Protein AF-A0AB36P6I8-F1 (afdb_monomer)

Solvent-accessible surface area (backbone atoms only — not comparable to full-atom values): 31366 Å² total; per-residue (Å²): 137,72,74,71,69,55,58,77,77,53,86,49,74,69,54,49,53,50,42,75,75,59,30,35,41,32,51,35,35,58,38,61,56,54,54,59,67,49,56,69,71,58,50,52,50,47,44,61,41,42,47,60,79,37,61,87,29,30,36,30,34,35,60,30,52,51,50,35,70,71,42,45,81,71,49,41,59,39,48,47,72,74,48,49,45,61,51,49,55,52,56,68,60,71,53,61,64,65,56,51,50,50,49,48,54,53,50,49,53,47,66,60,20,64,43,90,90,47,85,58,64,56,85,56,66,67,59,52,51,51,52,52,49,52,57,49,48,56,52,50,54,49,51,51,47,56,50,53,55,48,52,50,52,50,51,50,49,56,49,57,45,35,80,80,57,46,61,68,63,49,49,47,69,72,44,41,46,73,46,79,75,76,54,71,68,55,53,52,54,50,49,59,55,45,51,58,29,39,77,69,67,39,70,47,33,32,47,47,62,77,68,67,80,56,65,79,73,58,34,42,47,52,36,52,39,50,52,46,50,44,53,52,29,46,76,69,60,40,29,38,34,39,32,38,62,80,59,87,45,81,54,29,64,25,42,52,43,58,71,86,71,30,92,41,68,66,40,54,34,65,68,58,46,48,49,39,31,72,73,36,70,29,57,65,46,58,31,29,57,41,56,45,54,54,50,34,35,72,76,66,63,23,87,68,57,68,67,59,44,22,55,47,36,30,49,68,60,51,73,76,71,73,52,60,30,43,25,33,28,33,68,87,82,62,51,75,47,77,43,51,60,86,79,59,83,79,66,68,42,80,78,46,78,46,86,52,100,71,43,51,32,42,30,31,40,20,81,48,80,47,80,41,97,86,76,48,65,27,40,38,41,42,36,39,30,30,42,45,74,67,10,57,42,34,74,48,77,48,50,48,57,32,47,79,75,44,51,50,82,82,84,81,68,71,77,62,67,97,75,74,72,73,82,42,68,37,88,92,45,68,39,45,100,85,61,51,48,25,38,38,44,76,73,39,84,37,74,35,52,54,64,38,56,76,92,40,93,73,27,76,52,53,55,32,43,30,25,32,18,72,59,80,60,34,39,32,34,33,39,84,87,69,60,32,68,41,80,52,47,77,89,53,50,67,40,81,41,71,42,78,64,69,75,81,48,30,38,28,45,38,72,46,82,49,98,82,78,55,77,49,72,50,43,33,39,52,46,84,40,60,40,62,14,74,81,80,64,51,76,36,77,42,86,84,79,57,66,49,37,70,74,60,48,51,62,56,72,77,106

Foldseek 3Di:
DDPVVCVLFDDDPVNLLVCLVFAQEEEALQQLLLLLLDPPVQSVLCLVQPLVLCFPSAAYEVLRVVSNVVCNVVSLLVNCVPPVVVVLVVLVVLDVPPLVVVLVVLVVVCVQAVDPVDPPHDDCVVSVVVNVVSVVVNVVSVVVSVVVVVVSVVRSVVSVCCVVPVPSVVSCVVRYDYFDDDDPVVLVVLVVVVVVCLVVLNADQNLLVVVPPDDDSRSCSRVSRLVRVLVVCQVVVTEYEYEHLPQPRPNRFADAPCVQHFSWHNTGDVSSSVVSCVRRVHRYTYGYNLRVVLVSCVNSVRPNDPLSSQVSLQCSACVPADDQWWWWAAPPPRDIDIDGVVVDDFDWDFPDWDADPLGIKTKIWGKDWDADPVRFIKIKIWIFIQPPQQHGRDIDIDMDRTGTDHDHDDDDRSPPDPPPPVFDFAPVDLAPPVSPQRTWDDWDKDFAAEPDPCNDPRNPDGIWTWTAGRGQRWIWTQDPPQRDIDTDHPVCAQPWDAGPSNPRWIKHWHWDDDPPGDIDIHIYTDDPQWAQQPPPRDTDRNPDPDSHDPVVVVVVVVD

InterPro domains:
  IPR041578 PIN like domain, group 8 [PF18476] (24-272)

Secondary structure (DSSP, 8-state):
--GGGGGGTS--HHHHHHHHHHPEEEE-HHHHHHGGGS-HHHHHHHIIIIITTTTT-EEE-HHHHHHHHHHHHHHTTHHIIIIIHHHHHHHHHSSTHHHHHHHHHHHHHHHHH--TTSSS----HHHHHHHHHHHHHHHHHHHHHHHHHHHHHHHHHHHHHTTTS-HHHHHHHHH-EEPPPPPHHHHHHHHHHHHHHHHTTPSSSHHHHHH----GGGGGHHHHHHHHHHHHHHHH---EEEE-S---STTSSEEE--GGG---EEEE-HHHHHHHHHHHS--EEEE-HHHHHHHHHHHT-----HHHHHHHHHHHHHTT---SEEEEEETTT-PEEEEEGGG-----EEEEEEEETTEEEEEEEEEEEEE-TTS-EEEEEEEEEE-STTSEEEEEEEEESEEEEE-------TTS-S-----EEPTT---STTS-S-EEEEEEEEE-EE-S-TTSTTTT--EEEEEEETTT--EEEE-TTT--EEEE-GGGTT-EEE-TT-SS-EEEEEEEE-TTS-EEEEEEEE-TTEEE-TTT--EEE-SS--SS-HHHHHHHHT-

Mean predicted aligned error: 16.15 Å

Radius of gyration: 32.51 Å; Cα contacts (8 Å, |Δi|>4): 884; chains: 1; bounding box: 84×53×106 Å

pLDDT: mean 83.8, std 11.93, range [35.34, 98.38]

Structure (mmCIF, N/CA/C/O backbone):
data_AF-A0AB36P6I8-F1
#
_entry.id   AF-A0AB36P6I8-F1
#
loop_
_atom_site.group_PDB
_atom_site.id
_atom_site.type_symbol
_atom_site.label_atom_id
_atom_site.label_alt_id
_atom_site.label_comp_id
_atom_site.label_asym_id
_atom_site.label_entity_id
_atom_site.label_seq_id
_atom_site.pdbx_PDB_ins_code
_atom_site.Cartn_x
_atom_site.Cartn_y
_atom_site.Cartn_z
_atom_site.occupancy
_atom_site.B_iso_or_equiv
_atom_site.auth_seq_id
_atom_site.auth_comp_id
_atom_site.auth_asym_id
_atom_site.auth_atom_id
_atom_site.pdbx_PDB_model_num
ATOM 1 N N . MET A 1 1 ? -40.604 12.865 11.720 1.00 69.38 1 MET A N 1
ATOM 2 C CA . MET A 1 1 ? -39.372 12.275 11.168 1.00 69.38 1 MET A CA 1
ATOM 3 C C . MET A 1 1 ? -38.234 13.116 11.701 1.00 69.38 1 MET A C 1
ATOM 5 O O . MET A 1 1 ? -38.401 14.326 11.737 1.00 69.38 1 MET A O 1
ATOM 9 N N . ASP A 1 2 ? -37.194 12.490 12.234 1.00 80.19 2 ASP A N 1
ATOM 10 C CA . ASP A 1 2 ? -36.072 13.191 12.861 1.00 80.19 2 ASP A CA 1
ATOM 11 C C . ASP A 1 2 ? -34.830 12.942 12.007 1.00 80.19 2 ASP A C 1
ATOM 13 O O . ASP A 1 2 ? -34.255 11.853 12.054 1.00 80.19 2 ASP A O 1
ATOM 17 N N . GLU A 1 3 ? -34.512 13.911 11.150 1.00 79.38 3 GLU A N 1
ATOM 18 C CA . GLU A 1 3 ? -33.415 13.828 10.180 1.00 79.38 3 GLU A CA 1
ATOM 19 C C . GLU A 1 3 ? -32.041 13.874 10.864 1.00 79.38 3 GLU A C 1
ATOM 21 O O . GLU A 1 3 ? -31.077 13.343 10.324 1.00 79.38 3 GLU A O 1
ATOM 26 N N . GLU A 1 4 ? -31.950 14.372 12.104 1.00 81.56 4 GLU A N 1
ATOM 27 C CA . GLU A 1 4 ? -30.701 14.416 12.881 1.00 81.56 4 GLU A CA 1
ATOM 28 C C . GLU A 1 4 ? -30.119 13.022 13.150 1.00 81.56 4 GLU A C 1
ATOM 30 O O . GLU A 1 4 ? -28.915 12.868 13.352 1.00 81.56 4 GLU A O 1
ATOM 35 N N . LYS A 1 5 ? -30.951 11.976 13.088 1.00 82.25 5 LYS A N 1
ATOM 36 C CA . LYS A 1 5 ? -30.511 10.589 13.280 1.00 82.25 5 LYS A CA 1
ATOM 37 C C . LYS A 1 5 ? -29.473 10.135 12.255 1.00 82.25 5 LYS A C 1
ATOM 39 O O . LYS A 1 5 ? -28.706 9.229 12.573 1.00 82.25 5 LYS A O 1
ATOM 44 N N . ILE A 1 6 ? -29.432 10.735 11.060 1.00 86.00 6 ILE A N 1
ATOM 45 C CA . ILE A 1 6 ? -28.460 10.349 10.027 1.00 86.00 6 ILE A CA 1
ATOM 46 C C . ILE A 1 6 ? -27.045 10.861 10.331 1.00 86.00 6 ILE A C 1
ATOM 48 O O . ILE A 1 6 ? -26.075 10.218 9.941 1.00 86.00 6 ILE A O 1
ATOM 52 N N . LYS A 1 7 ? -26.907 11.951 11.104 1.00 86.31 7 LYS A N 1
ATOM 53 C CA . LYS A 1 7 ? -25.604 12.561 11.434 1.00 86.31 7 LYS A CA 1
ATOM 54 C C . LYS A 1 7 ? -24.670 11.617 12.194 1.00 86.31 7 LYS A C 1
ATOM 56 O O . LYS A 1 7 ? -23.448 11.727 12.106 1.00 86.31 7 LYS A O 1
ATOM 61 N N . LEU A 1 8 ? -25.226 10.645 12.920 1.00 88.19 8 LEU A N 1
ATOM 62 C CA . LEU A 1 8 ? -24.426 9.617 13.586 1.00 88.19 8 LEU A CA 1
ATOM 63 C C . LEU A 1 8 ? -23.633 8.762 12.579 1.00 88.19 8 LEU A C 1
ATOM 65 O O . LEU A 1 8 ? -22.506 8.377 12.879 1.00 88.19 8 LEU A O 1
ATOM 69 N N . TYR A 1 9 ? -24.189 8.523 11.391 1.00 90.69 9 TYR A N 1
ATOM 70 C CA . TYR A 1 9 ? -23.630 7.631 10.369 1.00 90.69 9 TYR A CA 1
ATOM 71 C C . TYR A 1 9 ? -22.765 8.350 9.327 1.00 90.69 9 TYR A C 1
ATOM 73 O O . TYR A 1 9 ? -22.073 7.697 8.557 1.00 90.69 9 TYR A O 1
ATOM 81 N N . GLN A 1 10 ? -22.789 9.682 9.296 1.00 88.25 10 GLN A N 1
ATOM 82 C CA . GLN A 1 10 ? -22.021 10.489 8.348 1.00 88.25 10 GLN A CA 1
ATOM 83 C C . GLN A 1 10 ? -20.829 11.152 9.038 1.00 88.25 10 GLN A C 1
ATOM 85 O O . GLN A 1 10 ? -20.866 11.399 10.247 1.00 88.25 10 GLN A O 1
ATOM 90 N N . ILE A 1 11 ? -19.777 11.436 8.274 1.00 88.62 11 ILE A N 1
ATOM 91 C CA . ILE A 1 11 ? -18.662 12.271 8.715 1.00 88.62 11 ILE A CA 1
ATOM 92 C C . ILE A 1 11 ? -18.808 13.655 8.086 1.00 88.62 11 ILE A C 1
ATOM 94 O O . ILE A 1 11 ? -19.010 13.786 6.881 1.00 88.62 11 ILE A O 1
ATOM 98 N N . ASP A 1 12 ? -18.743 14.685 8.919 1.00 87.81 12 ASP A N 1
ATOM 99 C CA . ASP A 1 12 ? -18.606 16.076 8.500 1.00 87.81 12 ASP A CA 1
ATOM 100 C C . ASP A 1 12 ? -17.343 16.664 9.140 1.00 87.81 12 ASP A C 1
ATOM 102 O O . ASP A 1 12 ? -16.738 16.047 10.025 1.00 87.81 12 ASP A O 1
ATOM 106 N N . LYS A 1 13 ? -16.927 17.855 8.696 1.00 86.62 13 LYS A N 1
ATOM 107 C CA . LYS A 1 13 ? -15.663 18.442 9.155 1.00 86.62 13 LYS A CA 1
ATOM 108 C C . LYS A 1 13 ? -15.651 18.716 10.661 1.00 86.62 13 LYS A C 1
ATOM 110 O O . LYS A 1 13 ? -14.614 18.560 11.298 1.00 86.62 13 LYS A O 1
ATOM 115 N N . GLU A 1 14 ? -16.787 19.095 11.243 1.00 89.56 14 GLU A N 1
ATOM 116 C CA . GLU A 1 14 ? -16.893 19.380 12.678 1.00 89.56 14 GLU A CA 1
ATOM 117 C C . GLU A 1 14 ? -16.772 18.100 13.515 1.00 89.56 14 GLU A C 1
ATOM 119 O O . GLU A 1 14 ? -16.097 18.076 14.548 1.00 89.56 14 GLU A O 1
ATOM 124 N N . LYS A 1 15 ? -17.405 17.013 13.065 1.00 91.62 15 LYS A N 1
ATOM 125 C CA . LYS A 1 15 ? -17.292 15.682 13.662 1.00 91.62 15 LYS A CA 1
ATOM 126 C C . LYS A 1 15 ? -15.891 15.118 13.517 1.00 91.62 15 LYS A C 1
ATOM 128 O O . LYS A 1 15 ? -15.366 14.594 14.493 1.00 91.62 15 LYS A O 1
ATOM 133 N N . GLU A 1 16 ? -15.275 15.260 12.351 1.00 92.25 16 GLU A N 1
ATOM 134 C CA . GLU A 1 16 ? -13.906 14.814 12.103 1.00 92.25 16 GLU A CA 1
ATOM 135 C C . GLU A 1 16 ? -12.916 15.512 13.044 1.00 92.25 16 GLU A C 1
ATOM 137 O O . GLU A 1 16 ? -12.170 14.834 13.750 1.00 92.25 16 GLU A O 1
ATOM 142 N N . VAL A 1 17 ? -12.987 16.846 13.158 1.00 92.94 17 VAL A N 1
ATOM 143 C CA . VAL A 1 17 ? -12.180 17.631 14.114 1.00 92.94 17 VAL A CA 1
ATOM 144 C C . VAL A 1 17 ? -12.389 17.128 15.546 1.00 92.94 17 VAL A C 1
ATOM 146 O O . VAL A 1 17 ? -11.424 16.802 16.236 1.00 92.94 17 VAL A O 1
ATOM 149 N N . ARG A 1 18 ? -13.648 16.999 15.991 1.00 93.75 18 ARG A N 1
ATOM 150 C CA . ARG A 1 18 ? -13.971 16.539 17.352 1.00 93.75 18 ARG A CA 1
ATOM 151 C C . ARG A 1 18 ? -13.422 15.141 17.637 1.00 93.75 18 ARG A C 1
ATOM 153 O O . ARG A 1 18 ? -12.910 14.895 18.733 1.00 93.75 18 ARG A O 1
ATOM 160 N N . LEU A 1 19 ? -13.537 14.220 16.681 1.00 95.44 19 LEU A N 1
ATOM 161 C CA . LEU A 1 19 ? -12.987 12.873 16.806 1.00 95.44 19 LEU A CA 1
ATOM 162 C C . LEU A 1 19 ? -11.461 12.929 16.927 1.00 95.44 19 LEU A C 1
ATOM 164 O O . LEU A 1 19 ? -10.911 12.331 17.844 1.00 95.44 19 LEU A O 1
ATOM 168 N N . TRP A 1 20 ? -10.769 13.705 16.094 1.00 95.56 20 TRP A N 1
ATOM 169 C CA . TRP A 1 20 ? -9.312 13.850 16.184 1.00 95.56 20 TRP A CA 1
ATOM 170 C C . TRP A 1 20 ? -8.830 14.483 17.498 1.00 95.56 20 TRP A C 1
ATOM 172 O O . TRP A 1 20 ? -7.755 14.134 17.995 1.00 95.56 20 TRP A O 1
ATOM 182 N N . GLU A 1 21 ? -9.630 15.354 18.113 1.00 93.69 21 GLU A N 1
ATOM 183 C CA . GLU A 1 21 ? -9.329 15.958 19.417 1.00 93.69 21 GLU A CA 1
ATOM 184 C C . GLU A 1 21 ? -9.560 15.006 20.600 1.00 93.69 21 GLU A C 1
ATOM 186 O O . GLU A 1 21 ? -8.813 15.052 21.580 1.00 93.69 21 GLU A O 1
ATOM 191 N N . THR A 1 22 ? -10.577 14.139 20.531 1.00 94.75 22 THR A N 1
ATOM 192 C CA . THR A 1 22 ? -11.082 13.412 21.715 1.00 94.75 22 THR A CA 1
ATOM 193 C C . THR A 1 22 ? -11.014 11.890 21.632 1.00 94.75 22 THR A C 1
ATOM 195 O O . THR A 1 22 ? -11.044 11.231 22.672 1.00 94.75 22 THR A O 1
ATOM 198 N N . ALA A 1 23 ? -10.916 11.317 20.433 1.00 97.31 23 ALA A N 1
ATOM 199 C CA . ALA A 1 23 ? -10.953 9.877 20.247 1.00 97.31 23 ALA A CA 1
ATOM 200 C C . ALA A 1 23 ? -9.668 9.193 20.720 1.00 97.31 23 ALA A C 1
ATOM 202 O O . ALA A 1 23 ? -8.572 9.769 20.709 1.00 97.31 23 ALA A O 1
ATOM 203 N N . VAL A 1 24 ? -9.831 7.926 21.094 1.00 98.12 24 VAL A N 1
ATOM 204 C CA . VAL A 1 24 ? -8.741 6.960 21.218 1.00 98.12 24 VAL A CA 1
ATOM 205 C C . VAL A 1 24 ? -8.561 6.278 19.864 1.00 98.12 24 VAL A C 1
ATOM 207 O O . VAL A 1 24 ? -9.524 5.830 19.240 1.00 98.12 24 VAL A O 1
ATOM 210 N N . PHE A 1 25 ? -7.315 6.215 19.416 1.00 98.38 25 PHE A N 1
ATOM 211 C CA . PHE A 1 25 ? -6.895 5.593 18.174 1.00 98.38 25 PHE A CA 1
ATOM 212 C C . PHE A 1 25 ? -6.529 4.143 18.456 1.00 98.38 25 PHE A C 1
ATOM 214 O O . PHE A 1 25 ? -5.626 3.844 19.245 1.00 98.38 25 PHE A O 1
ATOM 221 N N . VAL A 1 26 ? -7.261 3.249 17.807 1.00 98.19 26 VAL A N 1
ATOM 222 C CA . VAL A 1 26 ? -7.148 1.812 17.977 1.00 98.19 26 VAL A CA 1
ATOM 223 C C . VAL A 1 26 ? -6.554 1.216 16.724 1.00 98.19 26 VAL A C 1
ATOM 225 O O . VAL A 1 26 ? -7.162 1.304 15.666 1.00 98.19 26 VAL A O 1
ATOM 228 N N . PHE A 1 27 ? -5.376 0.614 16.826 1.00 97.44 27 PHE A N 1
ATOM 229 C CA . PHE A 1 27 ? -4.729 0.005 15.668 1.00 97.44 27 PHE A CA 1
ATOM 230 C C . PHE A 1 27 ? -5.047 -1.483 15.584 1.00 97.44 27 PHE A C 1
ATOM 232 O O . PHE A 1 27 ? -5.067 -2.183 16.595 1.00 97.44 27 PHE A O 1
ATOM 239 N N . ASP A 1 28 ? -5.266 -1.950 14.363 1.00 95.88 28 ASP A N 1
ATOM 240 C CA . ASP A 1 28 ? -5.324 -3.358 14.009 1.00 95.88 28 ASP A CA 1
ATOM 241 C C . ASP A 1 28 ? -3.922 -3.948 13.779 1.00 95.88 28 ASP A C 1
ATOM 243 O O . ASP A 1 28 ? -2.950 -3.232 13.512 1.00 95.88 28 ASP A O 1
ATOM 247 N N . SER A 1 29 ? -3.814 -5.277 13.831 1.00 95.00 29 SER A N 1
ATOM 248 C CA . SER A 1 29 ? -2.560 -5.987 13.590 1.00 95.00 29 SER A CA 1
ATOM 249 C C . SER A 1 29 ? -2.063 -5.775 12.157 1.00 95.00 29 SER A C 1
ATOM 251 O O . SER A 1 29 ? -0.858 -5.621 11.954 1.00 95.00 29 SER A O 1
ATOM 253 N N . SER A 1 30 ? -2.968 -5.680 11.176 1.00 92.19 30 SER A N 1
ATOM 254 C CA . SER A 1 30 ? -2.629 -5.415 9.772 1.00 92.19 30 SER A CA 1
ATOM 255 C C . SER A 1 30 ? -1.873 -4.092 9.588 1.00 92.19 30 SER A C 1
ATOM 257 O O . SER A 1 30 ? -0.784 -4.081 9.014 1.00 92.19 30 SER A O 1
ATOM 259 N N . ALA A 1 31 ? -2.397 -3.001 10.151 1.00 93.75 31 ALA A N 1
ATOM 260 C CA . ALA A 1 31 ? -1.795 -1.674 10.071 1.00 93.75 31 ALA A CA 1
ATOM 261 C C . ALA A 1 31 ? -0.450 -1.604 10.812 1.00 93.75 31 ALA A C 1
ATOM 263 O O . ALA A 1 31 ? 0.493 -0.988 10.322 1.00 93.75 31 ALA A O 1
ATOM 264 N N . LEU A 1 32 ? -0.328 -2.269 11.969 1.00 96.38 32 LEU A N 1
ATOM 265 C CA . LEU A 1 32 ? 0.928 -2.316 12.729 1.00 96.38 32 LEU A CA 1
ATOM 266 C C . LEU A 1 32 ? 2.020 -3.130 12.027 1.00 96.38 32 LEU A C 1
ATOM 268 O O . LEU A 1 32 ? 3.193 -2.767 12.075 1.00 96.38 32 LEU A O 1
ATOM 272 N N . LEU A 1 33 ? 1.657 -4.237 11.377 1.00 95.31 33 LEU A N 1
ATOM 273 C CA . LEU A 1 33 ? 2.615 -5.085 10.666 1.00 95.31 33 LEU A CA 1
ATOM 274 C C . LEU A 1 33 ? 3.156 -4.415 9.397 1.00 95.31 33 LEU A C 1
ATOM 276 O O . LEU A 1 33 ? 4.290 -4.698 9.009 1.00 95.31 33 LEU A O 1
ATOM 280 N N . ASP A 1 34 ? 2.388 -3.521 8.774 1.00 91.94 34 ASP A N 1
ATOM 281 C CA . ASP A 1 34 ? 2.816 -2.807 7.568 1.00 91.94 34 ASP A CA 1
ATOM 282 C C . ASP A 1 34 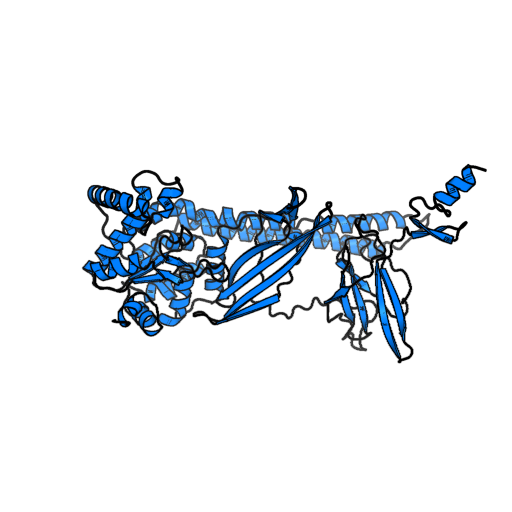? 3.957 -1.810 7.832 1.00 91.94 34 ASP A C 1
ATOM 284 O O . ASP A 1 34 ? 4.730 -1.518 6.919 1.00 91.94 34 ASP A O 1
ATOM 288 N N . PHE A 1 35 ? 4.181 -1.395 9.087 1.00 93.25 35 PHE A N 1
ATOM 289 C CA . PHE A 1 35 ? 5.370 -0.615 9.447 1.00 93.25 35 PHE A CA 1
ATOM 290 C C . PHE A 1 35 ? 6.671 -1.334 9.075 1.00 93.25 35 PHE A C 1
ATOM 292 O O . PHE A 1 35 ? 7.608 -0.672 8.643 1.00 93.25 35 PHE A O 1
ATOM 299 N N . TYR A 1 36 ? 6.737 -2.670 9.142 1.00 93.25 36 TYR A N 1
ATOM 300 C CA . TYR A 1 36 ? 7.946 -3.423 8.777 1.00 93.25 36 TYR A CA 1
ATOM 301 C C . TYR A 1 36 ? 8.339 -3.309 7.293 1.00 93.25 36 TYR A C 1
ATOM 303 O O . TYR A 1 36 ? 9.450 -3.695 6.940 1.00 93.25 36 TYR A O 1
ATOM 311 N N . TYR A 1 37 ? 7.466 -2.783 6.428 1.00 88.94 37 TYR A N 1
ATOM 312 C CA . TYR A 1 37 ? 7.785 -2.513 5.021 1.00 88.94 37 TYR A CA 1
ATOM 313 C C . TYR A 1 37 ? 8.367 -1.121 4.791 1.00 88.94 37 TYR A C 1
ATOM 315 O O . TYR A 1 37 ? 8.884 -0.851 3.710 1.00 88.94 37 TYR A O 1
ATOM 323 N N . LEU A 1 38 ? 8.297 -0.239 5.788 1.00 86.25 38 LEU A N 1
ATOM 324 C CA . LEU A 1 38 ? 8.788 1.129 5.677 1.00 86.25 38 LEU A CA 1
ATOM 325 C C . LEU A 1 38 ? 10.272 1.191 6.043 1.00 86.25 38 LEU A C 1
ATOM 327 O O . LEU A 1 38 ? 10.683 0.474 6.952 1.00 86.25 38 LEU A O 1
ATOM 331 N N . PRO A 1 39 ? 11.077 2.073 5.426 1.00 85.06 39 PRO A N 1
ATOM 332 C CA . PRO A 1 39 ? 12.445 2.334 5.872 1.00 85.06 39 PRO A CA 1
ATOM 333 C C . PRO A 1 39 ? 12.496 2.806 7.331 1.00 85.06 39 PRO A C 1
ATOM 335 O O . PRO A 1 39 ? 11.590 3.503 7.792 1.00 85.06 39 PRO A O 1
ATOM 338 N N . THR A 1 40 ? 13.579 2.502 8.051 1.00 86.62 40 THR A N 1
ATOM 339 C CA . THR A 1 40 ? 13.707 2.833 9.486 1.00 86.62 40 THR A CA 1
ATOM 340 C C . THR A 1 40 ? 13.516 4.323 9.761 1.00 86.62 40 THR A C 1
ATOM 342 O O . THR A 1 40 ? 12.731 4.698 10.627 1.00 86.62 40 THR A O 1
ATOM 345 N N . LYS A 1 41 ? 14.126 5.185 8.940 1.00 85.62 41 LYS A N 1
ATOM 346 C CA . LYS A 1 41 ? 13.977 6.645 9.041 1.00 85.62 41 LYS A CA 1
ATOM 347 C C . LYS A 1 41 ? 12.519 7.109 8.909 1.00 85.62 41 LYS A C 1
ATOM 349 O O . LYS A 1 41 ? 12.101 8.049 9.579 1.00 85.62 41 LYS A O 1
ATOM 354 N N . THR A 1 42 ? 11.742 6.453 8.049 1.00 86.81 42 THR A N 1
ATOM 355 C CA . THR A 1 42 ? 10.315 6.746 7.870 1.00 86.81 42 THR A CA 1
ATOM 356 C C . THR A 1 42 ? 9.523 6.360 9.112 1.00 86.81 42 THR A C 1
ATOM 358 O O . THR A 1 42 ? 8.690 7.138 9.572 1.00 86.81 42 THR A O 1
ATOM 361 N N . ARG A 1 43 ? 9.812 5.188 9.688 1.00 91.31 43 ARG A N 1
ATOM 362 C CA . ARG A 1 43 ? 9.176 4.724 10.925 1.00 91.31 43 ARG A CA 1
ATOM 363 C C . ARG A 1 43 ? 9.449 5.675 12.088 1.00 91.31 43 ARG A C 1
ATOM 365 O O . ARG A 1 43 ? 8.508 6.112 12.742 1.00 91.31 43 ARG A O 1
ATOM 372 N N . GLU A 1 44 ? 10.710 6.062 12.278 1.00 90.50 44 GLU A N 1
ATOM 373 C CA . GLU A 1 44 ? 11.124 7.024 13.307 1.00 90.50 44 GLU A CA 1
ATOM 374 C C . GLU A 1 44 ? 10.372 8.353 13.189 1.00 90.50 44 GLU A C 1
ATOM 376 O O . GLU A 1 44 ? 9.868 8.853 14.194 1.00 90.50 44 GLU A O 1
ATOM 381 N N . ASN A 1 45 ? 10.232 8.876 11.965 1.00 89.44 45 ASN A N 1
ATOM 382 C CA . ASN A 1 45 ? 9.472 10.097 11.715 1.00 89.44 45 ASN A CA 1
ATOM 383 C C . ASN A 1 45 ? 7.988 9.934 12.083 1.00 89.44 45 ASN A C 1
ATOM 385 O O . ASN A 1 45 ? 7.401 10.804 12.718 1.00 89.44 45 ASN A O 1
ATOM 389 N N . ILE A 1 46 ? 7.367 8.799 11.741 1.00 92.06 46 ILE A N 1
ATOM 390 C CA . ILE A 1 46 ? 5.973 8.539 12.127 1.00 92.06 46 ILE A CA 1
ATOM 391 C C . ILE A 1 46 ? 5.846 8.474 13.656 1.00 92.06 46 ILE A C 1
ATOM 393 O O . ILE A 1 46 ? 4.912 9.050 14.215 1.00 92.06 46 ILE A O 1
ATOM 397 N N . TYR A 1 47 ? 6.781 7.833 14.360 1.00 94.31 47 TYR A N 1
ATOM 398 C CA . TYR A 1 47 ? 6.739 7.752 15.822 1.00 94.31 47 TYR A CA 1
ATOM 399 C C . TYR A 1 47 ? 6.851 9.138 16.479 1.00 94.31 47 TYR A C 1
ATOM 401 O O . TYR A 1 47 ? 6.078 9.462 17.390 1.00 94.31 47 TYR A O 1
ATOM 409 N N . SER A 1 48 ? 7.783 9.976 16.014 1.00 92.25 48 SER A N 1
ATOM 410 C CA . SER A 1 48 ? 7.978 11.320 16.565 1.00 92.25 48 SER A CA 1
ATOM 411 C C . SER A 1 48 ? 6.816 12.251 16.235 1.00 92.25 48 SER A C 1
ATOM 413 O O . SER A 1 48 ? 6.316 12.929 17.126 1.00 92.25 48 SER A O 1
ATOM 415 N N . GLU A 1 49 ? 6.338 12.234 14.992 1.00 92.56 49 GLU A N 1
ATOM 416 C CA . GLU A 1 49 ? 5.365 13.211 14.496 1.00 92.56 49 GLU A CA 1
ATOM 417 C C . GLU A 1 49 ? 3.904 12.783 14.694 1.00 92.56 49 GLU A C 1
ATOM 419 O O . GLU A 1 49 ? 3.003 13.610 14.584 1.00 92.56 49 GLU A O 1
ATOM 424 N N . THR A 1 50 ? 3.632 11.514 15.022 1.00 94.00 50 THR A N 1
ATOM 425 C CA . THR A 1 50 ? 2.257 11.041 15.279 1.00 94.00 50 THR A CA 1
ATOM 426 C C . THR A 1 50 ? 2.108 10.402 16.651 1.00 94.00 50 THR A C 1
ATOM 428 O O . THR A 1 50 ? 1.340 10.905 17.472 1.00 94.00 50 THR A O 1
ATOM 431 N N . PHE A 1 51 ? 2.859 9.340 16.964 1.00 95.31 51 PHE A N 1
ATOM 432 C CA . PHE A 1 51 ? 2.625 8.575 18.193 1.00 95.31 51 PHE A CA 1
ATOM 433 C C . PHE A 1 51 ? 2.896 9.393 19.453 1.00 95.31 51 PHE A C 1
ATOM 435 O O . PHE A 1 51 ? 2.172 9.280 20.442 1.00 95.31 51 PHE A O 1
ATOM 442 N N . THR A 1 52 ? 3.895 10.270 19.396 1.00 93.50 52 THR A N 1
ATOM 443 C CA . THR A 1 52 ? 4.214 11.192 20.492 1.00 93.50 52 THR A CA 1
ATOM 444 C C . THR A 1 52 ? 3.101 12.224 20.716 1.00 93.50 52 THR A C 1
ATOM 446 O O . THR A 1 52 ? 2.783 12.546 21.857 1.00 93.50 52 THR A O 1
ATOM 449 N N . HIS A 1 53 ? 2.438 12.694 19.656 1.00 93.56 53 HIS A N 1
ATOM 450 C CA . HIS A 1 53 ? 1.324 13.651 19.749 1.00 93.56 53 HIS A CA 1
ATOM 451 C C . HIS A 1 53 ? 0.004 13.009 20.205 1.00 93.56 53 HIS A C 1
ATOM 453 O O . HIS A 1 53 ? -0.908 13.699 20.670 1.00 93.56 53 HIS A O 1
ATOM 459 N N . LEU A 1 54 ? -0.099 11.683 20.095 1.00 94.62 54 LEU A N 1
ATOM 460 C CA . LEU A 1 54 ? -1.246 10.882 20.522 1.00 94.62 54 LEU A CA 1
ATOM 461 C C . LEU A 1 54 ? -0.998 10.158 21.853 1.00 94.62 54 LEU A C 1
ATOM 463 O O . LEU A 1 54 ? -1.649 9.152 22.143 1.00 94.62 54 LEU A O 1
ATOM 467 N N . GLU A 1 55 ? -0.078 10.661 22.682 1.00 87.06 55 GLU A N 1
ATOM 468 C CA . GLU A 1 55 ? 0.259 10.048 23.969 1.00 87.06 55 GLU A CA 1
ATOM 469 C C . GLU A 1 55 ? -1.008 9.757 24.797 1.00 87.06 55 GLU A C 1
ATOM 471 O O . GLU A 1 55 ? -1.881 10.613 24.953 1.00 87.06 55 GLU A O 1
ATOM 476 N N . LYS A 1 56 ? -1.118 8.530 25.328 1.00 90.56 56 LYS A N 1
ATOM 477 C CA . LYS A 1 56 ? -2.274 8.017 26.102 1.00 90.56 56 LYS A CA 1
ATOM 478 C C . LYS A 1 56 ? -3.585 7.871 25.322 1.00 90.56 56 LYS A C 1
ATOM 480 O O . LYS A 1 56 ? -4.559 7.388 25.891 1.00 90.56 56 LYS A O 1
ATOM 485 N N . ARG A 1 57 ? -3.617 8.246 24.043 1.00 96.56 57 ARG A N 1
ATOM 486 C CA . ARG A 1 57 ? -4.750 8.026 23.130 1.00 96.56 57 ARG A CA 1
ATOM 487 C C . ARG A 1 57 ? -4.484 6.913 22.124 1.00 96.56 57 ARG A C 1
ATOM 489 O O . ARG A 1 57 ? -5.316 6.686 21.260 1.00 96.56 57 ARG A O 1
ATOM 496 N N . LEU A 1 58 ? -3.358 6.216 22.245 1.00 97.94 58 LEU A N 1
ATOM 497 C CA . LEU A 1 58 ? -3.035 5.022 21.477 1.00 97.94 58 LEU A CA 1
ATOM 498 C C . LEU A 1 58 ? -3.324 3.769 22.303 1.00 97.94 58 LEU A C 1
ATOM 500 O O . LEU A 1 58 ? -2.796 3.581 23.409 1.00 97.94 58 LEU A O 1
ATOM 504 N N . TRP A 1 59 ? -4.171 2.905 21.759 1.00 98.12 59 TRP A N 1
ATOM 505 C CA . TRP A 1 59 ? -4.582 1.671 22.414 1.00 98.12 59 TRP A CA 1
ATOM 506 C C . TRP A 1 59 ? -4.675 0.523 21.411 1.00 98.12 59 TRP A C 1
ATOM 508 O O . TRP A 1 59 ? -4.991 0.739 20.244 1.00 98.12 59 TRP A O 1
ATOM 518 N N . ILE A 1 60 ? -4.411 -0.703 21.855 1.00 98.06 60 ILE A N 1
ATOM 519 C CA . ILE A 1 60 ? -4.653 -1.912 21.063 1.00 98.06 60 ILE A CA 1
ATOM 520 C C . ILE A 1 60 ? -5.415 -2.965 21.875 1.00 98.06 60 ILE A C 1
ATOM 522 O O . ILE A 1 60 ? -5.129 -3.162 23.061 1.00 98.06 60 ILE A O 1
ATOM 526 N N . PRO A 1 61 ? -6.352 -3.699 21.253 1.00 98.12 61 PRO A N 1
ATOM 527 C CA . PRO A 1 61 ? -6.949 -4.885 21.848 1.00 98.12 61 PRO A CA 1
ATOM 528 C C . PRO A 1 61 ? -5.882 -5.940 22.161 1.00 98.12 61 PRO A C 1
ATOM 530 O O . PRO A 1 61 ? -4.910 -6.092 21.419 1.00 98.12 61 PRO A O 1
ATOM 533 N N . ALA A 1 62 ? -6.079 -6.736 23.215 1.00 97.69 62 ALA A N 1
ATOM 534 C CA . ALA A 1 62 ? -5.135 -7.814 23.534 1.00 97.69 62 ALA A CA 1
ATOM 535 C C . ALA A 1 62 ? -5.046 -8.854 22.400 1.00 97.69 62 ALA A C 1
ATOM 537 O O . ALA A 1 62 ? -3.997 -9.457 22.184 1.00 97.69 62 ALA A O 1
ATOM 538 N N . HIS A 1 63 ? -6.132 -9.050 21.639 1.00 97.00 63 HIS A N 1
ATOM 539 C CA . HIS A 1 63 ? -6.097 -9.934 20.475 1.00 97.00 63 HIS A CA 1
ATOM 540 C C . HIS A 1 63 ? -5.199 -9.389 19.354 1.00 97.00 63 HIS A C 1
ATOM 542 O O . HIS A 1 63 ? -4.469 -10.164 18.740 1.00 97.00 63 HIS A O 1
ATOM 548 N N . VAL A 1 64 ? -5.177 -8.066 19.146 1.00 97.62 64 VAL A N 1
ATOM 549 C CA . VAL A 1 64 ? -4.258 -7.418 18.196 1.00 97.62 64 VAL A CA 1
ATOM 550 C C . VAL A 1 64 ? -2.808 -7.597 18.635 1.00 97.62 64 VAL A C 1
ATOM 552 O O . VAL A 1 64 ? -1.968 -7.946 17.808 1.00 97.62 64 VAL A O 1
ATOM 555 N N . GLU A 1 65 ? -2.503 -7.422 19.927 1.00 97.88 65 GLU A N 1
ATOM 556 C CA . GLU A 1 65 ? -1.158 -7.691 20.457 1.00 97.88 65 GLU A CA 1
ATOM 557 C C . GLU A 1 65 ? -0.732 -9.139 20.160 1.00 97.88 65 GLU A C 1
ATOM 559 O O . GLU A 1 65 ? 0.359 -9.374 19.636 1.00 97.88 65 GLU A O 1
ATOM 564 N N . TYR A 1 66 ? -1.610 -10.111 20.430 1.00 96.19 66 TYR A N 1
ATOM 565 C CA . TYR A 1 66 ? -1.357 -11.519 20.126 1.00 96.19 66 TYR A CA 1
ATOM 566 C C . TYR A 1 66 ? -1.069 -11.750 18.634 1.00 96.19 66 TYR A C 1
ATOM 568 O O . TYR A 1 66 ? -0.085 -12.414 18.291 1.00 96.19 66 TYR A O 1
ATOM 576 N N . GLU A 1 67 ? -1.898 -11.212 17.738 1.00 95.44 67 GLU A N 1
ATOM 577 C CA . GLU A 1 67 ? -1.716 -11.367 16.294 1.00 95.44 67 GLU A CA 1
ATOM 578 C C . GLU A 1 67 ? -0.432 -10.705 15.793 1.00 95.44 67 GLU A C 1
ATOM 580 O O . GLU A 1 67 ? 0.314 -11.314 15.020 1.00 95.44 67 GLU A O 1
ATOM 585 N N . PHE A 1 68 ? -0.135 -9.498 16.272 1.00 97.25 68 PHE A N 1
ATOM 586 C CA . PHE A 1 68 ? 1.091 -8.780 15.951 1.00 97.25 68 PHE A CA 1
ATOM 587 C C . PHE A 1 68 ? 2.324 -9.586 16.378 1.00 97.25 68 PHE A C 1
ATOM 589 O O . PHE A 1 68 ? 3.188 -9.887 15.550 1.00 97.25 68 PHE A O 1
ATOM 596 N N . LEU A 1 69 ? 2.383 -10.022 17.642 1.00 96.44 69 LEU A N 1
ATOM 597 C CA . LEU A 1 69 ? 3.509 -10.795 18.178 1.00 96.44 69 LEU A CA 1
ATOM 598 C C . LEU A 1 69 ? 3.686 -12.142 17.468 1.00 96.44 69 LEU A C 1
ATOM 600 O O . LEU A 1 69 ? 4.817 -12.570 17.230 1.00 96.44 69 LEU A O 1
ATOM 604 N N . LYS A 1 70 ? 2.584 -12.800 17.099 1.00 94.75 70 LYS A N 1
ATOM 605 C CA . LYS A 1 70 ? 2.596 -14.067 16.358 1.00 94.75 70 LYS A CA 1
ATOM 606 C C . LYS A 1 70 ? 3.131 -13.906 14.935 1.00 94.75 70 LYS A C 1
ATOM 608 O O . LYS A 1 70 ? 3.818 -14.802 14.443 1.00 94.75 70 LYS A O 1
ATOM 613 N N . ASN A 1 71 ? 2.795 -12.805 14.263 1.00 94.62 71 ASN A N 1
ATOM 614 C CA . ASN A 1 71 ? 3.061 -12.633 12.836 1.00 94.62 71 ASN A CA 1
ATOM 615 C C . ASN A 1 71 ? 4.337 -11.828 12.532 1.00 94.62 71 ASN A C 1
ATOM 617 O O . ASN A 1 71 ? 4.933 -12.065 11.480 1.00 94.62 71 ASN A O 1
ATOM 621 N N . ARG A 1 72 ? 4.810 -10.941 13.424 1.00 95.50 72 ARG A N 1
ATOM 622 C CA . ARG A 1 72 ? 5.947 -10.026 13.163 1.00 95.50 72 ARG A CA 1
ATOM 623 C C . ARG A 1 72 ? 7.193 -10.709 12.597 1.00 95.50 72 ARG A C 1
ATOM 625 O O . ARG A 1 72 ? 7.700 -10.291 11.564 1.00 95.50 72 ARG A O 1
ATOM 632 N N . GLU A 1 73 ? 7.628 -11.831 13.175 1.00 93.75 73 GLU A N 1
ATOM 633 C CA . GLU A 1 73 ? 8.842 -12.550 12.740 1.00 93.75 73 GLU A CA 1
ATOM 634 C C . GLU A 1 73 ? 8.765 -13.057 11.291 1.00 93.75 73 GLU A C 1
ATOM 636 O O . GLU A 1 73 ? 9.783 -13.153 10.592 1.00 93.75 73 GLU A O 1
ATOM 641 N N . LYS A 1 74 ? 7.544 -13.376 10.843 1.00 94.44 74 LYS A N 1
ATOM 642 C CA . LYS A 1 74 ? 7.241 -13.794 9.472 1.00 94.44 74 LYS A CA 1
ATOM 643 C C . LYS A 1 74 ? 7.158 -12.598 8.524 1.00 94.44 74 LYS A C 1
ATOM 645 O O . LYS A 1 74 ? 7.496 -12.759 7.356 1.00 94.44 74 LYS A O 1
ATOM 650 N N . ILE A 1 75 ? 6.691 -11.442 8.998 1.00 93.38 75 ILE A N 1
ATOM 651 C CA . ILE A 1 75 ? 6.510 -10.240 8.176 1.00 93.38 75 ILE A CA 1
ATOM 652 C C . ILE A 1 75 ? 7.828 -9.490 7.957 1.00 93.38 75 ILE A C 1
ATOM 654 O O . ILE A 1 75 ? 8.070 -9.072 6.833 1.00 93.38 75 ILE A O 1
ATOM 658 N N . ILE A 1 76 ? 8.712 -9.409 8.958 1.00 94.00 76 ILE A N 1
ATOM 659 C CA . ILE A 1 76 ? 10.011 -8.712 8.862 1.00 94.00 76 ILE A CA 1
ATOM 660 C C . ILE A 1 76 ? 10.792 -9.007 7.561 1.00 94.00 76 ILE A C 1
ATOM 662 O O . ILE A 1 76 ? 11.223 -8.060 6.918 1.00 94.00 76 ILE A O 1
ATOM 666 N N . PRO A 1 77 ? 10.990 -10.266 7.111 1.00 93.38 77 PRO A N 1
ATOM 667 C CA . PRO A 1 77 ? 11.762 -10.539 5.895 1.00 93.38 77 PRO A CA 1
ATOM 668 C C . PRO A 1 77 ? 10.976 -10.341 4.588 1.00 93.38 77 PRO A C 1
ATOM 670 O O . PRO A 1 77 ? 11.556 -10.488 3.514 1.00 93.38 77 PRO A O 1
ATOM 673 N N . LYS A 1 78 ? 9.668 -10.060 4.631 1.00 90.31 78 LYS A N 1
ATOM 674 C CA . LYS A 1 78 ? 8.845 -9.976 3.419 1.00 90.31 78 LYS A CA 1
ATOM 675 C C . LYS A 1 78 ? 9.251 -8.882 2.430 1.00 90.31 78 LYS A C 1
ATOM 677 O O . LYS A 1 78 ? 9.239 -9.204 1.242 1.00 90.31 78 LYS A O 1
ATOM 682 N N . PRO A 1 79 ? 9.662 -7.665 2.845 1.00 88.62 79 PRO A N 1
ATOM 683 C CA . PRO A 1 79 ? 10.127 -6.643 1.905 1.00 88.62 79 PRO A CA 1
ATOM 684 C C . PRO A 1 79 ? 11.252 -7.156 0.995 1.00 88.62 79 PRO A C 1
ATOM 686 O O . PRO A 1 79 ? 11.281 -6.859 -0.196 1.00 88.62 79 PRO A O 1
ATOM 689 N N . ILE A 1 80 ? 12.130 -8.014 1.526 1.00 87.50 80 ILE A N 1
ATOM 690 C CA . ILE A 1 80 ? 13.211 -8.654 0.767 1.00 87.50 80 ILE A CA 1
ATOM 691 C C . ILE A 1 80 ? 12.642 -9.541 -0.343 1.00 87.50 80 ILE A C 1
ATOM 693 O O . ILE A 1 80 ? 12.991 -9.396 -1.514 1.00 87.50 80 ILE A O 1
ATOM 697 N N . SER A 1 81 ? 11.744 -10.459 0.018 1.00 84.50 81 SER A N 1
ATOM 698 C CA . SER A 1 81 ? 11.188 -11.426 -0.932 1.00 84.50 81 SER A CA 1
ATOM 699 C C . SER A 1 81 ? 10.184 -10.835 -1.919 1.00 84.50 81 SER A C 1
ATOM 701 O O . SER A 1 81 ? 10.037 -11.388 -3.003 1.00 84.50 81 SER A O 1
ATOM 703 N N . GLU A 1 82 ? 9.474 -9.776 -1.528 1.00 81.56 82 GLU A N 1
ATOM 704 C CA . GLU A 1 82 ? 8.353 -9.205 -2.284 1.00 81.56 82 GLU A CA 1
ATOM 705 C C . GLU A 1 82 ? 8.747 -7.954 -3.087 1.00 81.56 82 GLU A C 1
ATOM 707 O O . GLU A 1 82 ? 8.017 -7.599 -4.002 1.00 81.56 82 GLU A O 1
ATOM 712 N N . ARG A 1 83 ? 9.863 -7.274 -2.771 1.00 78.19 83 ARG A N 1
ATOM 713 C CA . ARG A 1 83 ? 10.272 -6.035 -3.465 1.00 78.19 83 ARG A CA 1
ATOM 714 C C . ARG A 1 83 ? 11.715 -6.083 -3.964 1.00 78.19 83 ARG A C 1
ATOM 716 O O . ARG A 1 83 ? 11.969 -5.857 -5.142 1.00 78.19 83 ARG A O 1
ATOM 723 N N . TYR A 1 84 ? 12.667 -6.437 -3.100 1.00 83.00 84 TYR A N 1
ATOM 724 C CA . TYR A 1 84 ? 14.083 -6.430 -3.494 1.00 83.00 84 TYR A CA 1
ATOM 725 C C . TYR A 1 84 ? 14.457 -7.556 -4.453 1.00 83.00 84 TYR A C 1
ATOM 727 O O . TYR A 1 84 ? 15.375 -7.393 -5.252 1.00 83.00 84 TYR A O 1
ATOM 735 N N . LYS A 1 85 ? 13.765 -8.697 -4.392 1.00 80.69 85 LYS A N 1
ATOM 736 C CA . LYS A 1 85 ? 14.029 -9.818 -5.296 1.00 80.69 85 LYS A CA 1
ATOM 737 C C . LYS A 1 85 ? 13.794 -9.442 -6.763 1.00 80.69 85 LYS A C 1
ATOM 739 O O . LYS A 1 85 ? 14.689 -9.644 -7.576 1.00 80.69 85 LYS A O 1
ATOM 744 N N . ASP A 1 86 ? 12.631 -8.878 -7.076 1.00 76.06 86 ASP A N 1
ATOM 745 C CA . ASP A 1 86 ? 12.281 -8.523 -8.454 1.00 76.06 86 ASP A CA 1
ATOM 746 C C . ASP A 1 86 ? 13.178 -7.386 -8.962 1.00 76.06 86 ASP A C 1
ATOM 748 O O . ASP A 1 86 ? 13.702 -7.473 -10.070 1.00 76.06 86 ASP A O 1
ATOM 752 N N . LEU A 1 87 ? 13.484 -6.403 -8.106 1.00 79.62 87 LEU A N 1
ATOM 753 C CA . LEU A 1 87 ? 14.445 -5.340 -8.414 1.00 79.62 87 LEU A CA 1
ATOM 754 C C . LEU A 1 87 ? 15.850 -5.889 -8.715 1.00 79.62 87 LEU A C 1
ATOM 756 O O . LEU A 1 87 ? 16.490 -5.472 -9.678 1.00 79.62 87 LEU A O 1
ATOM 760 N N . LYS A 1 88 ? 16.342 -6.853 -7.923 1.00 83.19 88 LYS A N 1
ATOM 761 C CA . LYS A 1 88 ? 17.617 -7.534 -8.205 1.00 83.19 88 LYS A CA 1
ATOM 762 C C . LYS A 1 88 ? 17.581 -8.229 -9.558 1.00 83.19 88 LYS A C 1
ATOM 764 O O . LYS A 1 88 ? 18.549 -8.125 -10.309 1.00 83.19 88 LYS A O 1
ATOM 769 N N . ASP A 1 89 ? 16.493 -8.937 -9.855 1.00 79.88 89 ASP A N 1
ATOM 770 C CA . ASP A 1 89 ? 16.333 -9.648 -11.119 1.00 79.88 89 ASP A CA 1
ATOM 771 C C . ASP A 1 89 ? 16.300 -8.666 -12.303 1.00 79.88 89 ASP A C 1
ATOM 773 O O . ASP A 1 89 ? 16.892 -8.959 -13.340 1.00 79.88 89 ASP A O 1
ATOM 777 N N . GLU A 1 90 ? 15.674 -7.494 -12.158 1.00 78.19 90 GLU A N 1
ATOM 778 C CA . GLU A 1 90 ? 15.689 -6.412 -13.153 1.00 78.19 90 GLU A CA 1
ATOM 779 C C . GLU A 1 90 ? 17.096 -5.828 -13.350 1.00 78.19 90 GLU A C 1
ATOM 781 O O . GLU A 1 90 ? 17.573 -5.765 -14.482 1.00 78.19 90 GLU A O 1
ATOM 786 N N . ILE A 1 91 ? 17.829 -5.524 -12.275 1.00 82.00 91 ILE A N 1
ATOM 787 C CA . ILE A 1 91 ? 19.213 -5.021 -12.355 1.00 82.00 91 ILE A CA 1
ATOM 788 C C . ILE A 1 91 ? 20.144 -6.049 -13.010 1.00 82.00 91 ILE A C 1
ATOM 790 O O . ILE A 1 91 ? 20.934 -5.707 -13.887 1.00 82.00 91 ILE A O 1
ATOM 794 N N . CYS A 1 92 ? 20.013 -7.333 -12.664 1.00 76.62 92 CYS A N 1
ATOM 795 C CA . CYS A 1 92 ? 20.800 -8.405 -13.285 1.00 76.62 92 CYS A CA 1
ATOM 796 C C . CYS A 1 92 ? 20.490 -8.579 -14.785 1.00 76.62 92 CYS A C 1
ATOM 798 O O . CYS A 1 92 ? 21.298 -9.156 -15.525 1.00 76.62 92 CYS A O 1
ATOM 800 N N . LYS A 1 93 ? 19.316 -8.119 -15.242 1.00 74.19 93 LYS A N 1
ATOM 801 C CA . LYS A 1 93 ? 18.893 -8.136 -16.651 1.00 74.19 93 LYS A CA 1
ATOM 802 C C . LYS A 1 93 ? 19.367 -6.922 -17.448 1.00 74.19 93 LYS A C 1
ATOM 804 O O . LYS A 1 93 ? 19.361 -7.024 -18.670 1.00 74.19 93 LYS A O 1
ATOM 809 N N . VAL A 1 94 ? 19.886 -5.864 -16.811 1.00 68.81 94 VAL A N 1
ATOM 810 C CA . VAL A 1 94 ? 20.542 -4.706 -17.477 1.00 68.81 94 VAL A CA 1
ATOM 811 C C . VAL A 1 94 ? 21.764 -5.128 -18.326 1.00 68.81 94 VAL A C 1
ATOM 813 O O . VAL A 1 94 ? 22.342 -4.351 -19.077 1.00 68.81 94 VAL A O 1
ATOM 816 N N . LYS A 1 95 ? 22.144 -6.406 -18.242 1.00 66.12 95 LYS A N 1
ATOM 817 C CA . LYS A 1 95 ? 23.164 -7.102 -19.024 1.00 66.12 95 LYS A CA 1
ATOM 818 C C . LYS A 1 95 ? 23.252 -6.766 -20.534 1.00 66.12 95 LYS A C 1
ATOM 820 O O . LYS A 1 95 ? 22.291 -6.357 -21.179 1.00 66.12 95 LYS A O 1
ATOM 825 N N . PRO A 1 96 ? 24.414 -7.094 -21.145 1.00 59.97 96 PRO A N 1
ATOM 826 C CA . PRO A 1 96 ? 24.938 -6.536 -22.395 1.00 59.97 96 PRO A CA 1
ATOM 827 C C . PRO A 1 96 ? 24.307 -7.122 -23.668 1.00 59.97 96 PRO A C 1
ATOM 829 O O . PRO A 1 96 ? 25.027 -7.465 -24.599 1.00 59.97 96 PRO A O 1
ATOM 832 N N . SER A 1 97 ? 22.988 -7.331 -23.737 1.00 57.91 97 SER A N 1
ATOM 833 C CA . SER A 1 97 ? 22.378 -7.736 -25.018 1.00 57.91 97 SER A CA 1
ATOM 834 C C . SER A 1 97 ? 22.598 -6.643 -26.064 1.00 57.91 97 SER A C 1
ATOM 836 O O . SER A 1 97 ? 23.088 -6.915 -27.157 1.00 57.91 97 SER A O 1
ATOM 838 N N . PHE A 1 98 ? 22.355 -5.397 -25.659 1.00 66.06 98 PHE A N 1
ATOM 839 C CA . PHE A 1 98 ? 22.559 -4.212 -26.481 1.00 66.06 98 PHE A CA 1
ATOM 840 C C . PHE A 1 98 ? 24.037 -3.991 -26.841 1.00 66.06 98 PHE A C 1
ATOM 842 O O . PHE A 1 98 ? 24.375 -3.892 -28.019 1.00 66.06 98 PHE A O 1
ATOM 849 N N . THR A 1 99 ? 24.954 -4.004 -25.862 1.00 76.69 99 THR A N 1
ATOM 850 C CA . THR A 1 99 ? 26.384 -3.773 -26.150 1.00 76.69 99 THR A CA 1
ATOM 851 C C . THR A 1 99 ? 26.999 -4.905 -26.967 1.00 76.69 99 THR A C 1
ATOM 853 O O . THR A 1 99 ? 27.791 -4.626 -27.858 1.00 76.69 99 THR A O 1
ATOM 856 N N . LYS A 1 100 ? 26.596 -6.169 -26.760 1.00 80.44 100 LYS A N 1
ATOM 857 C CA . LYS A 1 100 ? 27.049 -7.289 -27.604 1.00 80.44 100 LYS A CA 1
ATOM 858 C C . LYS A 1 100 ? 26.535 -7.192 -29.030 1.00 80.44 100 LYS A C 1
ATOM 860 O O . LYS A 1 100 ? 27.254 -7.588 -29.946 1.00 80.44 100 LYS A O 1
ATOM 865 N N . GLU A 1 101 ? 25.309 -6.716 -29.230 1.00 81.88 101 GLU A N 1
ATOM 866 C CA . GLU A 1 101 ? 24.769 -6.515 -30.571 1.00 81.88 101 GLU A CA 1
ATOM 867 C C . GLU A 1 101 ? 25.532 -5.411 -31.308 1.00 81.88 101 GLU A C 1
ATOM 869 O O . GLU A 1 101 ? 25.999 -5.642 -32.425 1.00 81.88 101 GLU A O 1
ATOM 874 N N . ILE A 1 102 ? 25.740 -4.260 -30.662 1.00 84.94 102 ILE A N 1
ATOM 875 C CA . ILE A 1 102 ? 26.542 -3.162 -31.219 1.00 84.94 102 ILE A CA 1
ATOM 876 C C . ILE A 1 102 ? 27.967 -3.638 -31.494 1.00 84.94 102 ILE A C 1
ATOM 878 O O . ILE A 1 102 ? 28.460 -3.478 -32.609 1.00 84.94 102 ILE A O 1
ATOM 882 N N . GLN A 1 103 ? 28.606 -4.290 -30.520 1.00 87.50 103 GLN A N 1
ATOM 883 C CA . GLN A 1 103 ? 29.954 -4.835 -30.658 1.00 87.50 103 GLN A CA 1
ATOM 884 C C . GLN A 1 103 ? 30.049 -5.773 -31.863 1.00 87.50 103 GLN A C 1
ATOM 886 O O . GLN A 1 103 ? 30.964 -5.643 -32.671 1.00 87.50 103 GLN A O 1
ATOM 891 N N . LYS A 1 104 ? 29.070 -6.669 -32.040 1.00 88.19 104 LYS A N 1
ATOM 892 C CA . LYS A 1 104 ? 29.013 -7.581 -33.185 1.00 88.19 104 LYS A CA 1
ATOM 893 C C . LYS A 1 104 ? 28.882 -6.827 -34.510 1.00 88.19 104 LYS A C 1
ATOM 895 O O . LYS A 1 104 ? 29.617 -7.141 -35.440 1.00 88.19 104 LYS A O 1
ATOM 900 N N . ARG A 1 105 ? 27.996 -5.827 -34.608 1.00 88.62 105 ARG A N 1
ATOM 901 C CA . ARG A 1 105 ? 27.840 -5.017 -35.833 1.00 88.62 105 ARG A CA 1
ATOM 902 C C . ARG A 1 105 ? 29.130 -4.263 -36.173 1.00 88.62 105 ARG A C 1
ATOM 904 O O . ARG A 1 105 ? 29.570 -4.284 -37.320 1.00 88.62 105 ARG A O 1
ATOM 911 N N . VAL A 1 106 ? 29.780 -3.667 -35.173 1.00 89.19 106 VAL A N 1
ATOM 912 C CA . VAL A 1 106 ? 31.067 -2.969 -35.334 1.00 89.19 106 VAL A CA 1
ATOM 913 C C . VAL A 1 106 ? 32.183 -3.945 -35.734 1.00 89.19 106 VAL A C 1
ATOM 915 O O . VAL A 1 106 ? 32.994 -3.642 -36.612 1.00 89.19 106 VAL A O 1
ATOM 918 N N . ASP A 1 107 ? 32.219 -5.144 -35.149 1.00 89.31 107 ASP A N 1
ATOM 919 C CA . ASP A 1 107 ? 33.153 -6.206 -35.531 1.00 89.31 107 ASP A CA 1
ATOM 920 C C . ASP A 1 107 ? 32.912 -6.713 -36.958 1.00 89.31 107 ASP A C 1
ATOM 922 O O . ASP A 1 107 ? 33.871 -6.992 -37.680 1.00 89.31 107 ASP A O 1
ATOM 926 N N . ASP A 1 108 ? 31.658 -6.800 -37.397 1.00 88.88 108 ASP A N 1
ATOM 927 C CA . ASP A 1 108 ? 31.289 -7.203 -38.754 1.00 88.88 108 ASP A CA 1
ATOM 928 C C . ASP A 1 108 ? 31.756 -6.169 -39.786 1.00 88.88 108 ASP A C 1
ATOM 930 O O . ASP A 1 108 ? 32.420 -6.548 -40.756 1.00 88.88 108 ASP A O 1
ATOM 934 N N . ILE A 1 109 ? 31.514 -4.875 -39.541 1.00 87.75 109 ILE A N 1
ATOM 935 C CA . ILE A 1 109 ? 32.013 -3.771 -40.382 1.00 87.75 109 ILE A CA 1
ATOM 936 C C . ILE A 1 109 ? 33.542 -3.804 -40.446 1.00 87.75 109 ILE A C 1
ATOM 938 O O . ILE A 1 109 ? 34.125 -3.762 -41.531 1.00 87.75 109 ILE A O 1
ATOM 942 N N . SER A 1 110 ? 34.203 -3.948 -39.294 1.00 88.31 110 SER A N 1
ATOM 943 C CA . SER A 1 110 ? 35.661 -4.051 -39.213 1.00 88.31 110 SER A CA 1
ATOM 944 C C . SER A 1 110 ? 36.185 -5.212 -40.066 1.00 88.31 110 SER A C 1
ATOM 946 O O . SER A 1 110 ? 37.045 -5.020 -40.920 1.00 88.31 110 SER A O 1
ATOM 948 N N . ARG A 1 111 ? 35.614 -6.418 -39.934 1.00 86.44 111 ARG A N 1
ATOM 949 C CA . ARG A 1 111 ? 36.038 -7.600 -40.711 1.00 86.44 111 ARG A CA 1
ATOM 950 C C . ARG A 1 111 ? 35.833 -7.446 -42.217 1.00 86.44 111 ARG A C 1
ATOM 952 O O . ARG A 1 111 ? 36.636 -7.983 -42.983 1.00 86.44 111 ARG A O 1
ATOM 959 N N . GLN A 1 112 ? 34.768 -6.767 -42.638 1.00 84.75 112 GLN A N 1
ATOM 960 C CA . GLN A 1 112 ? 34.465 -6.542 -44.053 1.00 84.75 112 GLN A CA 1
ATOM 961 C C . GLN A 1 112 ? 35.401 -5.516 -44.703 1.00 84.75 112 GLN A C 1
ATOM 963 O O . GLN A 1 112 ? 35.614 -5.591 -45.908 1.00 84.75 112 GLN A O 1
ATOM 968 N N . THR A 1 113 ? 35.982 -4.611 -43.908 1.00 84.50 113 THR A N 1
ATOM 969 C CA . THR A 1 113 ? 36.731 -3.436 -44.388 1.00 84.50 113 THR A CA 1
ATOM 970 C C . THR A 1 113 ? 38.244 -3.496 -44.143 1.00 84.50 113 THR A C 1
ATOM 972 O O . THR A 1 113 ? 38.990 -2.678 -44.675 1.00 84.50 113 THR A O 1
ATOM 975 N N . LEU A 1 114 ? 38.713 -4.482 -43.368 1.00 82.44 114 LEU A N 1
ATOM 976 C CA . LEU A 1 114 ? 40.112 -4.634 -42.940 1.00 82.44 114 LEU A CA 1
ATOM 977 C C . LEU A 1 114 ? 41.068 -5.148 -44.032 1.00 82.44 114 LEU A C 1
ATOM 979 O O . LEU A 1 114 ? 42.280 -5.044 -43.879 1.00 82.44 114 LEU A O 1
ATOM 983 N N . LYS A 1 115 ? 40.570 -5.783 -45.099 1.00 76.06 115 LYS A N 1
ATOM 984 C CA . LYS A 1 115 ? 41.443 -6.452 -46.080 1.00 76.06 115 LYS A CA 1
ATOM 985 C C . LYS A 1 115 ? 42.072 -5.441 -47.036 1.00 76.06 115 LYS A C 1
ATOM 987 O O . LYS A 1 115 ? 41.422 -4.999 -47.973 1.00 76.06 115 LYS A O 1
ATOM 992 N N . ASP A 1 116 ? 43.353 -5.143 -46.840 1.00 65.88 116 ASP A N 1
ATOM 993 C CA . ASP A 1 116 ? 44.108 -4.185 -47.667 1.00 65.88 116 ASP A CA 1
ATOM 994 C C . ASP A 1 116 ? 44.183 -4.559 -49.161 1.00 65.88 116 ASP A C 1
ATOM 996 O O . ASP A 1 116 ? 44.444 -3.706 -50.005 1.00 65.88 116 ASP A O 1
ATOM 1000 N N . ASP A 1 117 ? 43.968 -5.832 -49.513 1.00 72.62 117 ASP A N 1
ATOM 1001 C CA . ASP A 1 117 ? 44.064 -6.336 -50.886 1.00 72.62 117 ASP A CA 1
ATOM 1002 C C . ASP A 1 117 ? 42.724 -6.368 -51.646 1.00 72.62 117 ASP A C 1
ATOM 1004 O O . ASP A 1 117 ? 42.705 -6.744 -52.823 1.00 72.62 117 ASP A O 1
ATOM 1008 N N . LYS A 1 118 ? 41.595 -6.024 -51.003 1.00 68.62 118 LYS A N 1
ATOM 1009 C CA . LYS A 1 118 ? 40.243 -6.152 -51.582 1.00 68.62 118 LYS A CA 1
ATOM 1010 C C . LYS A 1 118 ? 39.312 -5.032 -51.122 1.00 68.62 118 LYS A C 1
ATOM 1012 O O . LYS A 1 118 ? 39.295 -4.671 -49.956 1.00 68.62 118 LYS A O 1
ATOM 1017 N N . HIS A 1 119 ? 38.465 -4.540 -52.024 1.00 69.44 119 HIS A N 1
ATOM 1018 C CA . HIS A 1 119 ? 37.383 -3.625 -51.654 1.00 69.44 119 HIS A CA 1
ATOM 1019 C C . HIS A 1 119 ? 36.171 -4.379 -51.058 1.00 69.44 119 HIS A C 1
ATOM 1021 O O . HIS A 1 119 ? 35.906 -5.507 -51.489 1.00 69.44 119 HIS A O 1
ATOM 1027 N N . PRO A 1 120 ? 35.411 -3.757 -50.130 1.00 76.25 120 PRO A N 1
ATOM 1028 C CA . PRO A 1 120 ? 35.630 -2.410 -49.591 1.00 76.25 120 PRO A CA 1
ATOM 1029 C C . PRO A 1 120 ? 36.790 -2.366 -48.580 1.00 76.25 120 PRO A C 1
ATOM 1031 O O . PRO A 1 120 ? 36.938 -3.267 -47.766 1.00 76.25 120 PRO A O 1
ATOM 1034 N N . HIS A 1 121 ? 37.593 -1.300 -48.631 1.00 85.62 121 HIS A N 1
ATOM 1035 C CA . HIS A 1 121 ? 38.679 -1.027 -47.683 1.00 85.62 121 HIS A CA 1
ATOM 1036 C C . HIS A 1 121 ? 38.431 0.342 -47.046 1.00 85.62 121 HIS A C 1
ATOM 1038 O O . HIS A 1 121 ? 38.224 1.316 -47.772 1.00 85.62 121 HIS A O 1
ATOM 1044 N N . ILE A 1 122 ? 38.404 0.399 -45.712 1.00 83.50 122 ILE A N 1
ATOM 1045 C CA . ILE A 1 122 ? 38.103 1.610 -44.933 1.00 83.50 122 ILE A CA 1
ATOM 1046 C C . ILE A 1 122 ? 39.110 1.725 -43.785 1.00 83.50 122 ILE A C 1
ATOM 1048 O O . ILE A 1 122 ? 39.507 0.720 -43.189 1.00 83.50 122 ILE A O 1
ATOM 1052 N N . GLU A 1 123 ? 39.510 2.957 -43.468 1.00 85.56 123 GLU A N 1
ATOM 1053 C CA . GLU A 1 123 ? 40.368 3.269 -42.327 1.00 85.56 123 GLU A CA 1
ATOM 1054 C C . GLU A 1 123 ? 39.761 2.748 -41.010 1.00 85.56 123 GLU A C 1
ATOM 1056 O O . GLU A 1 123 ? 38.588 2.967 -40.715 1.00 85.56 123 GLU A O 1
ATOM 1061 N N . GLN A 1 124 ? 40.560 2.044 -40.204 1.00 88.25 124 GLN A N 1
ATOM 1062 C CA . GLN A 1 124 ? 40.072 1.366 -38.994 1.00 88.25 124 GLN A CA 1
ATOM 1063 C C . GLN A 1 124 ? 40.139 2.221 -37.719 1.00 88.25 124 GLN A C 1
ATOM 1065 O O 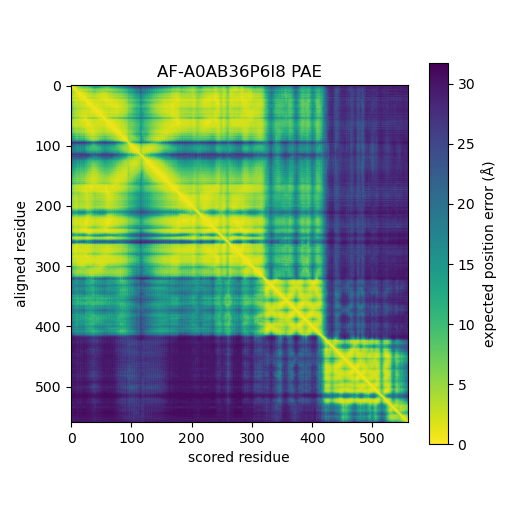. GLN A 1 124 ? 39.743 1.743 -36.660 1.00 88.25 124 GLN A O 1
ATOM 1070 N N . THR A 1 125 ? 40.644 3.453 -37.779 1.00 89.00 125 THR A N 1
ATOM 1071 C CA . THR A 1 125 ? 40.900 4.303 -36.600 1.00 89.00 125 THR A CA 1
ATOM 1072 C C . THR A 1 125 ? 39.639 4.538 -35.769 1.00 89.00 125 THR A C 1
ATOM 1074 O O . THR A 1 125 ? 39.579 4.088 -34.625 1.00 89.00 125 THR A O 1
ATOM 1077 N N . HIS A 1 126 ? 38.588 5.111 -36.360 1.00 87.38 126 HIS A N 1
ATOM 1078 C CA . HIS A 1 126 ? 37.318 5.351 -35.660 1.00 87.38 126 HIS A CA 1
ATOM 1079 C C . HIS A 1 126 ? 36.607 4.052 -35.238 1.00 87.38 126 HIS A C 1
ATOM 1081 O O . HIS A 1 126 ? 35.946 4.004 -34.204 1.00 87.38 126 HIS A O 1
ATOM 1087 N N . ILE A 1 127 ? 36.774 2.962 -35.998 1.00 86.44 127 ILE A N 1
ATOM 1088 C CA . ILE A 1 127 ? 36.223 1.643 -35.642 1.00 86.44 127 ILE A CA 1
ATOM 1089 C C . ILE A 1 127 ? 36.874 1.125 -34.352 1.00 86.44 127 ILE A C 1
ATOM 1091 O O . ILE A 1 127 ? 36.186 0.611 -33.472 1.00 86.44 127 ILE A O 1
ATOM 1095 N N . VAL A 1 128 ? 38.196 1.261 -34.222 1.00 89.50 128 VAL A N 1
ATOM 1096 C CA . VAL A 1 128 ? 38.933 0.877 -33.009 1.00 89.50 128 VAL A CA 1
ATOM 1097 C C . VAL A 1 128 ? 38.551 1.769 -31.826 1.00 89.50 128 VAL A C 1
ATOM 1099 O O . VAL A 1 128 ? 38.380 1.257 -30.721 1.00 89.50 128 VAL A O 1
ATOM 1102 N N . GLU A 1 129 ? 38.369 3.073 -32.046 1.00 91.19 129 GLU A N 1
ATOM 1103 C CA . GLU A 1 129 ? 37.914 4.009 -31.009 1.00 91.19 129 GLU A CA 1
ATOM 1104 C C . GLU A 1 129 ? 36.531 3.636 -30.466 1.00 91.19 129 GLU A C 1
ATOM 1106 O O . GLU A 1 129 ? 36.362 3.538 -29.250 1.00 91.19 129 GLU A O 1
ATOM 1111 N N . ILE A 1 130 ? 35.568 3.336 -31.345 1.00 90.19 130 ILE A N 1
ATOM 1112 C CA . ILE A 1 130 ? 34.226 2.889 -30.943 1.00 90.19 130 ILE A CA 1
ATOM 1113 C C . ILE A 1 130 ? 34.299 1.579 -30.151 1.00 90.19 130 ILE A C 1
ATOM 1115 O O . ILE A 1 130 ? 33.670 1.472 -29.100 1.00 90.19 130 ILE A O 1
ATOM 1119 N N . LYS A 1 131 ? 35.105 0.596 -30.581 1.00 89.38 131 LYS A N 1
ATOM 1120 C CA . LYS A 1 131 ? 35.297 -0.650 -29.810 1.00 89.38 131 LYS A CA 1
ATOM 1121 C C . LYS A 1 131 ? 35.818 -0.375 -28.398 1.00 89.38 131 LYS A C 1
ATOM 1123 O O . LYS A 1 131 ? 35.322 -0.954 -27.436 1.00 89.38 131 LYS A O 1
ATOM 1128 N N . ALA A 1 132 ? 36.779 0.538 -28.256 1.00 90.62 132 ALA A N 1
ATOM 1129 C CA . ALA A 1 132 ? 37.303 0.920 -26.947 1.00 90.62 132 ALA A CA 1
ATOM 1130 C C . ALA A 1 132 ? 36.245 1.619 -26.070 1.00 90.62 132 ALA A C 1
ATOM 1132 O O . ALA A 1 132 ? 36.196 1.379 -24.861 1.00 90.62 132 ALA A O 1
ATOM 1133 N N . GLN A 1 133 ? 35.381 2.451 -26.661 1.00 91.00 133 GLN A N 1
ATOM 1134 C CA . GLN A 1 133 ? 34.263 3.079 -25.950 1.00 91.00 133 GLN A CA 1
ATOM 1135 C C . GLN A 1 133 ? 33.232 2.046 -25.483 1.00 91.00 133 GLN A C 1
ATOM 1137 O O . GLN A 1 133 ? 32.817 2.102 -24.326 1.00 91.00 133 GLN A O 1
ATOM 1142 N N . ILE A 1 134 ? 32.889 1.063 -26.322 1.00 88.75 134 ILE A N 1
ATOM 1143 C CA . ILE A 1 134 ? 31.989 -0.042 -25.955 1.00 88.75 134 ILE A CA 1
ATOM 1144 C C . ILE A 1 134 ? 32.561 -0.821 -24.763 1.00 88.75 134 ILE A C 1
ATOM 1146 O O . ILE A 1 134 ? 31.871 -1.010 -23.764 1.00 88.75 134 ILE A O 1
ATOM 1150 N N . GLU A 1 135 ? 33.843 -1.202 -24.807 1.00 88.25 135 GLU A N 1
ATOM 1151 C CA . GLU A 1 135 ? 34.503 -1.884 -23.683 1.00 88.25 135 GLU A CA 1
ATOM 1152 C C . GLU A 1 135 ? 34.533 -1.038 -22.399 1.00 88.25 135 GLU A C 1
ATOM 1154 O O . GLU A 1 135 ? 34.483 -1.575 -21.287 1.00 88.25 135 GLU A O 1
ATOM 1159 N N . SER A 1 136 ? 34.673 0.285 -22.526 1.00 90.25 136 SER A N 1
ATOM 1160 C CA . SER A 1 136 ? 34.622 1.203 -21.386 1.00 90.25 136 SER A CA 1
ATOM 1161 C C . SER A 1 136 ? 33.221 1.247 -20.781 1.00 90.25 136 SER A C 1
ATOM 1163 O O . SER A 1 136 ? 33.076 1.083 -19.569 1.00 90.25 136 SER A O 1
ATOM 1165 N N . PHE A 1 137 ? 32.196 1.385 -21.620 1.00 88.44 137 PHE A N 1
ATOM 1166 C CA . PHE A 1 137 ? 30.800 1.423 -21.203 1.00 88.44 137 PHE A CA 1
ATOM 1167 C C . PHE A 1 137 ? 30.364 0.114 -20.530 1.00 88.44 137 PHE A C 1
ATOM 1169 O O . PHE A 1 137 ? 29.741 0.141 -19.472 1.00 88.44 137 PHE A O 1
ATOM 1176 N N . GLU A 1 138 ? 30.788 -1.049 -21.041 1.00 86.75 138 GLU A N 1
ATOM 1177 C CA . GLU A 1 138 ? 30.532 -2.342 -20.385 1.00 86.75 138 GLU A CA 1
ATOM 1178 C C . GLU A 1 138 ? 31.118 -2.414 -18.966 1.00 86.75 138 GLU A C 1
ATOM 1180 O O . GLU A 1 138 ? 30.510 -2.986 -18.055 1.00 86.75 138 GLU A O 1
ATOM 1185 N N . LYS A 1 139 ? 32.295 -1.815 -18.743 1.00 88.56 139 LYS A N 1
ATOM 1186 C CA . LYS A 1 139 ? 32.894 -1.730 -17.403 1.00 88.56 139 LYS A CA 1
ATOM 1187 C C . LYS A 1 139 ? 32.110 -0.786 -16.497 1.00 88.56 139 LYS A C 1
ATOM 1189 O O . LYS A 1 139 ? 32.028 -1.056 -15.300 1.00 88.56 139 LYS A O 1
ATOM 1194 N N . GLU A 1 140 ? 31.574 0.308 -17.025 1.00 89.25 140 GLU A N 1
ATOM 1195 C CA . GLU A 1 140 ? 30.744 1.247 -16.262 1.00 89.25 140 GLU A CA 1
ATOM 1196 C C . GLU A 1 140 ? 29.404 0.632 -15.870 1.00 89.25 140 GLU A C 1
ATOM 1198 O O . GLU A 1 140 ? 29.060 0.673 -14.690 1.00 89.25 140 GLU A O 1
ATOM 1203 N N . LEU A 1 141 ? 28.721 -0.044 -16.798 1.00 86.94 141 LEU A N 1
ATOM 1204 C CA . LEU A 1 141 ? 27.496 -0.795 -16.510 1.00 86.94 141 LEU A CA 1
ATOM 1205 C C . LEU A 1 141 ? 27.719 -1.844 -15.421 1.00 86.94 141 LEU A C 1
ATOM 1207 O O . LEU A 1 141 ? 26.928 -1.952 -14.487 1.00 86.94 141 LEU A O 1
ATOM 1211 N N . LYS A 1 142 ? 28.838 -2.572 -15.486 1.00 86.62 142 LYS A N 1
ATOM 1212 C CA . LYS A 1 142 ? 29.179 -3.546 -14.448 1.00 86.62 142 LYS A CA 1
ATOM 1213 C C . LYS A 1 142 ? 29.438 -2.889 -13.090 1.00 86.62 142 LYS A C 1
ATOM 1215 O O . LYS A 1 142 ? 29.002 -3.403 -12.068 1.00 86.62 142 LYS A O 1
ATOM 1220 N N . LYS A 1 143 ? 30.136 -1.748 -13.057 1.00 90.31 143 LYS A N 1
ATOM 1221 C CA . LYS A 1 143 ? 30.343 -0.991 -11.810 1.00 90.31 143 LYS A CA 1
ATOM 1222 C C . LYS A 1 143 ? 29.024 -0.488 -11.231 1.00 90.31 143 LYS A C 1
ATOM 1224 O O . LYS A 1 143 ? 28.875 -0.495 -10.013 1.00 90.31 143 LYS A O 1
ATOM 1229 N N . PHE A 1 144 ? 28.105 -0.037 -12.081 1.00 89.12 144 PHE A N 1
ATOM 1230 C CA . PHE A 1 144 ? 26.759 0.354 -11.680 1.00 89.12 144 PHE A CA 1
ATOM 1231 C C . PHE A 1 144 ? 26.010 -0.834 -11.063 1.00 89.12 144 PHE A C 1
ATOM 1233 O O . PHE A 1 144 ? 25.564 -0.728 -9.924 1.00 89.12 144 PHE A O 1
ATOM 1240 N N . GLU A 1 145 ? 25.972 -1.982 -11.751 1.00 88.31 145 GLU A N 1
ATOM 1241 C CA . GLU A 1 145 ? 25.371 -3.227 -11.250 1.00 88.31 145 GLU A CA 1
ATOM 1242 C C . GLU A 1 145 ? 25.944 -3.605 -9.874 1.00 88.31 145 GLU A C 1
ATOM 1244 O O . GLU A 1 145 ? 25.198 -3.737 -8.904 1.00 88.31 145 GLU A O 1
ATOM 1249 N N . ASP A 1 146 ? 27.272 -3.698 -9.762 1.00 90.88 146 ASP A N 1
ATOM 1250 C CA . ASP A 1 146 ? 27.958 -4.055 -8.517 1.00 90.88 146 ASP A CA 1
ATOM 1251 C C . ASP A 1 146 ? 27.636 -3.064 -7.378 1.00 90.88 146 ASP A C 1
ATOM 1253 O O . ASP A 1 146 ? 27.459 -3.473 -6.227 1.00 90.88 146 ASP A O 1
ATOM 1257 N N . ASN A 1 147 ? 27.538 -1.764 -7.682 1.00 92.56 147 ASN A N 1
ATOM 1258 C CA . ASN A 1 147 ? 27.219 -0.724 -6.703 1.00 92.56 147 ASN A CA 1
ATOM 1259 C C . ASN A 1 147 ? 25.780 -0.854 -6.186 1.00 92.56 147 ASN A C 1
ATOM 1261 O O . ASN A 1 147 ? 25.569 -0.905 -4.974 1.00 92.56 147 ASN A O 1
ATOM 1265 N N . ILE A 1 148 ? 24.796 -0.966 -7.080 1.00 90.81 148 ILE A N 1
ATOM 1266 C CA . ILE A 1 148 ? 23.392 -1.077 -6.670 1.00 90.81 148 ILE A CA 1
ATOM 1267 C C . ILE A 1 148 ? 23.145 -2.399 -5.934 1.00 90.81 148 ILE A C 1
ATOM 1269 O O . ILE A 1 148 ? 22.475 -2.410 -4.902 1.00 90.81 148 ILE A O 1
ATOM 1273 N N . LEU A 1 149 ? 23.735 -3.510 -6.388 1.00 91.06 149 LEU A N 1
ATOM 1274 C CA . LEU A 1 149 ? 23.627 -4.794 -5.688 1.00 91.06 149 LEU A CA 1
ATOM 1275 C C . LEU A 1 149 ? 24.214 -4.738 -4.270 1.00 91.06 149 LEU A C 1
ATOM 1277 O O . LEU A 1 149 ? 23.681 -5.386 -3.364 1.00 91.06 149 LEU A O 1
ATOM 1281 N N . LEU A 1 150 ? 25.279 -3.957 -4.057 1.00 93.00 150 LEU A N 1
ATOM 1282 C CA . LEU A 1 150 ? 25.821 -3.710 -2.722 1.00 93.00 150 LEU A CA 1
ATOM 1283 C C . LEU A 1 150 ? 24.841 -2.904 -1.858 1.00 93.00 150 LEU A C 1
ATOM 1285 O O . LEU A 1 150 ? 24.561 -3.320 -0.737 1.00 93.00 150 LEU A O 1
ATOM 1289 N N . GLN A 1 151 ? 24.260 -1.824 -2.390 1.00 91.69 151 GLN A N 1
ATOM 1290 C CA . GLN A 1 151 ? 23.256 -1.028 -1.670 1.00 91.69 151 GLN A CA 1
ATOM 1291 C C . GLN A 1 151 ? 22.022 -1.856 -1.291 1.00 91.69 151 GLN A C 1
ATOM 1293 O O . GLN A 1 151 ? 21.537 -1.767 -0.164 1.00 91.69 151 GLN A O 1
ATOM 1298 N N . ILE A 1 152 ? 21.539 -2.711 -2.198 1.00 90.62 152 ILE A N 1
ATOM 1299 C CA . ILE A 1 152 ? 20.426 -3.618 -1.899 1.00 90.62 152 ILE A CA 1
ATOM 1300 C C . ILE A 1 152 ? 20.807 -4.570 -0.764 1.00 90.62 152 ILE A C 1
ATOM 1302 O O . ILE A 1 152 ? 20.013 -4.790 0.146 1.00 90.62 152 ILE A O 1
ATOM 1306 N N . LYS A 1 153 ? 22.016 -5.136 -0.796 1.00 93.00 153 LYS A N 1
ATOM 1307 C CA . LYS A 1 153 ? 22.485 -6.035 0.260 1.00 93.00 153 LYS A CA 1
ATOM 1308 C C . LYS A 1 153 ? 22.547 -5.334 1.621 1.00 93.00 153 LYS A C 1
ATOM 1310 O O . LYS A 1 153 ? 22.181 -5.944 2.625 1.00 93.00 153 LYS A O 1
ATOM 1315 N N . ASP A 1 154 ? 22.986 -4.080 1.655 1.00 91.94 154 ASP A N 1
ATOM 1316 C CA . ASP A 1 154 ? 23.015 -3.282 2.883 1.00 91.94 154 ASP A CA 1
ATOM 1317 C C . ASP A 1 154 ? 21.592 -3.028 3.412 1.00 91.94 154 ASP A C 1
ATOM 1319 O O . ASP A 1 154 ? 21.337 -3.243 4.599 1.00 91.94 154 ASP A O 1
ATOM 1323 N N . ALA A 1 155 ? 20.642 -2.688 2.535 1.00 90.75 155 ALA A N 1
ATOM 1324 C CA . ALA A 1 155 ? 19.232 -2.509 2.896 1.00 90.75 155 ALA A CA 1
ATOM 1325 C C . ALA A 1 155 ? 18.568 -3.813 3.388 1.00 90.75 155 ALA A C 1
ATOM 1327 O O . ALA A 1 155 ? 17.855 -3.821 4.391 1.00 90.75 155 ALA A O 1
ATOM 1328 N N . GLU A 1 156 ? 18.836 -4.949 2.737 1.00 92.81 156 GLU A N 1
ATOM 1329 C CA . GLU A 1 156 ? 18.378 -6.266 3.199 1.00 92.81 156 GLU A CA 1
ATOM 1330 C C . GLU A 1 156 ? 18.914 -6.586 4.594 1.00 92.81 156 GLU A C 1
ATOM 1332 O O . GLU A 1 156 ? 18.196 -7.132 5.436 1.00 92.81 156 GLU A O 1
ATOM 1337 N N . GLN A 1 157 ? 20.174 -6.235 4.857 1.00 92.31 157 GLN A N 1
ATOM 1338 C CA . GLN A 1 157 ? 20.771 -6.459 6.160 1.00 92.31 157 GLN A CA 1
ATOM 1339 C C . GLN A 1 157 ? 20.173 -5.537 7.227 1.00 92.31 157 GLN A C 1
ATOM 1341 O O . GLN A 1 157 ? 19.941 -6.002 8.343 1.00 92.31 157 GLN A O 1
ATOM 1346 N N . GLU A 1 158 ? 19.869 -4.278 6.898 1.00 91.00 158 GLU A N 1
ATOM 1347 C CA . GLU A 1 158 ? 19.107 -3.372 7.766 1.00 91.00 158 GLU A CA 1
ATOM 1348 C C . GLU A 1 158 ? 17.758 -3.993 8.160 1.00 91.00 158 GLU A C 1
ATOM 1350 O O . GLU A 1 158 ? 17.460 -4.104 9.350 1.00 91.00 158 GLU A O 1
ATOM 1355 N N . ILE A 1 159 ? 16.994 -4.499 7.185 1.00 92.06 159 ILE A N 1
ATOM 1356 C CA . ILE A 1 159 ? 15.701 -5.163 7.419 1.00 92.06 159 ILE A CA 1
ATOM 1357 C C . ILE A 1 159 ? 15.855 -6.379 8.340 1.00 92.06 159 ILE A C 1
ATOM 1359 O O . ILE A 1 159 ? 15.092 -6.555 9.290 1.00 92.06 159 ILE A O 1
ATOM 1363 N N . LEU A 1 160 ? 16.851 -7.234 8.096 1.00 92.75 160 LEU A N 1
ATOM 1364 C CA . LEU A 1 160 ? 17.076 -8.421 8.926 1.00 92.75 160 LEU A CA 1
ATOM 1365 C C . LEU A 1 160 ? 17.535 -8.068 10.346 1.00 92.75 160 LEU A C 1
ATOM 1367 O O . LEU A 1 160 ? 17.189 -8.783 11.292 1.00 92.75 160 LEU A O 1
ATOM 1371 N N . ASN A 1 161 ? 18.278 -6.972 10.510 1.00 93.38 161 ASN A N 1
ATOM 1372 C CA . ASN A 1 161 ? 18.756 -6.502 11.809 1.00 93.38 161 ASN A CA 1
ATOM 1373 C C . ASN A 1 161 ? 17.617 -6.028 12.727 1.00 93.38 161 ASN A C 1
ATOM 1375 O O . ASN A 1 161 ? 17.802 -6.046 13.943 1.00 93.38 161 ASN A O 1
ATOM 1379 N N . VAL A 1 162 ? 16.423 -5.729 12.196 1.00 92.88 162 VAL A N 1
ATOM 1380 C CA . VAL A 1 162 ? 15.212 -5.454 13.000 1.00 92.88 162 VAL A CA 1
ATOM 1381 C C . VAL A 1 162 ? 14.873 -6.623 13.938 1.00 92.88 162 VAL A C 1
ATOM 1383 O O . VAL A 1 162 ? 14.310 -6.427 15.008 1.00 92.88 162 VAL A O 1
ATOM 1386 N N . ARG A 1 163 ? 15.271 -7.863 13.616 1.00 90.94 163 ARG A N 1
ATOM 1387 C CA . ARG A 1 163 ? 15.110 -9.007 14.540 1.00 90.94 163 ARG A CA 1
ATOM 1388 C C . ARG A 1 163 ? 15.984 -8.914 15.790 1.00 90.94 163 ARG A C 1
ATOM 1390 O O . ARG A 1 163 ? 15.660 -9.526 16.805 1.00 90.94 163 ARG A O 1
ATOM 1397 N N . LEU A 1 164 ? 17.116 -8.220 15.693 1.00 90.94 164 LEU A N 1
ATOM 1398 C CA . LEU A 1 164 ? 18.043 -8.005 16.803 1.00 90.94 164 LEU A CA 1
ATOM 1399 C C . LEU A 1 164 ? 17.609 -6.800 17.632 1.00 90.94 164 LEU A C 1
ATOM 1401 O O . LEU A 1 164 ? 17.658 -6.858 18.861 1.00 90.94 164 LEU A O 1
ATOM 1405 N N . ASP A 1 165 ? 17.179 -5.738 16.950 1.00 92.62 165 ASP A N 1
ATOM 1406 C CA . ASP A 1 165 ? 16.648 -4.538 17.572 1.00 92.62 165 ASP A CA 1
ATOM 1407 C C . ASP A 1 165 ? 15.349 -4.063 16.899 1.00 92.62 165 ASP A C 1
ATOM 1409 O O . ASP A 1 165 ? 15.368 -3.327 15.916 1.00 92.62 165 ASP A O 1
ATOM 1413 N N . ASP A 1 166 ? 14.215 -4.519 17.435 1.00 95.56 166 ASP A N 1
ATOM 1414 C CA . ASP A 1 166 ? 12.892 -4.285 16.854 1.00 95.56 166 ASP A CA 1
ATOM 1415 C C . ASP A 1 166 ? 12.320 -2.934 17.300 1.00 95.56 166 ASP A C 1
ATOM 1417 O O . ASP A 1 166 ? 11.693 -2.815 18.361 1.00 95.56 166 ASP A O 1
ATOM 1421 N N . ASP A 1 167 ? 12.552 -1.904 16.489 1.00 96.12 167 ASP A N 1
ATOM 1422 C CA . ASP A 1 167 ? 12.079 -0.544 16.741 1.00 96.12 167 ASP A CA 1
ATOM 1423 C C . ASP A 1 167 ? 10.546 -0.437 16.726 1.00 96.12 167 ASP A C 1
ATOM 1425 O O . ASP A 1 167 ? 9.991 0.292 17.546 1.00 96.12 167 ASP A O 1
ATOM 1429 N N . VAL A 1 168 ? 9.853 -1.211 15.880 1.00 96.81 168 VAL A N 1
ATOM 1430 C CA . VAL A 1 168 ? 8.380 -1.234 15.809 1.00 96.81 168 VAL A CA 1
ATOM 1431 C C . VAL A 1 168 ? 7.804 -1.761 17.119 1.00 96.81 168 VAL A C 1
ATOM 1433 O O . VAL A 1 168 ? 6.958 -1.119 17.744 1.00 96.81 168 VAL A O 1
ATOM 1436 N N . LEU A 1 169 ? 8.306 -2.903 17.600 1.00 97.12 169 LEU A N 1
ATOM 1437 C CA . LEU A 1 169 ? 7.890 -3.476 18.880 1.00 97.12 169 LEU A CA 1
ATOM 1438 C C . LEU A 1 169 ? 8.204 -2.533 20.049 1.00 97.12 169 LEU A C 1
ATOM 1440 O O . LEU A 1 169 ? 7.412 -2.434 20.989 1.00 97.12 169 LEU A O 1
ATOM 1444 N N . LYS A 1 170 ? 9.355 -1.850 20.017 1.00 97.31 170 LYS A N 1
ATOM 1445 C CA . LYS A 1 170 ? 9.722 -0.846 21.025 1.00 97.31 170 LYS A CA 1
ATOM 1446 C C . LYS A 1 170 ? 8.763 0.343 21.012 1.00 97.31 170 LYS A C 1
ATOM 1448 O O . LYS A 1 170 ? 8.302 0.732 22.083 1.00 97.31 170 LYS A O 1
ATOM 1453 N N . ALA A 1 171 ? 8.438 0.883 19.839 1.00 96.50 171 ALA A N 1
ATOM 1454 C CA . ALA A 1 171 ? 7.508 1.996 19.688 1.00 96.50 171 ALA A CA 1
ATOM 1455 C C . ALA A 1 171 ? 6.106 1.621 20.185 1.00 96.50 171 ALA A C 1
ATOM 1457 O O . ALA A 1 171 ? 5.515 2.367 20.965 1.00 96.50 171 ALA A O 1
ATOM 1458 N N . ILE A 1 172 ? 5.613 0.427 19.833 1.00 95.94 172 ILE A N 1
ATOM 1459 C CA . ILE A 1 172 ? 4.321 -0.072 20.322 1.00 95.94 172 ILE A CA 1
ATOM 1460 C C . ILE A 1 172 ? 4.325 -0.157 21.852 1.00 95.94 172 ILE A C 1
ATOM 1462 O O . ILE A 1 172 ? 3.450 0.409 22.499 1.00 95.94 172 ILE A O 1
ATOM 1466 N N . LYS A 1 173 ? 5.347 -0.780 22.453 1.00 96.12 173 LYS A N 1
ATOM 1467 C CA . LYS A 1 173 ? 5.467 -0.888 23.920 1.00 96.12 173 LYS A CA 1
ATOM 1468 C C . LYS A 1 173 ? 5.567 0.459 24.633 1.00 96.12 173 LYS A C 1
ATOM 1470 O O . LYS A 1 173 ? 5.181 0.552 25.795 1.00 96.12 173 LYS A O 1
ATOM 1475 N N . LEU A 1 174 ? 6.152 1.462 23.981 1.00 96.19 174 LEU A N 1
ATOM 1476 C CA . LEU A 1 174 ? 6.351 2.785 24.560 1.00 96.19 174 LEU A CA 1
ATOM 1477 C C . LEU A 1 174 ? 5.078 3.635 24.498 1.00 96.19 174 LEU A C 1
ATOM 1479 O O . LEU A 1 174 ? 4.754 4.310 25.472 1.00 96.19 174 LEU A O 1
ATOM 1483 N N . HIS A 1 175 ? 4.379 3.615 23.363 1.00 96.38 175 HIS A N 1
ATOM 1484 C CA . HIS A 1 175 ? 3.298 4.560 23.081 1.00 96.38 175 HIS A CA 1
ATOM 1485 C C . HIS A 1 175 ? 1.893 3.974 23.256 1.00 96.38 175 HIS A C 1
ATOM 1487 O O . HIS A 1 175 ? 0.963 4.732 23.534 1.00 96.38 175 HIS A O 1
ATOM 1493 N N . PHE A 1 176 ? 1.718 2.656 23.113 1.00 97.25 176 PHE A N 1
ATOM 1494 C CA . PHE A 1 176 ? 0.403 2.020 23.124 1.00 97.25 176 PHE A CA 1
ATOM 1495 C C . PHE A 1 176 ? 0.101 1.367 24.466 1.00 97.25 176 PHE A C 1
ATOM 1497 O O . PHE A 1 176 ? 0.916 0.660 25.057 1.00 97.25 176 PHE A O 1
ATOM 1504 N N . SER A 1 177 ? -1.134 1.561 24.917 1.00 96.75 177 SER A N 1
ATOM 1505 C CA . SER A 1 177 ? -1.710 0.778 26.007 1.00 96.75 177 SER A CA 1
ATOM 1506 C C . SER A 1 177 ? -2.421 -0.460 25.455 1.00 96.75 177 SER A C 1
ATOM 1508 O O . SER A 1 177 ? -3.006 -0.416 24.376 1.00 96.75 177 SER A O 1
ATOM 1510 N N . VAL A 1 178 ? -2.368 -1.576 26.184 1.00 97.19 178 VAL A N 1
ATOM 1511 C CA . VAL A 1 178 ? -2.969 -2.846 25.749 1.00 97.19 178 VAL A CA 1
ATOM 1512 C C . VAL A 1 178 ? -4.227 -3.139 26.561 1.00 97.19 178 VAL A C 1
ATOM 1514 O O . VAL A 1 178 ? -4.268 -2.934 27.776 1.00 97.19 178 VAL A O 1
ATOM 1517 N N . GLY A 1 179 ? -5.272 -3.597 25.874 1.00 94.50 179 GLY A N 1
ATOM 1518 C CA . GLY A 1 179 ? -6.524 -4.042 26.472 1.00 94.50 179 GLY A CA 1
ATOM 1519 C C . GLY A 1 179 ? -6.387 -5.289 27.343 1.00 94.50 179 GLY A C 1
ATOM 1520 O O . GLY A 1 179 ? -5.357 -5.956 27.388 1.00 94.50 179 GLY A O 1
ATOM 1521 N N . LYS A 1 180 ? -7.474 -5.643 28.028 1.00 93.88 180 LYS A N 1
ATOM 1522 C CA . LYS A 1 180 ? -7.527 -6.859 28.841 1.00 93.88 180 LYS A CA 1
ATOM 1523 C C . LYS A 1 180 ? -7.754 -8.093 27.967 1.00 93.88 180 LYS A C 1
ATOM 1525 O O . LYS A 1 180 ? -8.663 -8.117 27.140 1.00 93.88 180 LYS A O 1
ATOM 1530 N N . GLU A 1 181 ? -6.973 -9.143 28.200 1.00 95.00 181 GLU A N 1
ATOM 1531 C CA . GLU A 1 181 ? -7.168 -10.437 27.545 1.00 95.00 181 GLU A CA 1
ATOM 1532 C C . GLU A 1 181 ? -8.477 -11.115 27.987 1.00 95.00 181 GLU A C 1
ATOM 1534 O O . GLU A 1 181 ? -8.882 -11.056 29.154 1.00 95.00 181 GLU A O 1
ATOM 1539 N N . TYR A 1 182 ? -9.145 -11.773 27.040 1.00 96.19 182 TYR A N 1
ATOM 1540 C CA . TYR A 1 182 ? -10.347 -12.557 27.304 1.00 96.19 182 TYR A CA 1
ATOM 1541 C C . TYR A 1 182 ? -10.023 -13.955 27.800 1.00 96.19 182 TYR A C 1
ATOM 1543 O O . TYR A 1 182 ? -9.105 -14.616 27.320 1.00 96.19 182 TYR A O 1
ATOM 1551 N N . SER A 1 183 ? -10.841 -14.437 28.738 1.00 96.50 183 SER A N 1
ATOM 1552 C CA . SER A 1 183 ? -10.811 -15.847 29.099 1.00 96.50 183 SER A CA 1
ATOM 1553 C C . SER A 1 183 ? -11.233 -16.698 27.903 1.00 96.50 183 SER A C 1
ATOM 1555 O O . SER A 1 183 ? -12.010 -16.276 27.043 1.00 96.50 183 SER A O 1
ATOM 1557 N N . TYR A 1 184 ? -10.762 -17.941 27.872 1.00 93.69 184 TYR A N 1
ATOM 1558 C CA . TYR A 1 184 ? -11.168 -18.882 26.833 1.00 93.69 184 TYR A CA 1
ATOM 1559 C C . TYR A 1 184 ? -12.690 -19.094 26.808 1.00 93.69 184 TYR A C 1
ATOM 1561 O O . TYR A 1 184 ? -13.285 -19.179 25.741 1.00 93.69 184 TYR A O 1
ATOM 1569 N N . GLU A 1 185 ? -13.335 -19.104 27.976 1.00 96.19 185 GLU A N 1
ATOM 1570 C CA . GLU A 1 185 ? -14.796 -19.179 28.113 1.00 96.19 185 GLU A CA 1
ATOM 1571 C C . GLU A 1 185 ? -15.487 -18.024 27.380 1.00 96.19 185 GLU A C 1
ATOM 1573 O O . GLU A 1 185 ? -16.392 -18.260 26.580 1.00 96.19 185 GLU A O 1
ATOM 1578 N N . LYS A 1 186 ? -14.995 -16.791 27.561 1.00 96.25 186 LYS A N 1
ATOM 1579 C CA . LYS A 1 186 ? -15.509 -15.612 26.859 1.00 96.25 186 LYS A CA 1
ATOM 1580 C C . LYS A 1 186 ? -15.312 -15.718 25.346 1.00 96.25 186 LYS A C 1
ATOM 1582 O O . LYS A 1 186 ? -16.207 -15.364 24.585 1.00 96.25 186 LYS A O 1
ATOM 1587 N N . ILE A 1 187 ? -14.176 -16.252 24.895 1.00 95.31 187 ILE A N 1
ATOM 1588 C CA . ILE A 1 187 ? -13.926 -16.514 23.467 1.00 95.31 187 ILE A CA 1
ATOM 1589 C C . ILE A 1 187 ? -14.938 -17.529 22.912 1.00 95.31 187 ILE A C 1
ATOM 1591 O O . ILE A 1 187 ? -15.443 -17.353 21.802 1.00 95.31 187 ILE A O 1
ATOM 1595 N N . ILE A 1 188 ? -15.277 -18.573 23.674 1.00 95.25 188 ILE A N 1
ATOM 1596 C CA . ILE A 1 188 ? -16.306 -19.540 23.277 1.00 95.25 188 ILE A CA 1
ATOM 1597 C C . ILE A 1 188 ? -17.688 -18.879 23.206 1.00 95.25 188 ILE A C 1
ATOM 1599 O O . ILE A 1 188 ? -18.396 -19.105 22.226 1.00 95.25 188 ILE A O 1
ATOM 1603 N N . GLU A 1 189 ? -18.061 -18.025 24.159 1.00 96.12 189 GLU A N 1
ATOM 1604 C CA . GLU A 1 189 ? -19.312 -17.252 24.090 1.00 96.12 189 GLU A CA 1
ATOM 1605 C C . GLU A 1 189 ? -19.381 -16.392 22.820 1.00 96.12 189 GLU A C 1
ATOM 1607 O O . GLU A 1 189 ? -20.366 -16.454 22.081 1.00 96.12 189 GLU A O 1
ATOM 1612 N N . ILE A 1 190 ? -18.305 -15.659 22.518 1.00 96.06 190 ILE A N 1
ATOM 1613 C CA . ILE A 1 190 ? -18.193 -14.841 21.302 1.00 96.06 190 ILE A CA 1
ATOM 1614 C C . ILE A 1 190 ? -18.315 -15.713 20.050 1.00 96.06 190 ILE A C 1
ATOM 1616 O O . ILE A 1 190 ? -18.977 -15.320 19.096 1.00 96.06 190 ILE A O 1
ATOM 1620 N N . SER A 1 191 ? -17.751 -16.924 20.051 1.00 93.56 191 SER A N 1
ATOM 1621 C CA . SER A 1 191 ? -17.863 -17.845 18.912 1.00 93.56 191 SER A CA 1
ATOM 1622 C C . SER A 1 191 ? -19.299 -18.317 18.649 1.00 93.56 191 SER A C 1
ATOM 1624 O O . SER A 1 191 ? -19.655 -18.610 17.507 1.00 93.56 191 SER A O 1
ATOM 1626 N N . VAL A 1 192 ? -20.144 -18.388 19.685 1.00 94.25 192 VAL A N 1
ATOM 1627 C CA . VAL A 1 192 ? -21.565 -18.737 19.535 1.00 94.25 192 VAL A CA 1
ATOM 1628 C C . VAL A 1 192 ? -22.325 -17.585 18.882 1.00 94.25 192 VAL A C 1
ATOM 1630 O O . VAL A 1 192 ? -23.068 -17.823 17.932 1.00 94.25 192 VAL A O 1
ATOM 1633 N N . GLU A 1 193 ? -22.098 -16.347 19.332 1.00 94.62 193 GLU A N 1
ATOM 1634 C CA . GLU A 1 193 ? -22.647 -15.145 18.686 1.00 94.62 193 GLU A CA 1
ATOM 1635 C C . GLU A 1 193 ? -22.141 -15.010 17.241 1.00 94.62 193 GLU A C 1
ATOM 1637 O O . GLU A 1 193 ? -22.921 -14.763 16.321 1.00 94.62 193 GLU A O 1
ATOM 1642 N N . GLY A 1 194 ? -20.842 -15.234 17.031 1.00 93.31 194 GLY A N 1
ATOM 1643 C CA . GLY A 1 194 ? -20.181 -15.110 15.738 1.00 93.31 194 GLY A CA 1
ATOM 1644 C C . GLY A 1 194 ? -20.756 -16.041 14.678 1.00 93.31 194 GLY A C 1
ATOM 1645 O O . GLY A 1 194 ? -20.895 -15.632 13.533 1.00 93.31 194 GLY A O 1
ATOM 1646 N N . LYS A 1 195 ? -21.183 -17.258 15.045 1.00 91.12 195 LYS A N 1
ATOM 1647 C CA . LYS A 1 195 ? -21.882 -18.154 14.106 1.00 91.12 195 LYS A CA 1
ATOM 1648 C C . LYS A 1 195 ? -23.139 -17.512 13.529 1.00 91.12 195 LYS A C 1
ATOM 1650 O O . LYS A 1 195 ? -23.330 -17.561 12.320 1.00 91.12 195 LYS A O 1
ATOM 1655 N N . HIS A 1 196 ? -23.962 -16.903 14.383 1.00 93.25 196 HIS A N 1
ATOM 1656 C CA . HIS A 1 196 ? -25.165 -16.208 13.937 1.00 93.25 196 HIS A CA 1
ATOM 1657 C C . HIS A 1 196 ? -24.806 -14.987 13.087 1.00 93.25 196 HIS A C 1
ATOM 1659 O O . HIS A 1 196 ? -25.358 -14.813 12.006 1.00 93.25 196 HIS A O 1
ATOM 1665 N N . ARG A 1 197 ? -23.836 -14.173 13.523 1.00 94.12 197 ARG A N 1
ATOM 1666 C CA . ARG A 1 197 ? -23.387 -13.014 12.738 1.00 94.12 197 ARG A CA 1
ATOM 1667 C C . ARG A 1 197 ? -22.926 -13.413 11.340 1.00 94.12 197 ARG A C 1
ATOM 1669 O O . ARG A 1 197 ? -23.369 -12.818 10.366 1.00 94.12 197 ARG A O 1
ATOM 1676 N N . TYR A 1 198 ? -22.088 -14.439 11.231 1.00 91.50 198 TYR A N 1
ATOM 1677 C CA . TYR A 1 198 ? -21.470 -14.820 9.960 1.00 91.50 198 TYR A CA 1
ATOM 1678 C C . TYR A 1 198 ? -22.459 -15.499 9.013 1.00 91.50 198 TYR A C 1
ATOM 1680 O O . TYR A 1 198 ? -22.384 -15.276 7.808 1.00 91.50 198 TYR A O 1
ATOM 1688 N N . GLU A 1 199 ? -23.436 -16.243 9.546 1.00 90.88 199 GLU A N 1
ATOM 1689 C CA . GLU A 1 199 ? -24.561 -16.783 8.768 1.00 90.88 199 GLU A CA 1
ATOM 1690 C C . GLU A 1 199 ? -25.336 -15.674 8.040 1.00 90.88 199 GLU A C 1
ATOM 1692 O O . GLU A 1 199 ? -25.710 -15.838 6.879 1.00 90.88 199 GLU A O 1
ATOM 1697 N N . PHE A 1 200 ? -25.521 -14.524 8.694 1.00 91.25 200 PHE A N 1
ATOM 1698 C CA . PHE A 1 200 ? -26.263 -13.382 8.155 1.00 91.25 200 PHE A CA 1
ATOM 1699 C C . PHE A 1 200 ? -25.371 -12.244 7.633 1.00 91.25 200 PHE A C 1
ATOM 1701 O O . PHE A 1 200 ? -25.887 -11.164 7.355 1.00 91.25 200 PHE A O 1
ATOM 1708 N N . LYS A 1 201 ? -24.056 -12.470 7.478 1.00 90.75 201 LYS A N 1
ATOM 1709 C CA . LYS A 1 201 ? -23.069 -11.457 7.042 1.00 90.75 201 LYS A CA 1
ATOM 1710 C C . LYS A 1 201 ? -23.130 -10.147 7.847 1.00 90.75 201 LYS A C 1
ATOM 1712 O O . LYS A 1 201 ? -23.033 -9.050 7.302 1.00 90.75 201 LYS A O 1
ATOM 1717 N N . ILE A 1 202 ? -23.321 -10.276 9.157 1.00 92.12 202 ILE A N 1
ATOM 1718 C CA . ILE A 1 202 ? -23.290 -9.166 10.110 1.00 92.12 202 ILE A CA 1
ATOM 1719 C C . ILE A 1 202 ? -21.829 -8.939 10.525 1.00 92.12 202 ILE A C 1
ATOM 1721 O O . ILE A 1 202 ? -21.186 -9.892 10.981 1.00 92.12 202 ILE A O 1
ATOM 1725 N N . PRO A 1 203 ? -21.305 -7.711 10.410 1.00 92.44 203 PRO A N 1
ATOM 1726 C CA . PRO A 1 203 ? -19.901 -7.419 10.683 1.00 92.44 203 PRO A CA 1
ATOM 1727 C C . PRO A 1 203 ? -19.538 -7.470 12.188 1.00 92.44 203 PRO A C 1
ATOM 1729 O O . PRO A 1 203 ? -20.430 -7.388 13.049 1.00 92.44 203 PRO A O 1
ATOM 1732 N N . PRO A 1 204 ? -18.243 -7.573 12.550 1.00 91.88 204 PRO A N 1
ATOM 1733 C CA . PRO A 1 204 ? -17.100 -7.869 11.685 1.00 91.88 204 PRO A CA 1
ATOM 1734 C C . PRO A 1 204 ? -16.629 -9.339 11.780 1.00 91.88 204 PRO A C 1
ATOM 1736 O O . PRO A 1 204 ? -16.891 -10.048 12.760 1.00 91.88 204 PRO A O 1
ATOM 1739 N N . GLY A 1 205 ? -15.870 -9.786 10.786 1.00 86.56 205 GLY A N 1
ATOM 1740 C CA . GLY A 1 205 ? -15.166 -11.064 10.666 1.00 86.56 205 GLY A CA 1
ATOM 1741 C C . GLY A 1 205 ? -15.832 -12.112 9.764 1.00 86.56 205 GLY A C 1
ATOM 1742 O O . GLY A 1 205 ? -15.320 -13.231 9.664 1.00 86.56 205 GLY A O 1
ATOM 1743 N N . TYR A 1 206 ? -16.969 -11.820 9.114 1.00 85.88 206 TYR A N 1
ATOM 1744 C CA . TYR A 1 206 ? -17.658 -12.844 8.313 1.00 85.88 206 TYR A CA 1
ATOM 1745 C C . TYR A 1 206 ? -16.885 -13.227 7.046 1.00 85.88 206 TYR A C 1
ATOM 1747 O O . TYR A 1 206 ? -17.023 -14.363 6.585 1.00 85.88 206 TYR A O 1
ATOM 1755 N N . GLY A 1 207 ? -16.047 -12.336 6.502 1.00 77.81 207 GLY A N 1
ATOM 1756 C CA . GLY A 1 207 ? -15.248 -12.618 5.302 1.00 77.81 207 GLY A CA 1
ATOM 1757 C C . GLY A 1 207 ? -14.271 -13.784 5.508 1.00 77.81 207 GLY A C 1
ATOM 1758 O O . GLY A 1 207 ? -14.058 -14.611 4.618 1.00 77.81 207 GLY A O 1
ATOM 1759 N N . ASP A 1 208 ? -13.739 -13.935 6.723 1.00 72.62 208 ASP A N 1
ATOM 1760 C CA . ASP A 1 208 ? -12.811 -15.018 7.064 1.00 72.62 208 ASP A CA 1
ATOM 1761 C C . ASP A 1 208 ? -13.487 -16.394 7.156 1.00 72.62 208 ASP A C 1
ATOM 1763 O O . ASP A 1 208 ? -12.830 -17.423 6.963 1.00 72.62 208 ASP A O 1
ATOM 1767 N N . HIS A 1 209 ? -14.800 -16.440 7.406 1.00 71.50 209 HIS A N 1
ATOM 1768 C CA . HIS A 1 209 ? -15.559 -17.690 7.423 1.00 71.50 209 HIS A CA 1
ATOM 1769 C C . HIS A 1 209 ? -15.599 -18.350 6.038 1.00 71.50 209 HIS A C 1
ATOM 1771 O O . HIS A 1 209 ? -15.462 -19.571 5.929 1.00 71.50 209 HIS A O 1
ATOM 1777 N N . PHE A 1 210 ? -15.737 -17.546 4.982 1.00 65.25 210 PHE A N 1
ATOM 1778 C CA . PHE A 1 210 ? -15.909 -18.034 3.613 1.00 65.25 210 PHE A CA 1
ATOM 1779 C C . PHE A 1 210 ? -14.584 -18.346 2.899 1.00 65.25 210 PHE A C 1
ATOM 1781 O O . PHE A 1 210 ? -14.583 -19.133 1.954 1.00 65.25 210 PHE A O 1
ATOM 1788 N N . LYS A 1 211 ? -13.445 -17.818 3.376 1.00 65.38 211 LYS A N 1
ATOM 1789 C CA . LYS A 1 211 ? -12.112 -18.083 2.793 1.00 65.38 211 LYS A CA 1
ATOM 1790 C C . LYS A 1 211 ? -11.520 -19.452 3.155 1.00 65.38 211 LYS A C 1
ATOM 1792 O O . LYS A 1 211 ? -10.636 -19.940 2.461 1.00 65.38 211 LYS A O 1
ATOM 1797 N N . GLY A 1 212 ? -11.973 -20.090 4.238 1.00 64.56 212 GLY A N 1
ATOM 1798 C CA . GLY A 1 212 ? -11.544 -21.446 4.627 1.00 64.56 212 GLY A CA 1
ATOM 1799 C C . GLY A 1 212 ? -10.089 -21.587 5.116 1.00 64.56 212 GLY A C 1
ATOM 1800 O O . GLY A 1 212 ? -9.646 -22.700 5.405 1.00 64.56 212 GLY A O 1
ATOM 1801 N N . GLU A 1 213 ? -9.341 -20.488 5.241 1.00 70.12 213 GLU A N 1
ATOM 1802 C CA . GLU A 1 213 ? -7.927 -20.494 5.650 1.00 70.12 213 GLU A CA 1
ATOM 1803 C C . GLU A 1 213 ? -7.737 -20.625 7.172 1.00 70.12 213 GLU A C 1
ATOM 1805 O O . GLU A 1 213 ? -6.779 -21.248 7.643 1.00 70.12 213 GLU A O 1
ATOM 1810 N N . LYS A 1 214 ? -8.657 -20.052 7.959 1.00 79.00 214 LYS A N 1
ATOM 1811 C CA . LYS A 1 214 ? -8.584 -20.010 9.427 1.00 79.00 214 LYS A CA 1
ATOM 1812 C C . LYS A 1 214 ? -9.304 -21.209 10.060 1.00 79.00 214 LYS A C 1
ATOM 1814 O O . LYS A 1 214 ? -10.317 -21.691 9.559 1.00 79.00 214 LYS A O 1
ATOM 1819 N N . LYS A 1 215 ? -8.787 -21.704 11.196 1.00 81.88 215 LYS A N 1
ATOM 1820 C CA . LYS A 1 215 ? -9.344 -22.869 11.918 1.00 81.88 215 LYS A CA 1
ATOM 1821 C C . LYS A 1 215 ? -9.700 -22.541 13.367 1.00 81.88 215 LYS A C 1
ATOM 1823 O O . LYS A 1 215 ? -8.951 -21.863 14.069 1.00 81.88 215 LYS A O 1
ATOM 1828 N N . GLY A 1 216 ? -10.809 -23.109 13.841 1.00 85.44 216 GLY A N 1
ATOM 1829 C CA . GLY A 1 216 ? -11.243 -22.990 15.235 1.00 85.44 216 GLY A CA 1
ATOM 1830 C C . GLY A 1 216 ? -11.598 -21.552 15.613 1.00 85.44 216 GLY A C 1
ATOM 1831 O O . GLY A 1 216 ? -12.306 -20.875 14.876 1.00 85.44 216 GLY A O 1
ATOM 1832 N N . THR A 1 217 ? -11.097 -21.077 16.754 1.00 85.88 217 THR A N 1
ATOM 1833 C CA . THR A 1 217 ? -11.389 -19.724 17.261 1.00 85.88 217 THR A CA 1
ATOM 1834 C C . THR A 1 217 ? -10.756 -18.605 16.433 1.00 85.88 217 THR A C 1
ATOM 1836 O O . THR A 1 217 ? -11.207 -17.473 16.535 1.00 85.88 217 THR A O 1
ATOM 1839 N N . GLN A 1 218 ? -9.770 -18.908 15.576 1.00 85.56 218 GLN A N 1
ATOM 1840 C CA . GLN A 1 218 ? -9.126 -17.914 14.703 1.00 85.56 218 GLN A CA 1
ATOM 1841 C C . GLN A 1 218 ? -10.106 -17.274 13.714 1.00 85.56 218 GLN A C 1
ATOM 1843 O O . GLN A 1 218 ? -9.887 -16.147 13.290 1.00 85.56 218 GLN A O 1
ATOM 1848 N N . ILE A 1 219 ? -11.179 -17.988 13.363 1.00 88.19 219 ILE A N 1
ATOM 1849 C CA . ILE A 1 219 ? -12.246 -17.490 12.484 1.00 88.19 219 ILE A CA 1
ATOM 1850 C C . ILE A 1 219 ? -12.909 -16.246 13.099 1.00 88.19 219 ILE A C 1
ATOM 1852 O O . ILE A 1 219 ? -13.336 -15.367 12.371 1.00 88.19 219 ILE A O 1
ATOM 1856 N N . PHE A 1 220 ? -12.956 -16.149 14.431 1.00 92.00 220 PHE A N 1
ATOM 1857 C CA . PHE A 1 220 ? -13.627 -15.065 15.150 1.00 92.00 220 PHE A CA 1
ATOM 1858 C C . PHE A 1 220 ? -12.671 -13.954 15.609 1.00 92.00 220 PHE A C 1
ATOM 1860 O O . PHE A 1 220 ? -13.046 -13.182 16.485 1.00 92.00 220 PHE A O 1
ATOM 1867 N N . GLY A 1 221 ? -11.442 -13.887 15.079 1.00 92.12 221 GLY A N 1
ATOM 1868 C CA . GLY A 1 221 ? -10.423 -12.918 15.513 1.00 92.12 221 GLY A CA 1
ATOM 1869 C C . GLY A 1 221 ? -10.921 -11.472 15.461 1.00 92.12 221 GLY A C 1
ATOM 1870 O O . GLY A 1 221 ? -10.955 -10.795 16.487 1.00 92.12 221 GLY A O 1
ATOM 1871 N N . ASP A 1 222 ? -11.434 -11.053 14.307 1.00 92.94 222 ASP A N 1
ATOM 1872 C CA . ASP A 1 222 ? -12.006 -9.723 14.073 1.00 92.94 222 ASP A CA 1
ATOM 1873 C C . ASP A 1 222 ? -13.176 -9.416 15.024 1.00 92.94 222 ASP A C 1
ATOM 1875 O O . ASP A 1 222 ? -13.270 -8.326 15.591 1.00 92.94 222 ASP A O 1
ATOM 1879 N N . LEU A 1 223 ? -14.041 -10.403 15.288 1.00 95.25 223 LEU A N 1
ATOM 1880 C CA . LEU A 1 223 ? -15.143 -10.239 16.237 1.00 95.25 223 LEU A CA 1
ATOM 1881 C C . LEU A 1 223 ? -14.639 -10.107 17.683 1.00 95.25 223 LEU A C 1
ATOM 1883 O O . LEU A 1 223 ? -15.200 -9.335 18.458 1.00 95.25 223 LEU A O 1
ATOM 1887 N N . ILE A 1 224 ? -13.583 -10.830 18.062 1.00 96.62 224 ILE A N 1
ATOM 1888 C CA . ILE A 1 224 ? -12.952 -10.702 19.384 1.00 96.62 224 ILE A CA 1
ATOM 1889 C C . ILE A 1 224 ? -12.359 -9.296 19.548 1.00 96.62 224 ILE A C 1
ATOM 1891 O O . ILE A 1 224 ? -12.602 -8.661 20.575 1.00 96.62 224 ILE A O 1
ATOM 1895 N N . ILE A 1 225 ? -11.649 -8.796 18.531 1.00 96.69 225 ILE A N 1
ATOM 1896 C CA . ILE A 1 225 ? -11.122 -7.421 18.467 1.00 96.69 225 ILE A CA 1
ATOM 1897 C C . ILE A 1 225 ? -12.263 -6.419 18.668 1.00 96.69 225 ILE A C 1
ATOM 1899 O O . ILE A 1 225 ? -12.182 -5.556 19.544 1.00 96.69 225 ILE A O 1
ATOM 1903 N N . TRP A 1 226 ? -13.364 -6.576 17.928 1.00 97.25 226 TRP A N 1
ATOM 1904 C CA . TRP A 1 226 ? -14.528 -5.699 18.041 1.00 97.25 226 TRP A CA 1
ATOM 1905 C C . TRP A 1 226 ? -15.143 -5.699 19.440 1.00 97.25 226 TRP A C 1
ATOM 1907 O O . TRP A 1 226 ? -15.397 -4.636 20.006 1.00 97.25 226 TRP A O 1
ATOM 1917 N N . LYS A 1 227 ? -15.332 -6.871 20.057 1.00 97.50 227 LYS A N 1
ATOM 1918 C CA . LYS A 1 227 ? -15.870 -6.9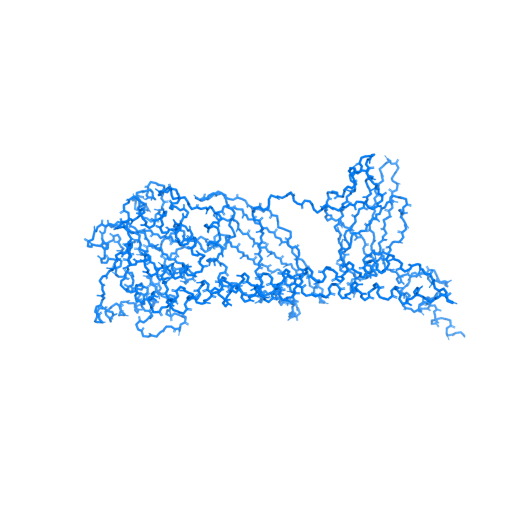49 21.425 1.00 97.50 227 LYS A CA 1
ATOM 1919 C C . LYS A 1 227 ? -14.950 -6.276 22.450 1.00 97.50 227 LYS A C 1
ATOM 1921 O O . LYS A 1 227 ? -15.457 -5.587 23.335 1.00 97.50 227 LYS A O 1
ATOM 1926 N N . GLN A 1 228 ? -13.630 -6.382 22.287 1.00 97.88 228 GLN A N 1
ATOM 1927 C CA . GLN A 1 228 ? -12.673 -5.661 23.134 1.00 97.88 228 GLN A CA 1
ATOM 1928 C C . GLN A 1 228 ? -12.775 -4.139 22.956 1.00 97.88 228 GLN A C 1
ATOM 1930 O O . GLN A 1 228 ? -12.710 -3.410 23.946 1.00 97.88 228 GLN A O 1
ATOM 1935 N N . ILE A 1 229 ? -12.988 -3.653 21.727 1.00 97.75 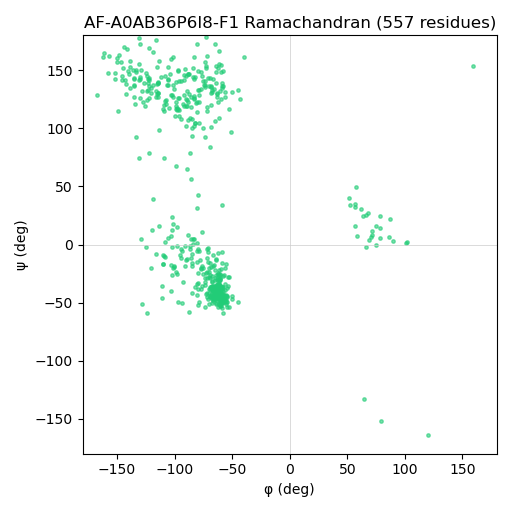229 ILE A N 1
ATOM 1936 C CA . ILE A 1 229 ? -13.234 -2.228 21.449 1.00 97.75 229 ILE A CA 1
ATOM 1937 C C . ILE A 1 229 ? -14.521 -1.752 22.137 1.00 97.75 229 ILE A C 1
ATOM 1939 O O . ILE A 1 229 ? -14.518 -0.706 22.790 1.00 97.75 229 ILE A O 1
ATOM 1943 N N . LEU A 1 230 ? -15.612 -2.524 22.045 1.00 97.25 230 LEU A N 1
ATOM 1944 C CA . LEU A 1 230 ? -16.881 -2.184 22.696 1.00 97.25 230 LEU A CA 1
ATOM 1945 C C . LEU A 1 230 ? -16.713 -2.043 24.212 1.00 97.25 230 LEU A C 1
ATOM 1947 O O . LEU A 1 230 ? -17.117 -1.027 24.778 1.00 97.25 230 LEU A O 1
ATOM 1951 N N . GLU A 1 231 ? -16.089 -3.022 24.870 1.00 96.69 231 GLU A N 1
ATOM 1952 C CA . GLU A 1 231 ? -15.853 -2.977 26.317 1.00 96.69 231 GLU A CA 1
ATOM 1953 C C . GLU A 1 231 ? -14.974 -1.785 26.714 1.00 96.69 231 GLU A C 1
ATOM 1955 O O . GLU A 1 231 ? -15.359 -1.021 27.601 1.00 96.69 231 GLU A O 1
ATOM 1960 N N . TYR A 1 232 ? -13.873 -1.540 25.995 1.00 96.81 232 TYR A N 1
ATOM 1961 C CA . TYR A 1 232 ? -13.014 -0.382 26.248 1.00 96.81 232 TYR A CA 1
ATOM 1962 C C . TYR A 1 232 ? -13.773 0.947 26.106 1.00 96.81 232 TYR A C 1
ATOM 1964 O O . TYR A 1 232 ? -13.676 1.819 26.976 1.00 96.81 232 TYR A O 1
ATOM 1972 N N . SER A 1 233 ? -14.572 1.097 25.043 1.00 95.81 233 SER A N 1
ATOM 1973 C CA . SER A 1 233 ? -15.364 2.310 24.804 1.00 95.81 233 SER A CA 1
ATOM 1974 C C . SER A 1 233 ? -16.397 2.553 25.909 1.00 95.81 233 SER A C 1
ATOM 1976 O O . SER A 1 233 ? -16.655 3.697 26.281 1.00 95.81 233 SER A O 1
ATOM 1978 N N . LYS A 1 234 ? -16.960 1.484 26.489 1.00 95.50 234 LYS A N 1
ATOM 1979 C CA . LYS A 1 234 ? -17.919 1.572 27.593 1.00 95.50 234 LYS A CA 1
ATOM 1980 C C . LYS A 1 234 ? -17.265 1.967 28.908 1.00 95.50 234 LYS A C 1
ATOM 1982 O O . LYS A 1 234 ? -17.846 2.755 29.651 1.00 95.50 234 LYS A O 1
ATOM 1987 N N . GLU A 1 235 ? -16.102 1.397 29.201 1.00 95.69 235 GLU A N 1
ATOM 1988 C CA . GLU A 1 235 ? -15.363 1.659 30.436 1.00 95.69 235 GLU A CA 1
ATOM 1989 C C . GLU A 1 235 ? -14.825 3.094 30.487 1.00 95.69 235 GLU A C 1
ATOM 1991 O O . GLU A 1 235 ? -14.847 3.714 31.550 1.00 95.69 235 GLU A O 1
ATOM 1996 N N . ASN A 1 236 ? -14.394 3.636 29.343 1.00 94.31 236 ASN A N 1
ATOM 1997 C CA . ASN A 1 236 ? -13.743 4.947 29.271 1.00 94.31 236 ASN A CA 1
ATOM 1998 C C . ASN A 1 236 ? -14.666 6.075 28.784 1.00 94.31 236 ASN A C 1
ATOM 2000 O O . ASN A 1 236 ? -14.385 7.243 29.044 1.00 94.31 236 ASN A O 1
ATOM 2004 N N . GLY A 1 237 ? -15.769 5.756 28.099 1.00 93.25 237 GLY A N 1
ATOM 2005 C CA . GLY A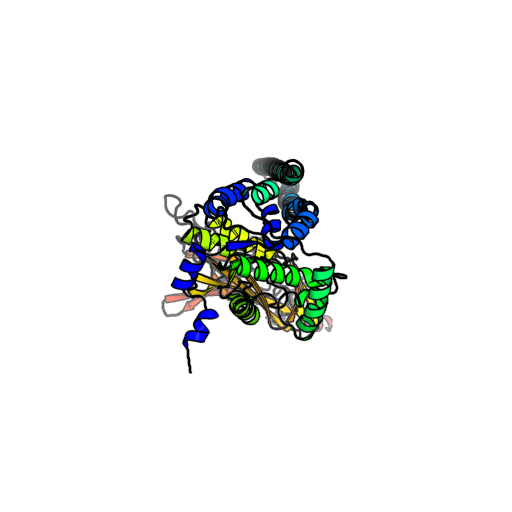 1 237 ? -16.711 6.752 27.579 1.00 93.25 237 GLY A CA 1
ATOM 2006 C C . GLY A 1 237 ? -16.124 7.646 26.483 1.00 93.25 237 GLY A C 1
ATOM 2007 O O . GLY A 1 237 ? -16.579 8.776 26.312 1.00 93.25 237 GLY A O 1
ATOM 2008 N N . THR A 1 238 ? -15.109 7.168 25.759 1.00 92.06 238 THR A N 1
ATOM 2009 C CA . THR A 1 238 ? -14.404 7.925 24.718 1.00 92.06 238 THR A CA 1
ATOM 2010 C C . THR A 1 238 ? -14.805 7.483 23.306 1.00 92.06 238 THR A C 1
ATOM 2012 O O . THR A 1 238 ? -15.093 6.300 23.080 1.00 92.06 238 THR A O 1
ATOM 2015 N N . PRO A 1 239 ? -14.835 8.412 22.329 1.00 96.94 239 PRO A N 1
ATOM 2016 C CA . PRO A 1 239 ? -14.942 8.055 20.919 1.00 96.94 239 PRO A CA 1
ATOM 2017 C C . PRO A 1 239 ? -13.759 7.203 20.456 1.00 96.94 239 PRO A C 1
ATOM 2019 O O . PRO A 1 239 ? -12.668 7.278 21.028 1.00 96.94 239 PRO A O 1
ATOM 2022 N N . ILE A 1 240 ? -13.969 6.415 19.405 1.00 98.12 240 ILE A N 1
ATOM 2023 C CA . ILE A 1 240 ? -12.963 5.499 18.862 1.00 98.12 240 ILE A CA 1
ATOM 2024 C C . ILE A 1 240 ? -12.722 5.798 17.382 1.00 98.12 240 ILE A C 1
ATOM 2026 O O . ILE A 1 240 ? -13.666 5.882 16.599 1.00 98.12 240 ILE A O 1
ATOM 2030 N N . ILE A 1 241 ? -11.451 5.903 16.999 1.00 98.25 241 ILE A N 1
ATOM 2031 C CA . ILE A 1 241 ? -11.010 5.815 15.605 1.00 98.25 241 ILE A CA 1
ATOM 2032 C C . ILE A 1 241 ? -10.259 4.494 15.463 1.00 98.25 241 ILE A C 1
ATOM 2034 O O . ILE A 1 241 ? -9.268 4.287 16.158 1.00 98.25 241 ILE A O 1
ATOM 2038 N N . PHE A 1 242 ? -10.719 3.601 14.592 1.00 98.00 242 PHE A N 1
ATOM 2039 C CA . PHE A 1 242 ? -10.069 2.312 14.346 1.00 98.00 242 PHE A CA 1
ATOM 2040 C C . PHE A 1 242 ? -9.267 2.329 13.037 1.00 98.00 242 PHE A C 1
ATOM 2042 O O . PHE A 1 242 ? -9.779 2.735 11.995 1.00 98.00 242 PHE A O 1
ATOM 2049 N N . ILE A 1 243 ? -7.999 1.919 13.103 1.00 96.81 243 ILE A N 1
ATOM 2050 C CA . ILE A 1 243 ? -7.044 1.950 11.996 1.00 96.81 243 ILE A CA 1
ATOM 2051 C C . ILE A 1 243 ? -6.776 0.525 11.529 1.00 96.81 243 ILE A C 1
ATOM 2053 O O . ILE A 1 243 ? -6.178 -0.258 12.268 1.00 96.81 243 ILE A O 1
ATOM 2057 N N . THR A 1 244 ? -7.163 0.199 10.298 1.00 93.12 244 THR A N 1
ATOM 2058 C CA . THR A 1 244 ? -6.929 -1.124 9.701 1.00 93.12 244 THR A CA 1
ATOM 2059 C C . THR A 1 244 ? -6.608 -1.016 8.214 1.00 93.12 244 THR A C 1
ATOM 2061 O O . THR A 1 244 ? -7.200 -0.208 7.503 1.00 93.12 244 THR A O 1
ATOM 2064 N N . ASN A 1 245 ? -5.673 -1.842 7.742 1.00 88.81 245 ASN A N 1
ATOM 2065 C CA . ASN A 1 245 ? -5.387 -1.999 6.313 1.00 88.81 245 ASN A CA 1
ATOM 2066 C C . ASN A 1 245 ? -6.096 -3.233 5.723 1.00 88.81 245 ASN A C 1
ATOM 2068 O O . ASN A 1 245 ? -5.987 -3.498 4.528 1.00 88.81 245 ASN A O 1
ATOM 2072 N N . ASP A 1 246 ? -6.828 -3.998 6.539 1.00 84.56 246 ASP A N 1
ATOM 2073 C CA . ASP A 1 246 ? -7.550 -5.199 6.118 1.00 84.56 246 ASP A CA 1
ATOM 2074 C C . ASP A 1 246 ? -8.977 -4.866 5.659 1.00 84.56 246 ASP A C 1
ATOM 2076 O O . ASP A 1 246 ? -9.978 -5.219 6.280 1.00 84.56 246 ASP A O 1
ATOM 2080 N N . ILE A 1 247 ? -9.056 -4.113 4.563 1.00 77.81 247 ILE A N 1
ATOM 2081 C CA . ILE A 1 247 ? -10.299 -3.497 4.077 1.00 77.81 247 ILE A CA 1
ATOM 2082 C C . ILE A 1 247 ? -10.959 -4.270 2.923 1.00 77.81 247 ILE A C 1
ATOM 2084 O O . ILE A 1 247 ? -12.158 -4.140 2.702 1.00 77.81 247 ILE A O 1
ATOM 2088 N N . LYS A 1 248 ? -10.216 -5.153 2.237 1.00 69.62 248 LYS A N 1
ATOM 2089 C CA . LYS A 1 248 ? -10.669 -5.874 1.025 1.00 69.62 248 LYS A CA 1
ATOM 2090 C C . LYS A 1 248 ? -11.476 -7.158 1.298 1.00 69.62 248 LYS A C 1
ATOM 2092 O O . LYS A 1 248 ? -11.771 -7.925 0.383 1.00 69.62 248 LYS A O 1
ATOM 2097 N N . LYS A 1 249 ? -11.795 -7.467 2.558 1.00 66.50 249 LYS A N 1
ATOM 2098 C CA . LYS A 1 249 ? -12.557 -8.668 2.944 1.00 66.50 249 LYS A CA 1
ATOM 2099 C C . LYS A 1 249 ? -14.065 -8.401 2.875 1.00 66.50 249 LYS A C 1
ATOM 2101 O O . LYS A 1 249 ? -14.678 -8.171 3.903 1.00 66.50 249 LYS A O 1
ATOM 2106 N N . ASP A 1 250 ? -14.667 -8.422 1.687 1.00 64.69 250 ASP A N 1
ATOM 2107 C CA . ASP A 1 250 ? -16.135 -8.412 1.507 1.00 64.69 250 ASP A CA 1
ATOM 2108 C C . ASP A 1 250 ? -16.901 -7.279 2.243 1.00 64.69 250 ASP A C 1
ATOM 2110 O O . ASP A 1 250 ? -18.021 -7.501 2.708 1.00 64.69 250 ASP A O 1
ATOM 2114 N N . GLU A 1 251 ? -16.314 -6.079 2.374 1.00 74.25 251 GLU A N 1
ATOM 2115 C CA . GLU A 1 251 ? -16.905 -4.923 3.094 1.00 74.25 251 GLU A CA 1
ATOM 2116 C C . GLU A 1 251 ? -17.270 -5.215 4.568 1.00 74.25 251 GLU A C 1
ATOM 2118 O O . GLU A 1 251 ? -18.235 -4.682 5.122 1.00 74.25 251 GLU A O 1
ATOM 2123 N N . ASP A 1 252 ? -16.501 -6.093 5.212 1.00 83.94 252 ASP A N 1
ATOM 2124 C CA . ASP A 1 252 ? -16.765 -6.620 6.558 1.00 83.94 252 ASP A CA 1
ATOM 2125 C C . ASP A 1 252 ? -16.570 -5.591 7.681 1.00 83.94 252 ASP A C 1
ATOM 2127 O O . ASP A 1 252 ? -17.178 -5.683 8.739 1.00 83.94 252 ASP A O 1
ATOM 2131 N N . TRP A 1 253 ? -15.765 -4.558 7.457 1.00 90.06 253 TRP A N 1
ATOM 2132 C CA . TRP A 1 253 ? -15.574 -3.481 8.433 1.00 90.06 253 TRP A CA 1
ATOM 2133 C C . TRP A 1 253 ? -16.171 -2.151 7.980 1.00 90.06 253 TRP A C 1
ATOM 2135 O O . TRP A 1 253 ? -16.697 -1.374 8.780 1.00 90.06 253 TRP A O 1
ATOM 2145 N N . CYS A 1 254 ? -16.097 -1.869 6.686 1.00 90.62 254 CYS A N 1
ATOM 2146 C CA . CYS A 1 254 ? -16.422 -0.566 6.142 1.00 90.62 254 CYS A CA 1
ATOM 2147 C C . CYS A 1 254 ? -16.953 -0.671 4.720 1.00 90.62 254 CYS A C 1
ATOM 2149 O O . CYS A 1 254 ? -16.668 -1.629 4.001 1.00 90.62 254 CYS A O 1
ATOM 2151 N N . TYR A 1 255 ? -17.705 0.353 4.333 1.00 87.31 255 TYR A N 1
ATOM 2152 C CA . TYR A 1 255 ? -17.923 0.651 2.934 1.00 87.31 255 TYR A CA 1
ATOM 2153 C C . TYR A 1 255 ? -16.660 1.250 2.357 1.00 87.31 255 TYR A C 1
ATOM 2155 O O . TYR A 1 255 ? -16.041 2.142 2.953 1.00 87.31 255 TYR A O 1
ATOM 2163 N N . LEU A 1 256 ? -16.326 0.759 1.176 1.00 83.38 256 LEU A N 1
ATOM 2164 C CA . LEU A 1 256 ? -15.271 1.319 0.366 1.00 83.38 256 LEU A CA 1
ATOM 2165 C C . LEU A 1 256 ? -15.898 2.264 -0.643 1.00 83.38 256 LEU A C 1
ATOM 2167 O O . LEU A 1 256 ? -16.990 1.991 -1.152 1.00 83.38 256 LEU A O 1
ATOM 2171 N N . ASP A 1 257 ? -15.243 3.389 -0.906 1.00 75.25 257 ASP A N 1
ATOM 2172 C CA . ASP A 1 257 ? -15.649 4.197 -2.047 1.00 75.25 257 ASP A CA 1
ATOM 2173 C C . ASP A 1 257 ? -15.186 3.484 -3.315 1.00 75.25 257 ASP A C 1
ATOM 2175 O O . ASP A 1 257 ? -14.059 3.636 -3.745 1.00 75.25 257 ASP A O 1
ATOM 2179 N N . LYS A 1 258 ? -16.066 2.653 -3.876 1.00 61.72 258 LYS A N 1
ATOM 2180 C CA . LYS A 1 258 ? -15.796 1.887 -5.098 1.00 61.72 258 LYS A CA 1
ATOM 2181 C C . LYS A 1 258 ? -15.966 2.707 -6.373 1.00 61.72 258 LYS A C 1
ATOM 2183 O O . LYS A 1 258 ? -15.841 2.146 -7.463 1.00 61.72 258 LYS A O 1
ATOM 2188 N N . LYS A 1 259 ? -16.311 4.000 -6.281 1.00 51.03 259 LYS A N 1
ATOM 2189 C CA . LYS A 1 259 ? -16.179 4.866 -7.456 1.00 51.03 259 LYS A CA 1
ATOM 2190 C C . LYS A 1 259 ? -14.715 4.816 -7.861 1.00 51.03 259 LYS A C 1
ATOM 2192 O O . LYS A 1 259 ? -13.853 4.868 -6.989 1.00 51.03 259 LYS A O 1
ATOM 2197 N N . ASN A 1 260 ? -14.453 4.666 -9.155 1.00 47.59 260 ASN A N 1
ATOM 2198 C CA . ASN A 1 260 ? -13.087 4.707 -9.667 1.00 47.59 260 ASN A CA 1
ATOM 2199 C C . ASN A 1 260 ? -12.183 3.565 -9.129 1.00 47.59 260 ASN A C 1
ATOM 2201 O O . ASN A 1 260 ? -10.963 3.683 -9.061 1.00 47.59 260 ASN A O 1
ATOM 2205 N N . GLY A 1 261 ? -12.796 2.444 -8.712 1.00 50.97 261 GLY A N 1
ATOM 2206 C CA . GLY A 1 261 ? -12.103 1.215 -8.299 1.00 50.97 261 GLY A CA 1
ATOM 2207 C C . GLY A 1 261 ? -11.359 1.274 -6.953 1.00 50.97 261 GLY A C 1
ATOM 2208 O O . GLY A 1 261 ? -10.602 0.363 -6.634 1.00 50.97 261 GLY A O 1
ATOM 2209 N N . GLU A 1 262 ? -11.571 2.309 -6.142 1.00 55.50 262 GLU A N 1
ATOM 2210 C CA . GLU A 1 262 ? -10.792 2.578 -4.930 1.00 55.50 262 GLU A CA 1
ATOM 2211 C C . GLU A 1 262 ? -11.119 1.643 -3.729 1.00 55.50 262 GLU A C 1
ATOM 2213 O O . GLU A 1 262 ? -12.271 1.401 -3.365 1.00 55.50 262 GLU A O 1
ATOM 2218 N N . ASP A 1 263 ? -10.079 1.169 -3.026 1.00 64.00 263 ASP A N 1
ATOM 2219 C CA . ASP A 1 263 ? -10.196 0.528 -1.705 1.00 64.00 263 ASP A CA 1
ATOM 2220 C C . ASP A 1 263 ? -9.866 1.548 -0.597 1.00 64.00 263 ASP A C 1
ATOM 2222 O O . ASP A 1 263 ? -8.854 1.461 0.100 1.00 64.00 263 ASP A O 1
ATOM 2226 N N . ARG A 1 264 ? -10.719 2.557 -0.422 1.00 75.38 264 ARG A N 1
ATOM 2227 C CA . ARG A 1 264 ? -10.601 3.564 0.643 1.00 75.38 264 ARG A CA 1
ATOM 2228 C C . ARG A 1 264 ? -11.763 3.435 1.591 1.00 75.38 264 ARG A C 1
ATOM 2230 O O . ARG A 1 264 ? -12.903 3.324 1.156 1.00 75.38 264 ARG A O 1
ATOM 2237 N N . ILE A 1 265 ? -11.494 3.556 2.889 1.00 87.06 265 ILE A N 1
ATOM 2238 C CA . ILE A 1 265 ? -12.566 3.600 3.880 1.00 87.06 265 ILE A CA 1
ATOM 2239 C C . ILE A 1 265 ? -13.390 4.872 3.659 1.00 87.06 265 ILE A C 1
ATOM 2241 O O . ILE A 1 265 ? -12.936 5.974 3.985 1.00 87.06 265 ILE A O 1
ATOM 2245 N N . LEU A 1 266 ? -14.596 4.701 3.115 1.00 85.75 266 LEU A N 1
ATOM 2246 C CA . LEU A 1 266 ? -15.592 5.756 2.942 1.00 85.75 266 LEU A CA 1
ATOM 2247 C C . LEU A 1 266 ? -16.313 6.013 4.262 1.00 85.75 266 LEU A C 1
ATOM 2249 O O . LEU A 1 266 ? -16.407 7.147 4.728 1.00 85.75 266 LEU A O 1
ATOM 2253 N N . ALA A 1 267 ? -16.827 4.942 4.859 1.00 89.88 267 ALA A N 1
ATOM 2254 C CA . ALA A 1 267 ? -17.512 4.970 6.139 1.00 89.88 267 ALA A CA 1
ATOM 2255 C C . ALA A 1 267 ? -17.479 3.576 6.781 1.00 89.88 267 ALA A C 1
ATOM 2257 O O . ALA A 1 267 ? -17.540 2.574 6.064 1.00 89.88 267 ALA A O 1
ATOM 2258 N N . PRO A 1 268 ? -17.433 3.469 8.118 1.00 93.94 268 PRO A N 1
ATOM 2259 C CA . PRO A 1 268 ? -17.686 2.201 8.787 1.00 93.94 268 PRO A CA 1
ATOM 2260 C C . PRO A 1 268 ? -19.090 1.677 8.465 1.00 93.94 268 PRO A C 1
ATOM 2262 O O . PRO A 1 268 ? -20.009 2.457 8.202 1.00 93.94 268 PRO A O 1
ATOM 2265 N N . ARG A 1 269 ? -19.274 0.359 8.553 1.00 93.56 269 ARG A N 1
ATOM 2266 C CA . ARG A 1 269 ? -20.596 -0.270 8.425 1.00 93.56 269 ARG A CA 1
ATOM 2267 C C . ARG A 1 269 ? -21.569 0.285 9.469 1.00 93.56 269 ARG A C 1
ATOM 2269 O O . ARG A 1 269 ? -21.208 0.435 10.643 1.00 93.56 269 ARG A O 1
ATOM 2276 N N . GLU A 1 270 ? -22.807 0.586 9.075 1.00 94.25 270 GLU A N 1
ATOM 2277 C CA . GLU A 1 270 ? -23.791 1.205 9.968 1.00 94.25 270 GLU A CA 1
ATOM 2278 C C . GLU A 1 270 ? -24.108 0.334 11.185 1.00 94.25 270 GLU A C 1
ATOM 2280 O O . GLU A 1 270 ? -24.392 0.866 12.260 1.00 94.25 270 GLU A O 1
ATOM 2285 N N . GLU A 1 271 ? -24.011 -0.991 11.050 1.00 95.19 271 GLU A N 1
ATOM 2286 C CA . GLU A 1 271 ? -24.196 -1.938 12.143 1.00 95.19 271 GLU A CA 1
ATOM 2287 C C . GLU A 1 271 ? -23.152 -1.722 13.242 1.00 95.19 271 GLU A C 1
ATOM 2289 O O . GLU A 1 271 ? -23.504 -1.746 14.422 1.00 95.19 271 GLU A O 1
ATOM 2294 N N . LEU A 1 272 ? -21.899 -1.435 12.871 1.00 96.31 272 LEU A N 1
ATOM 2295 C CA . LEU A 1 272 ? -20.810 -1.172 13.814 1.00 96.31 272 LEU A CA 1
ATOM 2296 C C . LEU A 1 272 ? -20.996 0.179 14.507 1.00 96.31 272 LEU A C 1
ATOM 2298 O O . LEU A 1 272 ? -20.927 0.251 15.735 1.00 96.31 272 LEU A O 1
ATOM 2302 N N . ILE A 1 273 ? -21.306 1.233 13.738 1.00 96.44 273 ILE A N 1
ATOM 2303 C CA . ILE A 1 273 ? -21.600 2.577 14.273 1.00 96.44 273 ILE A CA 1
ATOM 2304 C C . ILE A 1 273 ? -22.765 2.503 15.265 1.00 96.44 273 ILE A C 1
ATOM 2306 O O . ILE A 1 273 ? -22.720 3.088 16.350 1.00 96.44 273 ILE A O 1
ATOM 2310 N N . LYS A 1 274 ? -23.817 1.762 14.910 1.00 96.12 274 LYS A N 1
ATOM 2311 C CA . LYS A 1 274 ? -24.994 1.596 15.754 1.00 96.12 274 LYS A CA 1
ATOM 2312 C C . LYS A 1 274 ? -24.699 0.762 16.998 1.00 96.12 274 LYS A C 1
ATOM 2314 O O . LYS A 1 274 ? -25.134 1.149 18.082 1.00 96.12 274 LYS A O 1
ATOM 2319 N N . GLU A 1 275 ? -23.998 -0.363 16.859 1.00 97.06 275 GLU A N 1
ATOM 2320 C CA . GLU A 1 275 ? -23.700 -1.269 17.973 1.00 97.06 275 GLU A CA 1
ATOM 2321 C C . GLU A 1 275 ? -22.887 -0.558 19.055 1.00 97.06 275 GLU A C 1
ATOM 2323 O O . GLU A 1 275 ? -23.285 -0.578 20.221 1.00 97.06 275 GLU A O 1
ATOM 2328 N N . ILE A 1 276 ? -21.804 0.129 18.681 1.00 97.25 276 ILE A N 1
ATOM 2329 C CA . ILE A 1 276 ? -20.992 0.864 19.654 1.00 97.25 276 ILE A CA 1
ATOM 2330 C C . ILE A 1 276 ? -21.770 2.030 20.264 1.00 97.25 276 ILE A C 1
ATOM 2332 O O . ILE A 1 276 ? -21.813 2.154 21.485 1.00 97.25 276 ILE A O 1
ATOM 2336 N N . TYR A 1 277 ? -22.512 2.809 19.472 1.00 96.06 277 TYR A N 1
ATOM 2337 C CA . TYR A 1 277 ? -23.315 3.905 20.014 1.00 96.06 277 TYR A CA 1
ATOM 2338 C C . TYR A 1 277 ? -24.421 3.429 20.974 1.00 96.06 277 TYR A C 1
ATOM 2340 O O . TYR A 1 277 ? -24.738 4.097 21.965 1.00 96.06 277 TYR A O 1
ATOM 2348 N N . ASP A 1 278 ? -25.034 2.269 20.731 1.00 95.88 278 ASP A N 1
ATOM 2349 C CA . ASP A 1 278 ? -26.011 1.688 21.655 1.00 95.88 278 ASP A CA 1
ATOM 2350 C C . ASP A 1 278 ? -25.360 1.103 22.909 1.00 95.88 278 ASP A C 1
ATOM 2352 O O . ASP A 1 278 ? -25.916 1.247 24.003 1.00 95.88 278 ASP A O 1
ATOM 2356 N N . PHE A 1 279 ? -24.163 0.534 22.776 1.00 95.69 279 PHE A N 1
ATOM 2357 C CA . PHE A 1 279 ? -23.413 -0.050 23.879 1.00 95.69 279 PHE A CA 1
ATOM 2358 C C . PHE A 1 279 ? -22.804 1.013 24.811 1.00 95.69 279 PHE A C 1
ATOM 2360 O O . PHE A 1 279 ? -23.057 1.001 26.023 1.00 95.69 279 PHE A O 1
ATOM 2367 N N . SER A 1 280 ? -22.039 1.961 24.265 1.00 94.69 280 SER A N 1
ATOM 2368 C CA . SER A 1 280 ? -21.212 2.929 25.002 1.00 94.69 280 SER A CA 1
ATOM 2369 C C . SER A 1 280 ? -21.710 4.373 24.950 1.00 94.69 280 SER A C 1
ATOM 2371 O O . SER A 1 280 ? -21.319 5.154 25.813 1.00 94.69 280 SER A O 1
ATOM 2373 N N . LYS A 1 281 ? -22.604 4.725 24.014 1.00 94.50 281 LYS A N 1
ATOM 2374 C CA . LYS A 1 281 ? -22.991 6.119 23.704 1.00 94.50 281 LYS A CA 1
ATOM 2375 C C . LYS A 1 281 ? -21.819 6.973 23.207 1.00 94.50 281 LYS A C 1
ATOM 2377 O O . LYS A 1 281 ? -21.819 8.185 23.409 1.00 94.50 281 LYS A O 1
ATOM 2382 N N . THR A 1 282 ? -20.851 6.348 22.536 1.00 94.25 282 THR A N 1
ATOM 2383 C CA . THR A 1 282 ? -19.696 7.025 21.935 1.00 94.25 282 THR A CA 1
ATOM 2384 C C . THR A 1 282 ? -19.725 6.944 20.410 1.00 94.25 282 THR A C 1
ATOM 2386 O O . THR A 1 282 ? -20.417 6.110 19.826 1.00 94.25 282 THR A O 1
ATOM 2389 N N . GLU A 1 283 ? -19.017 7.867 19.760 1.00 95.12 283 GLU A N 1
ATOM 2390 C CA . GLU A 1 283 ? -18.879 7.908 18.303 1.00 95.12 283 GLU A CA 1
ATOM 2391 C C . GLU A 1 283 ? -17.756 6.970 17.835 1.00 95.12 283 GLU A C 1
ATOM 2393 O O . GLU A 1 283 ? -16.788 6.731 18.562 1.00 95.12 283 GLU A O 1
ATOM 2398 N N . PHE A 1 284 ? -17.882 6.458 16.611 1.00 96.38 284 PHE A N 1
ATOM 2399 C CA . PHE A 1 284 ? -16.934 5.529 16.004 1.00 96.38 284 PHE A CA 1
ATOM 2400 C C . PHE A 1 284 ? -16.640 5.922 14.565 1.00 96.38 284 PHE A C 1
ATOM 2402 O O . PHE A 1 284 ? -17.563 6.247 13.816 1.00 96.38 284 PHE A O 1
ATOM 2409 N N . TRP A 1 285 ? -15.365 5.877 14.191 1.00 96.88 285 TRP A N 1
ATOM 2410 C CA . TRP A 1 285 ? -14.920 6.064 12.817 1.00 96.88 285 TRP A CA 1
ATOM 2411 C C . TRP A 1 285 ? -13.728 5.167 12.485 1.00 96.88 285 TRP A C 1
ATOM 2413 O O . TRP A 1 285 ? -13.155 4.529 13.370 1.00 96.88 285 TRP A O 1
ATOM 2423 N N . MET A 1 286 ? -13.366 5.102 11.206 1.00 94.94 286 MET A N 1
ATOM 2424 C CA . MET A 1 286 ? -12.311 4.225 10.708 1.00 94.94 286 MET A CA 1
ATOM 2425 C C . MET A 1 286 ? -11.442 4.914 9.660 1.00 94.94 286 MET A C 1
ATOM 2427 O O . MET A 1 286 ? -11.945 5.708 8.870 1.00 94.94 286 MET A O 1
ATOM 2431 N N . TYR A 1 287 ? -10.160 4.557 9.636 1.00 93.31 287 TYR A N 1
ATOM 2432 C CA . TYR A 1 287 ? -9.201 4.945 8.599 1.00 93.31 287 TYR A CA 1
ATOM 2433 C C . TYR A 1 287 ? -8.306 3.756 8.241 1.00 93.31 287 TYR A C 1
ATOM 2435 O O . TYR A 1 287 ? -8.058 2.894 9.081 1.00 93.31 287 TYR A O 1
ATOM 2443 N N . ASN A 1 288 ? -7.781 3.711 7.020 1.00 90.94 288 ASN A N 1
ATOM 2444 C CA . ASN A 1 288 ? -6.571 2.931 6.762 1.00 90.94 288 ASN A CA 1
ATOM 2445 C C . ASN A 1 288 ? -5.318 3.720 7.199 1.00 90.94 288 ASN A C 1
ATOM 2447 O O . ASN A 1 288 ? -5.406 4.886 7.601 1.00 90.94 288 ASN A O 1
ATOM 2451 N N . LEU A 1 289 ? -4.141 3.090 7.169 1.00 91.31 289 LEU A N 1
ATOM 2452 C CA . LEU A 1 289 ? -2.893 3.731 7.594 1.00 91.31 289 LEU A CA 1
ATOM 2453 C C . LEU A 1 289 ? -2.555 4.997 6.769 1.00 91.31 289 LEU A C 1
ATOM 2455 O O . LEU A 1 289 ? -2.264 6.018 7.396 1.00 91.31 289 LEU A O 1
ATOM 2459 N N . PRO A 1 290 ? -2.633 5.004 5.419 1.00 87.75 290 PRO A N 1
ATOM 2460 C CA . PRO A 1 290 ? -2.467 6.227 4.625 1.00 87.75 290 PRO A CA 1
ATOM 2461 C C . PRO A 1 290 ? -3.415 7.366 5.028 1.00 87.75 290 PRO A C 1
ATOM 2463 O O . PRO A 1 290 ? -2.959 8.487 5.258 1.00 87.75 290 PRO A O 1
ATOM 2466 N N . GLN A 1 291 ? -4.717 7.084 5.180 1.00 88.12 291 GLN A N 1
ATOM 2467 C CA . GLN A 1 291 ? -5.719 8.071 5.601 1.00 88.12 291 GLN A CA 1
ATOM 2468 C C . GLN A 1 291 ? -5.392 8.631 6.989 1.00 88.12 291 GLN A C 1
ATOM 2470 O O . GLN A 1 291 ? -5.446 9.842 7.195 1.00 88.12 291 GLN A O 1
ATOM 2475 N N . PHE A 1 292 ? -5.004 7.771 7.935 1.00 93.50 292 PHE A N 1
ATOM 2476 C CA . PHE A 1 292 ? -4.581 8.203 9.265 1.00 93.50 292 PHE A CA 1
ATOM 2477 C C . PHE A 1 292 ? -3.399 9.181 9.194 1.00 93.50 292 PHE A C 1
ATOM 2479 O O . PHE A 1 292 ? -3.451 10.233 9.827 1.00 93.50 292 PHE A O 1
ATOM 2486 N N . LEU A 1 293 ? -2.355 8.876 8.414 1.00 90.75 293 LEU A N 1
ATOM 2487 C CA . LEU A 1 293 ? -1.178 9.747 8.294 1.00 90.75 293 LEU A CA 1
ATOM 2488 C C . LEU A 1 293 ? -1.499 11.066 7.580 1.00 90.75 293 LEU A C 1
ATOM 2490 O O . LEU A 1 293 ? -0.996 12.116 7.980 1.00 90.75 293 LEU A O 1
ATOM 2494 N N . PHE A 1 294 ? -2.372 11.033 6.572 1.00 87.31 294 PHE A N 1
ATOM 2495 C CA . PHE A 1 294 ? -2.855 12.241 5.910 1.00 87.31 294 PHE A CA 1
ATOM 2496 C C . PHE A 1 294 ? -3.576 13.174 6.886 1.00 87.31 294 PHE A C 1
ATOM 2498 O O . PHE A 1 294 ? -3.217 14.342 7.030 1.00 87.31 294 PHE A O 1
ATOM 2505 N N . HIS A 1 295 ? -4.556 12.651 7.617 1.00 88.62 295 HIS A N 1
ATOM 2506 C CA . HIS A 1 295 ? -5.303 13.449 8.580 1.00 88.62 295 HIS A CA 1
ATOM 2507 C C . HIS A 1 295 ? -4.442 13.855 9.790 1.00 88.62 295 HIS A C 1
ATOM 2509 O O . HIS A 1 295 ? -4.635 14.936 10.343 1.00 88.62 295 HIS A O 1
ATOM 2515 N N . ALA A 1 296 ? -3.431 13.065 10.167 1.00 90.88 296 ALA A N 1
ATOM 2516 C CA . ALA A 1 296 ? -2.458 13.455 11.187 1.00 90.88 296 ALA A CA 1
ATOM 2517 C C . ALA A 1 296 ? -1.692 14.734 10.800 1.00 90.88 296 ALA A C 1
ATOM 2519 O O . ALA A 1 296 ? -1.482 15.597 11.656 1.00 90.88 296 ALA A O 1
ATOM 2520 N N . LYS A 1 297 ? -1.354 14.918 9.516 1.00 86.31 297 LYS A N 1
ATOM 2521 C CA . LYS A 1 297 ? -0.729 16.156 9.014 1.00 86.31 297 LYS A CA 1
ATOM 2522 C C . LYS A 1 297 ? -1.622 17.367 9.250 1.00 86.31 297 LYS A C 1
ATOM 2524 O O . LYS A 1 297 ? -1.141 18.394 9.726 1.00 86.31 297 LYS A O 1
ATOM 2529 N N . GLU A 1 298 ? -2.918 17.234 8.986 1.00 84.88 298 GLU A N 1
ATOM 2530 C CA . GLU A 1 298 ? -3.882 18.314 9.195 1.00 84.88 298 GLU A CA 1
ATOM 2531 C C . GLU A 1 298 ? -4.113 18.605 10.688 1.00 84.88 298 GLU A C 1
ATOM 2533 O O . GLU A 1 298 ? -4.007 19.752 11.130 1.00 84.88 298 GLU A O 1
ATOM 2538 N N . TYR A 1 299 ? -4.404 17.572 11.480 1.00 89.69 299 TYR A N 1
ATOM 2539 C CA . TYR A 1 299 ? -4.917 17.738 12.842 1.00 89.69 299 TYR A CA 1
ATOM 2540 C C . TYR A 1 299 ? -3.845 17.751 13.927 1.00 89.69 299 TYR A C 1
ATOM 2542 O O . TYR A 1 299 ? -3.999 18.445 14.933 1.00 89.69 299 TYR A O 1
ATOM 2550 N N . LEU A 1 300 ? -2.750 17.015 13.739 1.00 88.44 300 LEU A N 1
ATOM 2551 C CA . LEU A 1 300 ? -1.620 16.993 14.673 1.00 88.44 300 LEU A CA 1
ATOM 2552 C C . LEU A 1 300 ? -0.510 17.964 14.258 1.00 88.44 300 LEU A C 1
ATOM 2554 O O . LEU A 1 300 ? 0.399 18.209 15.049 1.00 88.44 300 LEU A O 1
ATOM 2558 N N . LYS A 1 301 ? -0.599 18.546 13.051 1.00 84.69 301 LYS A N 1
ATOM 2559 C CA . LYS A 1 301 ? 0.463 19.349 12.422 1.00 84.69 301 LYS A CA 1
ATOM 2560 C C . LYS A 1 301 ? 1.777 18.571 12.293 1.00 84.69 301 LYS A C 1
ATOM 2562 O O . LYS A 1 301 ? 2.853 19.148 12.431 1.00 84.69 301 LYS A O 1
ATOM 2567 N N . SER A 1 302 ? 1.670 17.264 12.050 1.00 83.38 302 SER A N 1
ATOM 2568 C CA . SER A 1 302 ? 2.808 16.357 11.911 1.00 83.38 302 SER A CA 1
ATOM 2569 C C . SER A 1 302 ? 3.629 16.697 10.666 1.00 83.38 302 SER A C 1
ATOM 2571 O O . SER A 1 302 ? 3.060 16.834 9.579 1.00 83.38 302 SER A O 1
ATOM 2573 N N . ASN A 1 303 ? 4.955 16.765 10.779 1.00 82.50 303 ASN A N 1
ATOM 2574 C CA . ASN A 1 303 ? 5.848 17.059 9.657 1.00 82.50 303 ASN A CA 1
ATOM 2575 C C . ASN A 1 303 ? 6.219 15.794 8.856 1.00 82.50 303 ASN A C 1
ATOM 2577 O O . ASN A 1 303 ? 7.390 15.442 8.689 1.00 82.50 303 ASN A O 1
ATOM 2581 N N . ILE A 1 304 ? 5.201 15.080 8.372 1.00 78.81 304 ILE A N 1
ATOM 2582 C CA . ILE A 1 304 ? 5.383 13.913 7.504 1.00 78.81 304 ILE A CA 1
ATOM 2583 C C . ILE A 1 304 ? 5.389 14.381 6.040 1.00 78.81 304 ILE A C 1
ATOM 2585 O O . ILE A 1 304 ? 4.428 15.032 5.616 1.00 78.81 304 ILE A O 1
ATOM 2589 N N . PRO A 1 305 ? 6.436 14.058 5.252 1.00 76.12 305 PRO A N 1
ATOM 2590 C CA . PRO A 1 305 ? 6.478 14.393 3.831 1.00 76.12 305 PRO A CA 1
ATOM 2591 C C . PRO A 1 305 ? 5.304 13.774 3.065 1.00 76.12 305 PRO A C 1
ATOM 2593 O O . PRO A 1 305 ? 4.976 12.608 3.277 1.00 76.12 305 PRO A O 1
ATOM 2596 N N . GLU A 1 306 ? 4.715 14.524 2.132 1.00 71.94 306 GLU A N 1
ATOM 2597 C CA . GLU A 1 306 ? 3.614 14.050 1.275 1.00 71.94 306 GLU A CA 1
ATOM 2598 C C . GLU A 1 306 ? 4.013 12.775 0.526 1.00 71.94 306 GLU A C 1
ATOM 2600 O O . GLU A 1 306 ? 3.286 11.784 0.578 1.00 71.94 306 GLU A O 1
ATOM 2605 N N . GLN A 1 307 ? 5.244 12.749 -0.007 1.00 68.19 307 GLN A N 1
ATOM 2606 C CA . GLN A 1 307 ? 5.810 11.579 -0.683 1.00 68.19 307 GLN A CA 1
ATOM 2607 C C . GLN A 1 307 ? 5.764 10.323 0.182 1.00 68.19 307 GLN A C 1
ATOM 2609 O O . GLN A 1 307 ? 5.480 9.235 -0.300 1.00 68.19 307 GLN A O 1
ATOM 2614 N N . THR A 1 308 ? 5.988 10.455 1.491 1.00 73.31 308 THR A N 1
ATOM 2615 C CA . THR A 1 308 ? 5.924 9.304 2.398 1.00 73.31 308 THR A CA 1
ATOM 2616 C C . THR A 1 308 ? 4.517 8.717 2.461 1.00 73.31 308 THR A C 1
ATOM 2618 O O . THR A 1 308 ? 4.364 7.502 2.404 1.00 73.31 308 THR A O 1
ATOM 2621 N N . ILE A 1 309 ? 3.489 9.561 2.566 1.00 76.81 309 ILE A N 1
ATOM 2622 C CA . ILE A 1 309 ? 2.091 9.116 2.639 1.00 76.81 309 ILE A CA 1
ATOM 2623 C C . ILE A 1 309 ? 1.689 8.449 1.323 1.00 76.81 309 ILE A C 1
ATOM 2625 O O . ILE A 1 309 ? 1.055 7.396 1.339 1.00 76.81 309 ILE A O 1
ATOM 2629 N N . GLN A 1 310 ? 2.122 9.019 0.202 1.00 70.25 310 GLN A N 1
ATOM 2630 C CA . GLN A 1 310 ? 1.855 8.496 -1.134 1.00 70.25 310 GLN A CA 1
ATOM 2631 C C . GLN A 1 310 ? 2.499 7.124 -1.348 1.00 70.25 310 GLN A C 1
ATOM 2633 O O . GLN A 1 310 ? 1.802 6.188 -1.729 1.00 70.25 310 GLN A O 1
ATOM 2638 N N . TYR A 1 311 ? 3.782 6.957 -1.001 1.00 72.25 311 TYR A N 1
ATOM 2639 C CA . TYR A 1 311 ? 4.456 5.656 -1.079 1.00 72.25 311 TYR A CA 1
ATOM 2640 C C . TYR A 1 311 ? 3.771 4.595 -0.212 1.00 72.25 311 TYR A C 1
ATOM 2642 O O . TYR A 1 311 ? 3.662 3.438 -0.616 1.00 72.25 311 TYR A O 1
ATOM 2650 N N . ILE A 1 312 ? 3.289 4.970 0.980 1.00 77.56 312 ILE A N 1
ATOM 2651 C CA . ILE A 1 312 ? 2.536 4.056 1.850 1.00 77.56 312 ILE A CA 1
ATOM 2652 C C . ILE A 1 312 ? 1.189 3.703 1.207 1.00 77.56 312 ILE A C 1
ATOM 2654 O O . ILE A 1 312 ? 0.811 2.534 1.225 1.00 77.56 312 ILE A O 1
ATOM 2658 N N . SER A 1 313 ? 0.494 4.678 0.616 1.00 75.62 313 SER A N 1
ATOM 2659 C CA . SER A 1 313 ? -0.765 4.466 -0.111 1.00 75.62 313 SER A CA 1
ATOM 2660 C C . SER A 1 313 ? -0.583 3.489 -1.272 1.00 75.62 313 SER A C 1
ATOM 2662 O O . SER A 1 313 ? -1.199 2.424 -1.286 1.00 75.62 313 SER A O 1
ATOM 2664 N N . GLN A 1 314 ? 0.370 3.780 -2.162 1.00 71.38 314 GLN A N 1
ATOM 2665 C CA . GLN A 1 314 ? 0.754 2.915 -3.276 1.00 71.38 314 GLN A CA 1
ATOM 2666 C C . GLN A 1 314 ? 1.125 1.516 -2.777 1.00 71.38 314 GLN A C 1
ATOM 2668 O O . GLN A 1 314 ? 0.679 0.516 -3.333 1.00 71.38 314 GLN A O 1
ATOM 2673 N N . TYR A 1 315 ? 1.905 1.400 -1.699 1.00 74.69 315 TYR A N 1
ATOM 2674 C CA . TYR A 1 315 ? 2.265 0.102 -1.131 1.00 74.69 315 TYR A CA 1
ATOM 2675 C C . TYR A 1 315 ? 1.040 -0.699 -0.665 1.00 74.69 315 TYR A C 1
ATOM 2677 O O . TYR A 1 315 ? 0.936 -1.885 -0.990 1.00 74.69 315 TYR A O 1
ATOM 2685 N N . VAL A 1 316 ? 0.137 -0.075 0.100 1.00 73.88 316 VAL A N 1
ATOM 2686 C CA . VAL A 1 316 ? -1.057 -0.736 0.647 1.00 73.88 316 VAL A CA 1
ATOM 2687 C C . VAL A 1 316 ? -1.972 -1.203 -0.487 1.00 73.88 316 VAL A C 1
ATOM 2689 O O . VAL A 1 316 ? -2.453 -2.338 -0.448 1.00 73.88 316 VAL A O 1
ATOM 2692 N N . ASN A 1 317 ? -2.136 -0.383 -1.526 1.00 67.94 317 ASN A N 1
ATOM 2693 C CA . ASN A 1 317 ? -3.054 -0.662 -2.628 1.00 67.94 317 ASN A CA 1
ATOM 2694 C C . ASN A 1 317 ? -2.491 -1.705 -3.611 1.00 67.94 317 ASN A C 1
ATOM 2696 O O . ASN A 1 317 ? -3.212 -2.620 -4.013 1.00 67.94 317 ASN A O 1
ATOM 2700 N N . THR A 1 318 ? -1.182 -1.670 -3.892 1.00 64.62 318 THR A N 1
ATOM 2701 C CA . THR A 1 318 ? -0.510 -2.558 -4.868 1.00 64.62 318 THR A CA 1
ATOM 2702 C C . THR A 1 318 ? -0.044 -3.900 -4.297 1.00 64.62 318 THR A C 1
ATOM 2704 O O . THR A 1 318 ? 0.495 -4.737 -5.020 1.00 64.62 318 THR A O 1
ATOM 2707 N N . LYS A 1 319 ? -0.253 -4.159 -2.999 1.00 64.44 319 LYS A N 1
ATOM 2708 C CA . LYS A 1 319 ? 0.208 -5.375 -2.296 1.00 64.44 319 LYS A CA 1
ATOM 2709 C C . LYS A 1 319 ? -0.275 -6.693 -2.931 1.00 64.44 319 LYS A C 1
ATOM 2711 O O . LYS A 1 319 ? 0.305 -7.749 -2.663 1.00 64.44 319 LYS A O 1
ATOM 2716 N N . SER A 1 320 ? -1.334 -6.653 -3.745 1.00 55.56 320 SER A N 1
ATOM 2717 C CA . SER A 1 320 ? -1.959 -7.818 -4.385 1.00 55.56 320 SER A CA 1
ATOM 2718 C C . SER A 1 320 ? -1.639 -8.019 -5.870 1.00 55.56 320 SER A C 1
ATOM 2720 O O . SER A 1 320 ? -1.846 -9.135 -6.349 1.00 55.56 320 SER A O 1
ATOM 2722 N N . VAL A 1 321 ? -1.145 -7.009 -6.597 1.00 56.72 321 VAL A N 1
ATOM 2723 C CA . VAL A 1 321 ? -0.933 -7.117 -8.054 1.00 56.72 321 VAL A CA 1
ATOM 2724 C C . VAL A 1 321 ? 0.351 -7.899 -8.327 1.00 56.72 321 VAL A C 1
ATOM 2726 O O . VAL A 1 321 ? 1.428 -7.562 -7.835 1.00 56.72 321 VAL A O 1
ATOM 2729 N N . LYS A 1 322 ? 0.233 -8.999 -9.077 1.00 53.94 322 LYS A N 1
ATOM 2730 C CA . LYS A 1 322 ? 1.351 -9.873 -9.449 1.00 53.94 322 LYS A CA 1
ATOM 2731 C C . LYS A 1 322 ? 1.261 -10.198 -10.931 1.00 53.94 322 LYS A C 1
ATOM 2733 O O . LYS A 1 322 ? 0.296 -10.828 -11.342 1.00 53.94 322 LYS A O 1
ATOM 2738 N N . GLY A 1 323 ? 2.298 -9.846 -11.682 1.00 63.97 323 GLY A N 1
ATOM 2739 C CA . GLY A 1 323 ? 2.412 -10.195 -13.095 1.00 63.97 323 GLY A CA 1
ATOM 2740 C C . GLY A 1 323 ? 3.379 -9.273 -13.827 1.00 63.97 323 GLY A C 1
ATOM 2741 O O . GLY A 1 323 ? 3.601 -8.139 -13.416 1.00 63.97 323 GLY A O 1
ATOM 2742 N N . ASN A 1 324 ? 3.970 -9.778 -14.908 1.00 74.50 324 ASN A N 1
ATOM 2743 C CA . ASN A 1 324 ? 4.748 -8.985 -15.872 1.00 74.50 324 ASN A CA 1
ATOM 2744 C C . ASN A 1 324 ? 4.128 -9.061 -17.274 1.00 74.50 324 ASN A C 1
ATOM 2746 O O . ASN A 1 324 ? 4.788 -8.720 -18.251 1.00 74.50 324 ASN A O 1
ATOM 2750 N N . TYR A 1 325 ? 2.903 -9.582 -17.381 1.00 80.06 325 TYR A N 1
ATOM 2751 C CA . TYR A 1 325 ? 2.241 -9.834 -18.650 1.00 80.06 325 TYR A CA 1
ATOM 2752 C C . TYR A 1 325 ? 0.796 -9.359 -18.612 1.00 80.06 325 TYR A C 1
ATOM 2754 O O . TYR A 1 325 ? 0.106 -9.568 -17.618 1.00 80.06 325 TYR A O 1
ATOM 2762 N N . LEU A 1 326 ? 0.339 -8.813 -19.734 1.00 88.62 326 LEU A N 1
ATOM 2763 C CA . LEU A 1 326 ? -1.072 -8.723 -20.063 1.00 88.62 326 LEU A CA 1
ATOM 2764 C C . LEU A 1 326 ? -1.459 -9.999 -20.809 1.00 88.62 326 LEU A C 1
ATOM 2766 O O . LEU A 1 326 ? -0.909 -10.285 -21.877 1.00 88.62 326 LEU A O 1
ATOM 2770 N N . LYS A 1 327 ? -2.390 -10.775 -20.254 1.00 91.44 327 LYS A N 1
ATOM 2771 C CA . LYS A 1 327 ? -2.963 -11.947 -20.919 1.00 91.44 327 LYS A CA 1
ATOM 2772 C C . LYS A 1 327 ? -4.460 -11.819 -21.013 1.00 91.44 327 LYS A C 1
ATOM 2774 O O . LYS A 1 327 ? -5.128 -11.579 -20.012 1.00 91.44 327 LYS A O 1
ATOM 2779 N N . PHE A 1 328 ? -4.979 -12.096 -22.194 1.00 92.69 328 PHE A N 1
ATOM 2780 C CA . PHE A 1 328 ? -6.409 -12.098 -22.444 1.00 92.69 328 PHE A CA 1
ATOM 2781 C C . PHE A 1 328 ? -6.777 -13.144 -23.478 1.00 92.69 328 PHE A C 1
ATOM 2783 O O . PHE A 1 328 ? -5.950 -13.582 -24.278 1.00 92.69 328 PHE A O 1
ATOM 2790 N N . LYS A 1 329 ? -8.029 -13.574 -23.445 1.00 94.19 329 LYS A N 1
ATOM 2791 C CA . LYS A 1 329 ? -8.586 -14.557 -24.361 1.00 94.19 329 LYS A CA 1
ATOM 2792 C C . LYS A 1 329 ? -9.541 -13.861 -25.315 1.00 94.19 329 LYS A C 1
ATOM 2794 O O . LYS A 1 329 ? -10.498 -13.252 -24.874 1.00 94.19 329 LYS A O 1
ATOM 2799 N N . CYS A 1 330 ? -9.301 -13.987 -26.613 1.00 93.69 330 CYS A N 1
ATOM 2800 C CA . CYS A 1 330 ? -10.195 -13.446 -27.633 1.00 93.69 330 CYS A CA 1
ATOM 2801 C C . CYS A 1 330 ? -11.594 -14.077 -27.527 1.00 93.69 330 CYS A C 1
ATOM 2803 O O . CYS A 1 330 ? -11.709 -15.308 -27.496 1.00 93.69 330 CYS A O 1
ATOM 2805 N N . ASP A 1 331 ? -12.644 -13.255 -27.539 1.00 92.25 331 ASP A N 1
ATOM 2806 C CA . ASP A 1 331 ? -14.030 -13.726 -27.415 1.00 92.25 331 ASP A CA 1
ATOM 2807 C C . ASP A 1 331 ? -14.491 -14.535 -28.631 1.00 92.25 331 ASP A C 1
ATOM 2809 O O . ASP A 1 331 ? -15.279 -15.474 -28.506 1.00 92.25 331 ASP A O 1
ATOM 2813 N N . ASN A 1 332 ? -13.968 -14.207 -29.815 1.00 92.00 332 ASN A N 1
ATOM 2814 C CA . ASN A 1 332 ? -14.386 -14.835 -31.064 1.00 92.00 332 ASN A CA 1
ATOM 2815 C C . ASN A 1 332 ? -13.756 -16.227 -31.270 1.00 92.00 332 ASN A C 1
ATOM 2817 O O . ASN A 1 332 ? -14.451 -17.198 -31.564 1.00 92.00 332 ASN A O 1
ATOM 2821 N N . CYS A 1 333 ? -12.432 -16.353 -31.113 1.00 92.06 333 CYS A N 1
ATOM 2822 C CA . CYS A 1 333 ? -11.711 -17.602 -31.410 1.00 92.06 333 CYS A CA 1
ATOM 2823 C C . CYS A 1 333 ? -11.192 -18.347 -30.172 1.00 92.06 333 CYS A C 1
ATOM 2825 O O . CYS A 1 333 ? -10.719 -19.479 -30.286 1.00 92.06 333 CYS A O 1
ATOM 2827 N N . GLY A 1 334 ? -11.245 -17.729 -28.989 1.00 90.00 334 GLY A N 1
ATOM 2828 C CA . GLY A 1 334 ? -10.742 -18.310 -27.746 1.00 90.00 334 GLY A CA 1
ATOM 2829 C C . GLY A 1 334 ? -9.215 -18.396 -27.642 1.00 90.00 334 GLY A C 1
ATOM 2830 O O . GLY A 1 334 ? -8.720 -19.028 -26.706 1.00 90.00 334 GLY A O 1
ATOM 2831 N N . LYS A 1 335 ? -8.456 -17.801 -28.575 1.00 91.94 335 LYS A N 1
ATOM 2832 C CA . LYS A 1 335 ? -6.985 -17.751 -28.518 1.00 91.94 335 LYS A CA 1
ATOM 2833 C C . LYS A 1 335 ? -6.543 -16.860 -27.359 1.00 91.94 335 LYS A C 1
ATOM 2835 O O . LYS A 1 335 ? -7.080 -15.771 -27.176 1.00 91.94 335 LYS A O 1
ATOM 2840 N N . ILE A 1 336 ? -5.557 -17.327 -26.594 1.00 93.31 336 ILE A N 1
ATOM 2841 C CA . ILE A 1 336 ? -4.941 -16.552 -25.515 1.00 93.31 336 ILE A CA 1
ATOM 2842 C C . ILE A 1 336 ? -3.780 -15.747 -26.094 1.00 93.31 336 ILE A C 1
ATOM 2844 O O . ILE A 1 336 ? -2.861 -16.315 -26.688 1.00 93.31 336 ILE A O 1
ATOM 2848 N N . HIS A 1 337 ? -3.834 -14.440 -25.894 1.00 89.94 337 HIS A N 1
ATOM 2849 C CA . HIS A 1 337 ? -2.772 -13.494 -26.188 1.00 89.94 337 HIS A CA 1
ATOM 2850 C C . HIS A 1 337 ? -1.976 -13.211 -24.912 1.00 89.94 337 HIS A C 1
ATOM 2852 O O . HIS A 1 337 ? -2.505 -13.320 -23.806 1.00 89.94 337 HIS A O 1
ATOM 2858 N N . SER A 1 338 ? -0.687 -12.914 -25.062 1.00 90.69 338 SER A N 1
ATOM 2859 C CA . SER A 1 338 ? 0.224 -12.666 -23.945 1.00 90.69 338 SER A CA 1
ATOM 2860 C C . SER A 1 338 ? 1.289 -11.672 -24.383 1.00 90.69 338 SER A C 1
ATOM 2862 O O . SER A 1 338 ? 2.115 -12.022 -25.222 1.00 90.69 338 SER A O 1
ATOM 2864 N N . TYR A 1 339 ? 1.294 -10.492 -23.774 1.00 84.94 339 TYR A N 1
ATOM 2865 C CA . TYR A 1 339 ? 2.242 -9.407 -24.041 1.00 84.94 339 TYR A CA 1
ATOM 2866 C C . TYR A 1 339 ? 2.994 -9.074 -22.760 1.00 84.94 339 TYR A C 1
ATOM 2868 O O . TYR A 1 339 ? 2.388 -9.015 -21.691 1.00 84.94 339 TYR A O 1
ATOM 2876 N N . HIS A 1 340 ? 4.311 -8.920 -22.826 1.00 80.00 340 HIS A N 1
ATOM 2877 C CA . HIS A 1 340 ? 5.121 -8.540 -21.672 1.00 80.00 340 HIS A CA 1
ATOM 2878 C C . HIS A 1 340 ? 4.985 -7.037 -21.386 1.00 80.00 340 HIS A C 1
ATOM 2880 O O . HIS A 1 340 ? 4.874 -6.246 -22.314 1.00 80.00 340 HIS A O 1
ATOM 2886 N N . LYS A 1 341 ? 5.077 -6.617 -20.115 1.00 76.06 341 LYS A N 1
ATOM 2887 C CA . LYS A 1 341 ? 4.943 -5.206 -19.695 1.00 76.06 341 LYS A CA 1
ATOM 2888 C C . LYS A 1 341 ? 5.870 -4.232 -20.438 1.00 76.06 341 LYS A C 1
ATOM 2890 O O . LYS A 1 341 ? 5.548 -3.068 -20.578 1.00 76.06 341 LYS A O 1
ATOM 2895 N N . SER A 1 342 ? 7.023 -4.709 -20.909 1.00 69.12 342 SER A N 1
ATOM 2896 C CA . SER A 1 342 ? 8.001 -3.897 -21.653 1.00 69.12 342 SER A CA 1
ATOM 2897 C C . SER A 1 342 ? 7.639 -3.669 -23.122 1.00 69.12 342 SER A C 1
ATOM 2899 O O . SER A 1 342 ? 8.409 -3.030 -23.827 1.00 69.12 342 SER A O 1
ATOM 2901 N N . GLU A 1 343 ? 6.568 -4.289 -23.616 1.00 77.56 343 GLU A N 1
ATOM 2902 C CA . GLU A 1 343 ? 6.046 -4.071 -24.972 1.00 77.56 343 GLU A CA 1
ATOM 2903 C C . GLU A 1 343 ? 5.068 -2.888 -25.021 1.00 77.56 343 GLU A C 1
ATOM 2905 O O . GLU A 1 343 ? 4.601 -2.542 -26.101 1.00 77.56 343 GLU A O 1
ATOM 2910 N N . PHE A 1 344 ? 4.763 -2.291 -23.867 1.00 76.19 344 PHE A N 1
ATOM 2911 C CA . PHE A 1 344 ? 3.814 -1.199 -23.711 1.00 76.19 344 PHE A CA 1
ATOM 2912 C C . PHE A 1 344 ? 4.541 0.123 -23.477 1.00 76.19 344 PHE A C 1
ATOM 2914 O O . PHE A 1 344 ? 5.475 0.178 -22.674 1.00 76.19 344 PHE A O 1
ATOM 2921 N N . ASP A 1 345 ? 4.065 1.169 -24.145 1.00 79.62 345 ASP A N 1
ATOM 2922 C CA . ASP A 1 345 ? 4.433 2.566 -23.915 1.00 79.62 345 ASP A CA 1
ATOM 2923 C C . ASP A 1 345 ? 3.136 3.322 -23.603 1.00 79.62 345 ASP A C 1
ATOM 2925 O O . ASP A 1 345 ? 2.489 3.883 -24.485 1.00 79.62 345 ASP A O 1
ATOM 2929 N N . LEU A 1 346 ? 2.672 3.171 -22.359 1.00 83.00 346 LEU A N 1
ATOM 2930 C CA . LEU A 1 346 ? 1.355 3.642 -21.938 1.00 83.00 346 LEU A CA 1
ATOM 2931 C C . LEU A 1 346 ? 1.374 5.164 -21.778 1.00 83.00 346 LEU A C 1
ATOM 2933 O O . LEU A 1 346 ? 1.826 5.677 -20.754 1.00 83.00 346 LEU A O 1
ATOM 2937 N N . ASP A 1 347 ? 0.859 5.858 -22.786 1.00 82.69 347 ASP A N 1
ATOM 2938 C CA . ASP A 1 347 ? 0.653 7.305 -22.765 1.00 82.69 347 ASP A CA 1
ATOM 2939 C C . ASP A 1 347 ? -0.659 7.627 -22.036 1.00 82.69 347 ASP A C 1
ATOM 2941 O O . ASP A 1 347 ? -1.754 7.354 -22.537 1.00 82.69 347 ASP A O 1
ATOM 2945 N N . PHE A 1 348 ? -0.539 8.107 -20.798 1.00 85.38 348 PHE A N 1
ATOM 2946 C CA . PHE A 1 348 ? -1.664 8.338 -19.898 1.00 85.38 348 PHE A CA 1
ATOM 2947 C C . PHE A 1 348 ? -2.181 9.772 -20.012 1.00 85.38 348 PHE A C 1
ATOM 2949 O O . PHE A 1 348 ? -1.487 10.723 -19.663 1.00 85.38 348 PHE A O 1
ATOM 2956 N N . GLU A 1 349 ? -3.452 9.927 -20.374 1.00 86.06 349 GLU A N 1
ATOM 2957 C CA . GLU A 1 349 ? -4.131 11.224 -20.414 1.00 86.06 349 GLU A CA 1
ATOM 2958 C C . GLU A 1 349 ? -5.102 11.379 -19.237 1.00 86.06 349 GLU A C 1
ATOM 2960 O O . GLU A 1 349 ? -5.797 10.431 -18.873 1.00 86.06 349 GLU A O 1
ATOM 2965 N N . ILE A 1 350 ? -5.208 12.582 -18.657 1.00 86.81 350 ILE A N 1
ATOM 2966 C CA . ILE A 1 350 ? -6.222 12.872 -17.628 1.00 86.81 350 ILE A CA 1
ATOM 2967 C C . ILE A 1 350 ? -7.606 12.937 -18.283 1.00 86.81 350 ILE A C 1
ATOM 2969 O O . ILE A 1 350 ? -7.901 13.867 -19.036 1.00 86.81 350 ILE A O 1
ATOM 2973 N N . ILE A 1 351 ? -8.486 12.002 -17.930 1.00 91.12 351 ILE A N 1
ATOM 2974 C CA . ILE A 1 351 ? -9.866 11.939 -18.427 1.00 91.12 351 ILE A CA 1
ATOM 2975 C C . ILE A 1 351 ? -10.894 12.525 -17.451 1.00 91.12 351 ILE A C 1
ATOM 2977 O O . ILE A 1 351 ? -11.957 12.982 -17.875 1.00 91.12 351 ILE A O 1
ATOM 2981 N N . GLU A 1 352 ? -10.593 12.571 -16.150 1.00 88.25 352 GLU A N 1
ATOM 2982 C CA . GLU A 1 352 ? -11.483 13.159 -15.142 1.00 88.25 352 GLU A CA 1
ATOM 2983 C C . GLU A 1 352 ? -10.701 13.717 -13.943 1.00 88.25 352 GLU A C 1
ATOM 2985 O O . GLU A 1 352 ? -9.738 13.113 -13.480 1.00 88.25 352 GLU A O 1
ATOM 2990 N N . THR A 1 353 ? -11.150 14.848 -13.388 1.00 87.06 353 THR A N 1
ATOM 2991 C CA . THR A 1 353 ? -10.646 15.377 -12.111 1.00 87.06 353 THR A CA 1
ATOM 2992 C C . THR A 1 353 ? -11.806 15.648 -11.161 1.00 87.06 353 THR A C 1
ATOM 2994 O O . THR A 1 353 ? -12.681 16.468 -11.450 1.00 87.06 353 THR A O 1
ATOM 2997 N N . THR A 1 354 ? -11.783 15.025 -9.982 1.00 81.88 354 THR A N 1
ATOM 2998 C CA . THR A 1 354 ? -12.818 15.184 -8.950 1.00 81.88 354 THR A CA 1
ATOM 2999 C C . THR A 1 354 ? -12.236 15.757 -7.660 1.00 81.88 354 THR A C 1
ATOM 3001 O O . THR A 1 354 ? -11.183 15.344 -7.193 1.00 81.88 354 THR A O 1
ATOM 3004 N N . GLN A 1 355 ? -12.929 16.710 -7.028 1.00 80.44 355 GLN A N 1
ATOM 3005 C CA . GLN A 1 355 ? -12.521 17.239 -5.721 1.00 80.44 355 GLN A CA 1
ATOM 3006 C C . GLN A 1 355 ? -13.003 16.338 -4.584 1.00 80.44 355 GLN A C 1
ATOM 3008 O O . GLN A 1 355 ? -14.202 16.075 -4.454 1.00 80.44 355 GLN A O 1
ATOM 3013 N N . ARG A 1 356 ? -12.071 15.900 -3.733 1.00 72.25 356 ARG A N 1
ATOM 3014 C CA . ARG A 1 356 ? -12.329 15.024 -2.582 1.00 72.25 356 ARG A CA 1
ATOM 3015 C C . ARG A 1 356 ? -11.668 15.592 -1.320 1.00 72.25 356 ARG A C 1
ATOM 3017 O O . ARG A 1 356 ? -11.041 16.648 -1.336 1.00 72.25 356 ARG A O 1
ATOM 3024 N N . SER A 1 357 ? -11.850 14.926 -0.178 1.00 65.38 357 SER A N 1
ATOM 3025 C CA . SER A 1 357 ? -11.442 15.469 1.131 1.00 65.38 357 SER A CA 1
ATOM 3026 C C . SER A 1 357 ? -9.930 15.646 1.334 1.00 65.38 357 SER A C 1
ATOM 3028 O O . SER A 1 357 ? -9.535 16.390 2.225 1.00 65.38 357 SER A O 1
ATOM 3030 N N . MET A 1 358 ? -9.099 15.002 0.514 1.00 64.94 358 MET A N 1
ATOM 3031 C CA . MET A 1 358 ? -7.633 15.038 0.559 1.00 64.94 358 MET A CA 1
ATOM 3032 C C . MET A 1 358 ? -7.018 15.721 -0.675 1.00 64.94 358 MET A C 1
ATOM 3034 O O . MET A 1 358 ? -5.825 15.573 -0.921 1.00 64.94 358 MET A O 1
ATOM 3038 N N . GLY A 1 359 ? -7.818 16.468 -1.446 1.00 72.62 359 GLY A N 1
ATOM 3039 C CA . GLY A 1 359 ? -7.376 17.181 -2.647 1.00 72.62 359 GLY A CA 1
ATOM 3040 C C . GLY A 1 359 ? -8.101 16.739 -3.917 1.00 72.62 359 GLY A C 1
ATOM 3041 O O . GLY A 1 359 ? -9.168 16.122 -3.856 1.00 72.62 359 GLY A O 1
ATOM 3042 N N . ALA A 1 360 ? -7.523 17.090 -5.066 1.00 75.69 360 ALA A N 1
ATOM 3043 C CA . ALA A 1 360 ? -7.978 16.597 -6.359 1.00 75.69 360 ALA A CA 1
ATOM 3044 C C . ALA A 1 360 ? -7.637 15.107 -6.498 1.00 75.69 360 ALA A C 1
ATOM 3046 O O . ALA A 1 360 ? -6.538 14.693 -6.138 1.00 75.69 360 ALA A O 1
ATOM 3047 N N . GLU A 1 361 ? -8.588 14.333 -7.001 1.00 83.19 361 GLU A N 1
ATOM 3048 C CA . GLU A 1 361 ? -8.373 13.007 -7.565 1.00 83.19 361 GLU A CA 1
ATOM 3049 C C . GLU A 1 361 ? -8.321 13.151 -9.081 1.00 83.19 361 GLU A C 1
ATOM 3051 O O . GLU A 1 361 ? -9.302 13.616 -9.668 1.00 83.19 361 GLU A O 1
ATOM 3056 N N . ASN A 1 362 ? -7.198 12.778 -9.690 1.00 85.50 362 ASN A N 1
ATOM 3057 C CA . ASN A 1 362 ? -7.050 12.743 -11.142 1.00 85.50 362 ASN A CA 1
ATOM 3058 C C . ASN A 1 362 ? -7.204 11.300 -11.632 1.00 85.50 362 ASN A C 1
ATOM 3060 O O . ASN A 1 362 ? -6.638 10.377 -11.052 1.00 85.50 362 ASN A O 1
ATOM 3064 N N . HIS A 1 363 ? -7.988 11.111 -12.685 1.00 88.62 363 HIS A N 1
ATOM 3065 C CA . HIS A 1 363 ? -8.198 9.845 -13.373 1.00 88.62 363 HIS A CA 1
ATOM 3066 C C . HIS A 1 363 ? -7.484 9.911 -14.717 1.00 88.62 363 HIS A C 1
ATOM 3068 O O . HIS A 1 363 ? -7.795 10.773 -15.538 1.00 88.62 363 HIS A O 1
ATOM 3074 N N . TYR A 1 364 ? -6.547 8.999 -14.921 1.00 89.38 364 TYR A N 1
ATOM 3075 C CA . TYR A 1 364 ? -5.741 8.849 -16.114 1.00 89.38 364 TYR A CA 1
ATOM 3076 C C . TYR A 1 364 ? -6.161 7.605 -16.891 1.00 89.38 364 TYR A C 1
ATOM 3078 O O . TYR A 1 364 ? -6.474 6.580 -16.285 1.00 89.38 364 TYR A O 1
ATOM 3086 N N . GLN A 1 365 ? -6.101 7.673 -18.216 1.00 93.00 365 GLN A N 1
ATOM 3087 C CA . GLN A 1 365 ? -6.370 6.543 -19.098 1.00 93.00 365 GLN A CA 1
ATOM 3088 C C . GLN A 1 365 ? -5.312 6.453 -20.197 1.00 93.00 365 GLN A C 1
ATOM 3090 O O . GLN A 1 365 ? -4.956 7.462 -20.800 1.00 93.00 365 GLN A O 1
ATOM 3095 N N . ALA A 1 366 ? -4.850 5.235 -20.472 1.00 92.12 366 ALA A N 1
ATOM 3096 C CA . ALA A 1 366 ? -4.065 4.884 -21.648 1.00 92.12 366 ALA A CA 1
ATOM 3097 C C . ALA A 1 366 ? -4.796 3.778 -22.423 1.00 92.12 366 ALA A C 1
ATOM 3099 O O . ALA A 1 366 ? -5.310 2.826 -21.832 1.00 92.12 366 ALA A O 1
ATOM 3100 N N . LEU A 1 367 ? -4.859 3.899 -23.749 1.00 91.94 367 LEU A N 1
ATOM 3101 C CA . LEU A 1 367 ? -5.574 2.960 -24.616 1.00 91.94 367 LEU A CA 1
ATOM 3102 C C . LEU A 1 367 ? -4.603 2.214 -25.525 1.00 91.94 367 LEU A C 1
ATOM 3104 O O . LEU A 1 367 ? -3.822 2.827 -26.250 1.00 91.94 367 LEU A O 1
ATOM 3108 N N . GLU A 1 368 ? -4.737 0.893 -25.556 1.00 93.00 368 GLU A N 1
ATOM 3109 C CA . GLU A 1 368 ? -3.976 0.011 -26.437 1.00 93.00 368 GLU A CA 1
ATOM 3110 C C . GLU A 1 368 ? -4.909 -0.842 -27.284 1.00 93.00 368 GLU A C 1
ATOM 3112 O O . GLU A 1 368 ? -5.986 -1.244 -26.846 1.00 93.00 368 GLU A O 1
ATOM 3117 N N . SER A 1 369 ? -4.511 -1.123 -28.521 1.00 90.75 369 SER A N 1
ATOM 3118 C CA . SER A 1 369 ? -5.324 -1.891 -29.468 1.00 90.75 369 SER A CA 1
ATOM 3119 C C . SER A 1 369 ? -4.549 -3.073 -30.030 1.00 90.75 369 SER A C 1
ATOM 3121 O O . SER A 1 369 ? -3.375 -2.976 -30.383 1.00 90.75 369 SER A O 1
ATOM 3123 N N . PHE A 1 370 ? -5.234 -4.202 -30.149 1.00 90.62 370 PHE A N 1
ATOM 3124 C CA . PHE A 1 370 ? -4.705 -5.460 -30.640 1.00 90.62 370 PHE A CA 1
ATOM 3125 C C . PHE A 1 370 ? -5.619 -6.019 -31.721 1.00 90.62 370 PHE A C 1
ATOM 3127 O O . PHE A 1 370 ? -6.843 -6.001 -31.609 1.00 90.62 370 PHE A O 1
ATOM 3134 N N . GLU A 1 371 ? -5.011 -6.619 -32.735 1.00 90.00 371 GLU A N 1
ATOM 3135 C CA . GLU A 1 371 ? -5.736 -7.365 -33.753 1.00 90.00 371 GLU A CA 1
ATOM 3136 C C . GLU A 1 371 ? -5.496 -8.863 -33.553 1.00 90.00 371 GLU A C 1
ATOM 3138 O O . GLU A 1 371 ? -4.358 -9.348 -33.497 1.00 90.00 371 GLU A O 1
ATOM 3143 N N . CYS A 1 372 ? -6.578 -9.624 -33.414 1.00 86.94 372 CYS A N 1
ATOM 3144 C CA . CYS A 1 372 ? -6.506 -11.075 -33.380 1.00 86.94 372 CYS A CA 1
ATOM 3145 C C . CYS A 1 372 ? -6.452 -11.633 -34.807 1.00 86.94 372 CYS A C 1
ATOM 3147 O O . CYS A 1 372 ? -7.188 -11.186 -35.675 1.00 86.94 372 CYS A O 1
ATOM 3149 N N . GLU A 1 373 ? -5.702 -12.717 -35.032 1.00 87.56 373 GLU A N 1
ATOM 3150 C CA . GLU A 1 373 ? -5.629 -13.421 -36.332 1.00 87.56 373 GLU A CA 1
ATOM 3151 C C . GLU A 1 373 ? -6.995 -13.873 -36.888 1.00 87.56 373 GLU A C 1
ATOM 3153 O O . GLU A 1 373 ? -7.112 -14.195 -38.067 1.00 87.56 373 GLU A O 1
ATOM 3158 N N . CYS A 1 374 ? -8.036 -13.925 -36.052 1.00 87.81 374 CYS A N 1
ATOM 3159 C CA . CYS A 1 374 ? -9.406 -14.196 -36.492 1.00 87.81 374 CYS A CA 1
ATOM 3160 C C . CYS A 1 374 ? -10.159 -12.959 -37.023 1.00 87.81 374 CYS A C 1
ATOM 3162 O O . CYS A 1 374 ? -11.349 -13.072 -37.313 1.00 87.81 374 CYS A O 1
ATOM 3164 N N . GLY A 1 375 ? -9.492 -11.804 -37.125 1.00 86.62 375 GLY A N 1
ATOM 3165 C CA . GLY A 1 375 ? -10.068 -10.517 -37.525 1.00 86.62 375 GLY A CA 1
ATOM 3166 C C . GLY A 1 375 ? -10.860 -9.811 -36.421 1.00 86.62 375 GLY A C 1
ATOM 3167 O O . GLY A 1 375 ? -11.646 -8.921 -36.719 1.00 86.62 375 GLY A O 1
ATOM 3168 N N . ASN A 1 376 ? -10.717 -10.239 -35.162 1.00 91.12 376 ASN A N 1
ATOM 3169 C CA . ASN A 1 376 ? -11.359 -9.580 -34.023 1.00 91.12 376 ASN A CA 1
ATOM 3170 C C . ASN A 1 376 ? -10.452 -8.464 -33.497 1.00 91.12 376 ASN A C 1
ATOM 3172 O O . ASN A 1 376 ? -9.317 -8.749 -33.106 1.00 91.12 376 ASN A O 1
ATOM 3176 N N . GLU A 1 377 ? -10.964 -7.239 -33.470 1.00 92.62 377 GLU A N 1
ATOM 3177 C CA . GLU A 1 377 ? -10.324 -6.100 -32.812 1.00 92.62 377 GLU A CA 1
ATOM 3178 C C . GLU A 1 377 ? -10.543 -6.200 -31.302 1.00 92.62 377 GLU A C 1
ATOM 3180 O O . GLU A 1 377 ? -11.635 -6.531 -30.834 1.00 92.62 377 GLU A O 1
ATOM 3185 N N . ILE A 1 378 ? -9.476 -5.984 -30.544 1.00 92.94 378 ILE A N 1
ATOM 3186 C CA . ILE A 1 378 ? -9.461 -6.075 -29.088 1.00 92.94 378 ILE A CA 1
ATOM 3187 C C . ILE A 1 378 ? -8.808 -4.800 -28.580 1.00 92.94 378 ILE A C 1
ATOM 3189 O O . ILE A 1 378 ? -7.695 -4.488 -28.992 1.00 92.94 378 ILE A O 1
ATOM 3193 N N . SER A 1 379 ? -9.461 -4.075 -27.685 1.00 92.38 379 SER A N 1
ATOM 3194 C CA . SER A 1 379 ? -8.890 -2.890 -27.042 1.00 92.38 379 SER A CA 1
ATOM 3195 C C . SER A 1 379 ? -8.656 -3.171 -25.563 1.00 92.38 379 SER A C 1
ATOM 3197 O O . SER A 1 379 ? -9.424 -3.898 -24.933 1.00 92.38 379 SER A O 1
ATOM 3199 N N . ALA A 1 380 ? -7.575 -2.627 -25.011 1.00 93.00 380 ALA A N 1
ATOM 3200 C CA . ALA A 1 380 ? -7.328 -2.589 -23.579 1.00 93.00 380 ALA A CA 1
ATOM 3201 C C . ALA A 1 380 ? -7.304 -1.137 -23.101 1.00 93.00 380 ALA A C 1
ATOM 3203 O O . ALA A 1 380 ? -6.552 -0.320 -23.634 1.00 93.00 380 ALA A O 1
ATOM 3204 N N . SER A 1 381 ? -8.114 -0.843 -22.089 1.00 93.25 381 SER A N 1
ATOM 3205 C CA . SER A 1 381 ? -8.094 0.413 -21.345 1.00 93.25 381 SER A CA 1
ATOM 3206 C C . SER A 1 381 ? -7.301 0.208 -20.065 1.00 93.25 381 SER A C 1
ATOM 3208 O O . SER A 1 381 ? -7.675 -0.624 -19.239 1.00 93.25 381 SER A O 1
ATOM 3210 N N . PHE A 1 382 ? -6.193 0.929 -19.923 1.00 91.56 382 PHE A N 1
ATOM 3211 C CA . PHE A 1 382 ? -5.409 1.002 -18.698 1.00 91.56 382 PHE A CA 1
ATOM 3212 C C . PHE A 1 382 ? -5.814 2.267 -17.960 1.00 91.56 382 PHE A C 1
ATOM 3214 O O . PHE A 1 382 ? -5.588 3.371 -18.448 1.00 91.56 382 PHE A O 1
ATOM 3221 N N . GLU A 1 383 ? -6.396 2.113 -16.782 1.00 90.12 383 GLU A N 1
ATOM 3222 C CA . GLU A 1 383 ? -6.915 3.224 -15.992 1.00 90.12 383 GLU A CA 1
ATOM 3223 C C . GLU A 1 383 ? -6.131 3.346 -14.696 1.00 90.12 383 GLU A C 1
ATOM 3225 O O . GLU A 1 383 ? -5.790 2.343 -14.065 1.00 90.12 383 GLU A O 1
ATOM 3230 N N . LEU A 1 384 ? -5.825 4.580 -14.314 1.00 86.94 384 LEU A N 1
ATOM 3231 C CA . LEU A 1 384 ? -5.005 4.910 -13.159 1.00 86.94 384 LEU A CA 1
ATOM 3232 C C . LEU A 1 384 ? -5.613 6.101 -12.423 1.00 86.94 384 LEU A C 1
ATOM 3234 O O . LEU A 1 384 ? -5.953 7.108 -13.030 1.00 86.94 384 LEU A O 1
ATOM 3238 N N . TRP A 1 385 ? -5.690 6.028 -11.099 1.00 83.94 385 TRP A N 1
ATOM 3239 C CA . TRP A 1 385 ? -6.180 7.128 -10.272 1.00 83.94 385 TRP A CA 1
ATOM 3240 C C . TRP A 1 385 ? -5.082 7.657 -9.363 1.00 83.94 385 TRP A C 1
ATOM 3242 O O . TRP A 1 385 ? -4.445 6.896 -8.633 1.00 83.94 385 TRP A O 1
ATOM 3252 N N . GLU A 1 386 ? -4.896 8.973 -9.369 1.00 82.69 386 GLU A N 1
ATOM 3253 C CA . GLU A 1 386 ? -3.999 9.702 -8.481 1.00 82.69 386 GLU A CA 1
ATOM 3254 C C . GLU A 1 386 ? -4.791 10.325 -7.340 1.00 82.69 386 GLU A C 1
ATOM 3256 O O . GLU A 1 386 ? -5.552 11.273 -7.549 1.00 82.69 386 GLU A O 1
ATOM 3261 N N . TYR A 1 387 ? -4.611 9.815 -6.123 1.00 68.56 387 TYR A N 1
ATOM 3262 C CA . TYR A 1 387 ? -5.225 10.404 -4.939 1.00 68.56 387 TYR A CA 1
ATOM 3263 C C . TYR A 1 387 ? -4.634 9.849 -3.624 1.00 68.56 387 TYR A C 1
ATOM 3265 O O . TYR A 1 387 ? -4.610 8.634 -3.422 1.00 68.56 387 TYR A O 1
ATOM 3273 N N . PRO A 1 388 ? -4.206 10.703 -2.672 1.00 68.06 388 PRO A N 1
ATOM 3274 C CA . PRO A 1 388 ? -4.100 12.159 -2.798 1.00 68.06 388 PRO A CA 1
ATOM 3275 C C . PRO A 1 388 ? -3.107 12.538 -3.904 1.00 68.06 388 PRO A C 1
ATOM 3277 O O . PRO A 1 388 ? -2.349 11.683 -4.354 1.00 68.06 388 PRO A O 1
ATOM 3280 N N . VAL A 1 389 ? -3.107 13.809 -4.315 1.00 71.56 389 VAL A N 1
ATOM 3281 C CA . VAL A 1 389 ? -2.154 14.339 -5.310 1.00 71.56 389 VAL A CA 1
ATOM 3282 C C . VAL A 1 389 ? -0.745 13.815 -5.007 1.00 71.56 389 VAL A C 1
ATOM 3284 O O . VAL A 1 389 ? -0.283 13.938 -3.870 1.00 71.56 389 VAL A O 1
ATOM 3287 N N . GLY A 1 390 ? -0.119 13.193 -6.000 1.00 68.06 390 GLY A N 1
ATOM 3288 C CA . GLY A 1 390 ? 1.179 12.526 -6.024 1.00 68.06 390 GLY A CA 1
ATOM 3289 C C . GLY A 1 390 ? 1.183 11.034 -5.655 1.00 68.06 390 GLY A C 1
ATOM 3290 O O . GLY A 1 390 ? 2.259 10.451 -5.545 1.00 68.06 390 GLY A O 1
ATOM 3291 N N . ALA A 1 391 ? 0.033 10.399 -5.392 1.00 68.19 391 ALA A N 1
ATOM 3292 C CA . ALA A 1 391 ? -0.045 8.978 -5.028 1.00 68.19 391 ALA A CA 1
ATOM 3293 C C . ALA A 1 391 ? -0.759 8.145 -6.087 1.00 68.19 391 ALA A C 1
ATOM 3295 O O . ALA A 1 391 ? -1.920 8.417 -6.379 1.00 68.19 391 ALA A O 1
ATOM 3296 N N . HIS A 1 392 ? -0.153 7.027 -6.499 1.00 73.94 392 HIS A N 1
ATOM 3297 C CA . HIS A 1 392 ? -0.896 5.952 -7.153 1.00 73.94 392 HIS A CA 1
ATOM 3298 C C . HIS A 1 392 ? -1.948 5.434 -6.164 1.00 73.94 392 HIS A C 1
ATOM 3300 O O . HIS A 1 392 ? -1.610 4.773 -5.174 1.00 73.94 392 HIS A O 1
ATOM 3306 N N . ASN A 1 393 ? -3.216 5.729 -6.431 1.00 72.25 393 ASN A N 1
ATOM 3307 C CA . ASN A 1 393 ? -4.332 5.275 -5.618 1.00 72.25 393 ASN A CA 1
ATOM 3308 C C . ASN A 1 393 ? -4.812 3.902 -6.077 1.00 72.25 393 ASN A C 1
ATOM 3310 O O . ASN A 1 393 ? -4.796 2.954 -5.297 1.00 72.25 393 ASN A O 1
ATOM 3314 N N . ASN A 1 394 ? -5.200 3.777 -7.339 1.00 72.75 394 ASN A N 1
ATOM 3315 C CA . ASN A 1 394 ? -5.732 2.536 -7.880 1.00 72.75 394 ASN A CA 1
ATOM 3316 C C . ASN A 1 394 ? -5.405 2.403 -9.365 1.00 72.75 394 ASN A C 1
ATOM 3318 O O . ASN A 1 394 ? -5.169 3.412 -10.027 1.00 72.75 394 ASN A O 1
ATOM 3322 N N . ASP A 1 395 ? -5.466 1.175 -9.863 1.00 82.06 395 ASP A N 1
ATOM 3323 C CA . ASP A 1 395 ? -5.327 0.844 -11.270 1.00 82.06 395 ASP A CA 1
ATOM 3324 C C . ASP A 1 395 ? -6.381 -0.182 -11.700 1.00 82.06 395 ASP A C 1
ATOM 3326 O O . ASP A 1 395 ? -6.854 -1.000 -10.903 1.00 82.06 395 ASP A O 1
ATOM 3330 N N . SER A 1 396 ? -6.790 -0.127 -12.964 1.00 84.88 396 SER A N 1
ATOM 3331 C CA . SER A 1 396 ? -7.654 -1.144 -13.554 1.00 84.88 396 SER A CA 1
ATOM 3332 C C . SER A 1 396 ? -7.301 -1.379 -15.016 1.00 84.88 396 SER A C 1
ATOM 3334 O O . SER A 1 396 ? -6.772 -0.496 -15.689 1.00 84.88 396 SER A O 1
ATOM 3336 N N . VAL A 1 397 ? -7.555 -2.598 -15.495 1.00 88.50 397 VAL A N 1
ATOM 3337 C CA . VAL A 1 397 ? -7.442 -2.918 -16.918 1.00 88.50 397 VAL A CA 1
ATOM 3338 C C . VAL A 1 397 ? -8.754 -3.512 -17.381 1.00 88.50 397 VAL A C 1
ATOM 3340 O O . VAL A 1 397 ? -9.161 -4.571 -16.897 1.00 88.50 397 VAL A O 1
ATOM 3343 N N . GLU A 1 398 ? -9.388 -2.850 -18.336 1.00 90.88 398 GLU A N 1
ATOM 3344 C CA . GLU A 1 398 ? -10.575 -3.351 -19.017 1.00 90.88 398 GLU A CA 1
ATOM 3345 C C . GLU A 1 398 ? -10.201 -3.798 -20.426 1.00 90.88 398 GLU A C 1
ATOM 3347 O O . GLU A 1 398 ? -9.358 -3.185 -21.076 1.00 90.88 398 GLU A O 1
ATOM 3352 N N . ILE A 1 399 ? -10.798 -4.897 -20.892 1.00 91.94 399 ILE A N 1
ATOM 3353 C CA . ILE A 1 399 ? -10.583 -5.406 -22.247 1.00 91.94 399 ILE A CA 1
ATOM 3354 C C . ILE A 1 399 ? -11.928 -5.522 -22.947 1.00 91.94 399 ILE A C 1
ATOM 3356 O O . ILE A 1 399 ? -12.818 -6.224 -22.466 1.00 91.94 399 ILE A O 1
ATOM 3360 N N . GLU A 1 400 ? -12.055 -4.874 -24.101 1.00 93.62 400 GLU A N 1
ATOM 3361 C CA . GLU A 1 400 ? -13.178 -5.077 -25.012 1.00 93.62 400 GLU A CA 1
ATOM 3362 C C . GLU A 1 400 ? -12.766 -6.036 -26.134 1.00 93.62 400 GLU A C 1
ATOM 3364 O O . GLU A 1 400 ? -11.644 -5.996 -26.636 1.00 93.62 400 GLU A O 1
ATOM 3369 N N . GLY A 1 401 ? -13.666 -6.941 -26.527 1.00 89.88 401 GLY A N 1
ATOM 3370 C CA . GLY A 1 401 ? -13.373 -7.980 -27.525 1.00 89.88 401 GLY A CA 1
ATOM 3371 C C . GLY A 1 401 ? -12.574 -9.177 -26.983 1.00 89.88 401 GLY A C 1
ATOM 3372 O O . GLY A 1 401 ? -12.208 -10.078 -27.751 1.00 89.88 401 GLY A O 1
ATOM 3373 N N . GLY A 1 402 ? -12.314 -9.232 -25.675 1.00 91.81 402 GLY A N 1
ATOM 3374 C CA . GLY A 1 402 ? -11.681 -10.372 -25.023 1.00 91.81 402 GLY A CA 1
ATOM 3375 C C . GLY A 1 402 ? -11.889 -10.426 -23.509 1.00 91.81 402 GLY A C 1
ATOM 3376 O O . GLY A 1 402 ? -12.250 -9.453 -22.858 1.00 91.81 402 GLY A O 1
ATOM 3377 N N . GLU A 1 403 ? -11.598 -11.588 -22.935 1.00 92.06 403 GLU A N 1
ATOM 3378 C CA . GLU A 1 403 ? -11.659 -11.871 -21.502 1.00 92.06 403 GLU A CA 1
ATOM 3379 C C . GLU A 1 403 ? -10.261 -11.716 -20.875 1.00 92.06 403 GLU A C 1
ATOM 3381 O O . GLU A 1 403 ? -9.340 -12.473 -21.207 1.00 92.06 403 GLU A O 1
ATOM 3386 N N . LEU A 1 404 ? -10.088 -10.751 -19.964 1.00 90.81 404 LEU A N 1
ATOM 3387 C CA . LEU A 1 404 ? -8.841 -10.549 -19.213 1.00 90.81 404 LEU A CA 1
ATOM 3388 C C . LEU A 1 404 ? -8.531 -11.765 -18.318 1.00 90.81 404 LEU A C 1
ATOM 3390 O O . LEU A 1 404 ? -9.371 -12.221 -17.545 1.00 90.81 404 LEU A O 1
ATOM 3394 N N . ILE A 1 405 ? -7.298 -12.271 -18.395 1.00 87.81 405 ILE A N 1
ATOM 3395 C CA . ILE A 1 405 ? -6.798 -13.410 -17.603 1.00 87.81 405 ILE A CA 1
ATOM 3396 C C . ILE A 1 405 ? -5.756 -12.957 -16.578 1.00 87.81 405 ILE A C 1
ATOM 3398 O O . ILE A 1 405 ? -5.772 -13.401 -15.431 1.00 87.81 405 ILE A O 1
ATOM 3402 N N . GLU A 1 406 ? -4.802 -12.134 -17.006 1.00 84.56 406 GLU A N 1
ATOM 3403 C CA . GLU A 1 406 ? -3.680 -11.666 -16.190 1.00 84.56 406 GLU A CA 1
ATOM 3404 C C . GLU A 1 406 ? -3.342 -10.236 -16.603 1.00 84.56 406 GLU A C 1
ATOM 3406 O O . GLU A 1 406 ? -3.422 -9.899 -17.783 1.00 84.56 406 GLU A O 1
ATOM 3411 N N . THR A 1 407 ? -2.939 -9.419 -15.639 1.00 86.50 407 THR A N 1
ATOM 3412 C CA . THR A 1 407 ? -2.413 -8.076 -15.881 1.00 86.50 407 THR A CA 1
ATOM 3413 C C . THR A 1 407 ? -1.087 -7.891 -15.142 1.00 86.50 407 THR A C 1
ATOM 3415 O O . THR A 1 407 ? -0.659 -8.747 -14.358 1.00 86.50 407 THR A O 1
ATOM 3418 N N . PHE A 1 408 ? -0.422 -6.775 -15.401 1.00 77.75 408 PHE A N 1
ATOM 3419 C CA . PHE A 1 408 ? 0.816 -6.368 -14.758 1.00 77.75 408 PHE A CA 1
ATOM 3420 C C . PHE A 1 408 ? 0.624 -5.041 -14.025 1.00 77.75 408 PHE A C 1
ATOM 3422 O O . PHE A 1 408 ? -0.361 -4.344 -14.225 1.00 77.75 408 PHE A O 1
ATOM 3429 N N . TYR A 1 409 ? 1.577 -4.709 -13.160 1.00 75.88 409 TYR A N 1
ATOM 3430 C CA . TYR A 1 409 ? 1.581 -3.428 -12.464 1.00 75.88 409 TYR A CA 1
ATOM 3431 C C . TYR A 1 409 ? 2.103 -2.302 -13.371 1.00 75.88 409 TYR A C 1
ATOM 3433 O O . TYR A 1 409 ? 3.208 -2.429 -13.904 1.00 75.88 409 TYR A O 1
ATOM 3441 N N . PHE A 1 410 ? 1.355 -1.204 -13.489 1.00 78.06 410 PHE A N 1
ATOM 3442 C CA . PHE A 1 410 ? 1.732 0.022 -14.204 1.00 78.06 410 PHE A CA 1
ATOM 3443 C C . PHE A 1 410 ? 1.479 1.253 -13.324 1.00 78.06 410 PHE A C 1
ATOM 3445 O O . PHE A 1 410 ? 0.700 1.197 -12.381 1.00 78.06 410 PHE A O 1
ATOM 3452 N N . THR A 1 411 ? 2.186 2.353 -13.577 1.00 76.56 411 THR A N 1
ATOM 3453 C CA . THR A 1 411 ? 2.022 3.633 -12.868 1.00 76.56 411 THR A CA 1
ATOM 3454 C C . THR A 1 411 ? 2.653 4.752 -13.689 1.00 76.56 411 THR A C 1
ATOM 3456 O O . THR A 1 411 ? 3.518 4.466 -14.514 1.00 76.56 411 THR A O 1
ATOM 3459 N N . ILE A 1 412 ? 2.276 5.999 -13.413 1.00 73.38 412 ILE A N 1
ATOM 3460 C CA . ILE A 1 412 ? 2.985 7.196 -13.889 1.00 73.38 412 ILE A CA 1
ATOM 3461 C C . ILE A 1 412 ? 3.824 7.805 -12.761 1.00 73.38 412 ILE A C 1
ATOM 3463 O O . ILE A 1 412 ? 3.570 7.522 -11.581 1.00 73.38 412 ILE A O 1
ATOM 3467 N N . ASP A 1 413 ? 4.820 8.616 -13.116 1.00 67.62 413 ASP A N 1
ATOM 3468 C CA . ASP A 1 413 ? 5.466 9.516 -12.163 1.00 67.62 413 ASP A CA 1
ATOM 3469 C C . ASP A 1 413 ? 4.608 10.779 -12.024 1.00 67.62 413 ASP A C 1
ATOM 3471 O O . ASP A 1 413 ? 4.584 11.638 -12.894 1.00 67.62 413 ASP A O 1
ATOM 3475 N N . PHE A 1 414 ? 3.885 10.892 -10.912 1.00 66.50 414 PHE A N 1
ATOM 3476 C CA . PHE A 1 414 ? 3.033 12.051 -10.624 1.00 66.50 414 PHE A CA 1
ATOM 3477 C C . PHE A 1 414 ? 3.825 13.332 -10.287 1.00 66.50 414 PHE A C 1
ATOM 3479 O O . PHE A 1 414 ? 3.227 14.368 -9.998 1.00 66.50 414 PHE A O 1
ATOM 3486 N N . PHE A 1 415 ? 5.160 13.254 -10.235 1.00 54.19 415 PHE A N 1
ATOM 3487 C CA . PHE A 1 415 ? 6.067 14.366 -9.941 1.00 54.19 415 PHE A CA 1
ATOM 3488 C C . PHE A 1 415 ? 6.991 14.733 -11.093 1.00 54.19 415 PHE A C 1
ATOM 3490 O O . PHE A 1 415 ? 7.688 15.749 -10.991 1.00 54.19 415 PHE A O 1
ATOM 3497 N N . GLU A 1 416 ? 7.019 13.939 -12.161 1.00 48.56 416 GLU A N 1
ATOM 3498 C CA . GLU A 1 416 ? 7.517 14.441 -13.429 1.00 48.56 416 GLU A CA 1
ATOM 3499 C C . GLU A 1 416 ? 6.493 15.472 -13.902 1.00 48.56 416 GLU A C 1
ATOM 3501 O O . GLU A 1 416 ? 5.410 15.144 -14.372 1.00 48.56 416 GLU A O 1
ATOM 3506 N N . ASP A 1 417 ? 6.819 16.755 -13.703 1.00 37.06 417 ASP A N 1
ATOM 3507 C CA . ASP A 1 417 ? 6.241 17.809 -14.529 1.00 37.06 417 ASP A CA 1
ATOM 3508 C C . ASP A 1 417 ? 6.325 17.308 -15.983 1.00 37.06 417 ASP A C 1
ATOM 3510 O O . ASP A 1 417 ? 7.398 16.840 -16.375 1.00 37.06 417 ASP A O 1
ATOM 3514 N N . ASP A 1 418 ? 5.238 17.417 -16.758 1.00 36.66 418 ASP A N 1
ATOM 3515 C CA . ASP A 1 418 ? 5.088 17.047 -18.185 1.00 36.66 418 ASP A CA 1
ATOM 3516 C C . ASP A 1 418 ? 6.073 17.779 -19.146 1.00 36.66 418 ASP A C 1
ATOM 3518 O O . ASP A 1 418 ? 5.756 18.133 -20.280 1.00 36.66 418 ASP A O 1
ATOM 3522 N N . TYR A 1 419 ? 7.291 18.070 -18.698 1.00 39.41 419 TYR A N 1
ATOM 3523 C CA . TYR A 1 419 ? 8.360 18.801 -19.364 1.00 39.41 419 TYR A CA 1
ATOM 3524 C C . TYR A 1 419 ? 9.609 17.941 -19.564 1.00 39.41 419 TYR A C 1
ATOM 3526 O O . TYR A 1 419 ? 10.742 18.428 -19.495 1.00 39.41 419 TYR A O 1
ATOM 3534 N N . HIS A 1 420 ? 9.419 16.671 -19.896 1.00 35.34 420 HIS A N 1
ATOM 3535 C CA . HIS A 1 420 ? 10.422 15.939 -20.653 1.00 35.34 420 HIS A CA 1
ATOM 3536 C C . HIS A 1 420 ? 9.893 15.690 -22.062 1.00 35.34 420 HIS A C 1
ATOM 3538 O O . HIS A 1 420 ? 9.527 14.584 -22.435 1.00 35.34 420 HIS A O 1
ATOM 3544 N N . GLU A 1 421 ? 9.887 16.753 -22.874 1.00 45.47 421 GLU A N 1
ATOM 3545 C CA . GLU A 1 421 ? 9.981 16.572 -24.319 1.00 45.47 421 GLU A CA 1
ATOM 3546 C C . GLU A 1 421 ? 11.211 15.696 -24.580 1.00 45.47 421 GLU A C 1
ATOM 3548 O O . GLU A 1 421 ? 12.337 16.081 -24.252 1.00 45.47 421 GLU A O 1
ATOM 3553 N N . ASP A 1 422 ? 11.001 14.506 -25.140 1.00 48.88 422 ASP A N 1
ATOM 3554 C CA . ASP A 1 422 ? 12.057 13.722 -25.769 1.00 48.88 422 ASP A CA 1
ATOM 3555 C C . ASP A 1 422 ? 12.781 14.636 -26.772 1.00 48.88 422 ASP A C 1
ATOM 3557 O O . ASP A 1 422 ? 12.304 14.847 -27.892 1.00 48.88 422 ASP A O 1
ATOM 3561 N N . PHE A 1 423 ? 13.913 15.225 -26.370 1.00 59.34 423 PHE A N 1
ATOM 3562 C CA . PHE A 1 423 ? 14.694 16.135 -27.207 1.00 59.34 423 PHE A CA 1
ATOM 3563 C C . PHE A 1 423 ? 15.337 15.352 -28.354 1.00 59.34 423 PHE A C 1
ATOM 3565 O O . PHE A 1 423 ? 16.496 14.940 -28.295 1.00 59.34 423 PHE A O 1
ATOM 3572 N N . VAL A 1 424 ? 14.575 15.144 -29.423 1.00 68.06 424 VAL A N 1
ATOM 3573 C CA . VAL A 1 424 ? 15.066 14.565 -30.669 1.00 68.06 424 VAL A CA 1
ATOM 3574 C C . VAL A 1 424 ? 15.651 15.689 -31.514 1.00 68.06 424 VAL A C 1
ATOM 3576 O O . VAL A 1 424 ? 14.948 16.625 -31.891 1.00 68.06 424 VAL A O 1
ATOM 3579 N N . SER A 1 425 ? 16.943 15.610 -31.823 1.00 77.38 425 SER A N 1
ATOM 3580 C CA . SER A 1 425 ? 17.598 16.541 -32.742 1.00 77.38 425 SER A CA 1
ATOM 3581 C C . SER A 1 425 ? 17.317 16.169 -34.200 1.00 77.38 425 SER A C 1
ATOM 3583 O O . SER A 1 425 ? 17.484 15.019 -34.594 1.00 77.38 425 SER A O 1
ATOM 3585 N N . CYS A 1 426 ? 16.938 17.150 -35.011 1.00 79.44 426 CYS A N 1
ATOM 3586 C CA . CYS A 1 426 ? 16.777 17.053 -36.453 1.00 79.44 426 CYS A CA 1
ATOM 3587 C C . CYS A 1 426 ? 18.135 16.873 -37.139 1.00 79.44 426 CYS A C 1
ATOM 3589 O O . CYS A 1 426 ? 18.980 17.764 -37.080 1.00 79.44 426 CYS A O 1
ATOM 3591 N N . GLU A 1 427 ? 18.313 15.765 -37.857 1.00 80.00 427 GLU A N 1
ATOM 3592 C CA . GLU A 1 427 ? 19.562 15.457 -38.571 1.00 80.00 427 GLU A CA 1
ATOM 3593 C C . GLU A 1 427 ? 19.719 16.232 -39.893 1.00 80.00 427 GLU A C 1
ATOM 3595 O O . GLU A 1 427 ? 20.814 16.321 -40.441 1.00 80.00 427 GLU A O 1
ATOM 3600 N N . GLU A 1 428 ? 18.646 16.858 -40.389 1.00 83.81 428 GLU A N 1
ATOM 3601 C CA . GLU A 1 428 ? 18.664 17.642 -41.636 1.00 83.81 428 GLU A CA 1
ATOM 3602 C C . GLU A 1 428 ? 19.123 19.100 -41.445 1.00 83.81 428 GLU A C 1
ATOM 3604 O O . GLU A 1 428 ? 19.290 19.835 -42.423 1.00 83.81 428 GLU A O 1
ATOM 3609 N N . CYS A 1 429 ? 19.296 19.571 -40.202 1.00 79.19 429 CYS A N 1
ATOM 3610 C CA . CYS A 1 429 ? 19.751 20.938 -39.950 1.00 79.19 429 CYS A CA 1
ATOM 3611 C C . CYS A 1 429 ? 20.524 21.086 -38.635 1.00 79.19 429 CYS A C 1
ATOM 3613 O O . CYS A 1 429 ? 20.169 20.492 -37.623 1.00 79.19 429 CYS A O 1
ATOM 3615 N N . ASP A 1 430 ? 21.498 21.995 -38.620 1.00 77.38 430 ASP A N 1
ATOM 3616 C CA . ASP A 1 430 ? 22.249 22.366 -37.409 1.00 77.38 430 ASP A CA 1
ATOM 3617 C C . ASP A 1 430 ? 21.549 23.465 -36.578 1.00 77.38 430 ASP A C 1
ATOM 3619 O O . ASP A 1 430 ? 22.103 23.974 -35.605 1.00 77.38 430 ASP A O 1
ATOM 3623 N N . GLY A 1 431 ? 20.334 23.872 -36.967 1.00 74.12 431 GLY A N 1
ATOM 3624 C CA . GLY A 1 431 ? 19.588 24.959 -36.328 1.00 74.12 431 GLY A CA 1
ATOM 3625 C C . GLY A 1 431 ? 20.073 26.345 -36.764 1.00 74.12 431 GLY A C 1
ATOM 3626 O O . GLY A 1 431 ? 20.544 26.547 -37.888 1.00 74.12 431 GLY A O 1
ATOM 3627 N N . ASN A 1 432 ? 19.919 27.341 -35.892 1.00 71.94 432 ASN A N 1
ATOM 3628 C CA . ASN A 1 432 ? 20.421 28.692 -36.138 1.00 71.94 432 ASN A CA 1
ATOM 3629 C C . ASN A 1 432 ? 21.963 28.766 -36.020 1.00 71.94 432 ASN A C 1
ATOM 3631 O O . ASN A 1 432 ? 22.637 27.790 -35.708 1.00 71.94 432 ASN A O 1
ATOM 3635 N N . LYS A 1 433 ? 22.554 29.948 -36.255 1.00 60.97 433 LYS A N 1
ATOM 3636 C CA . LYS A 1 433 ? 24.023 30.146 -36.235 1.00 60.97 433 LYS A CA 1
ATOM 3637 C C . LYS A 1 433 ? 24.712 29.795 -34.907 1.00 60.97 433 LYS A C 1
ATOM 3639 O O . LYS A 1 433 ? 25.933 29.666 -34.907 1.00 60.97 433 LYS A O 1
ATOM 3644 N N . ASP A 1 434 ? 23.950 29.662 -33.826 1.00 60.56 434 ASP A N 1
ATOM 3645 C CA . ASP A 1 434 ? 24.435 29.319 -32.491 1.00 60.56 434 ASP A CA 1
ATOM 3646 C C . ASP A 1 434 ? 24.148 27.846 -32.123 1.00 60.56 434 ASP A C 1
ATOM 3648 O O . ASP A 1 434 ? 24.393 27.447 -30.987 1.00 60.56 434 ASP A O 1
ATOM 3652 N N . GLY A 1 435 ? 23.645 27.030 -33.062 1.00 57.25 435 GLY A N 1
ATOM 3653 C CA . GLY A 1 435 ? 23.326 25.615 -32.838 1.00 57.25 435 GLY A CA 1
ATOM 3654 C C . GLY A 1 435 ? 22.010 25.381 -32.088 1.00 57.25 435 GLY A C 1
ATOM 3655 O O . GLY A 1 435 ? 21.872 24.378 -31.396 1.00 57.25 435 GLY A O 1
ATOM 3656 N N . VAL A 1 436 ? 21.068 26.332 -32.152 1.00 59.78 436 VAL A N 1
ATOM 3657 C CA . VAL A 1 436 ? 19.791 26.288 -31.415 1.00 59.78 436 VAL A CA 1
ATOM 3658 C C . VAL A 1 436 ? 18.610 26.181 -32.383 1.00 59.78 436 VAL A C 1
ATOM 3660 O O . VAL A 1 436 ? 18.572 26.879 -33.398 1.00 59.78 436 VAL A O 1
ATOM 3663 N N . GLY A 1 437 ? 17.620 25.349 -32.042 1.00 61.97 437 GLY A N 1
ATOM 3664 C CA . GLY A 1 437 ? 16.355 25.203 -32.780 1.00 61.97 437 GLY A CA 1
ATOM 3665 C C . GLY A 1 437 ? 16.277 23.979 -33.695 1.00 61.97 437 GLY A C 1
ATOM 3666 O O . GLY A 1 437 ? 15.258 23.771 -34.342 1.00 61.97 437 GLY A O 1
ATOM 3667 N N . ASN A 1 438 ? 17.310 23.136 -33.745 1.00 78.56 438 ASN A N 1
ATOM 3668 C CA . ASN A 1 438 ? 17.269 21.864 -34.468 1.00 78.56 438 ASN A CA 1
ATOM 3669 C C . ASN A 1 438 ? 16.575 20.747 -33.675 1.00 78.56 438 ASN A C 1
ATOM 3671 O O . ASN A 1 438 ? 16.946 19.593 -33.822 1.00 78.56 438 ASN A O 1
ATOM 3675 N N . TYR A 1 439 ? 15.589 21.060 -32.841 1.00 82.38 439 TYR A N 1
ATOM 3676 C CA . TYR A 1 439 ? 14.821 20.057 -32.108 1.00 82.38 439 TYR A CA 1
ATOM 3677 C C . TYR A 1 439 ? 13.522 19.743 -32.845 1.00 82.38 439 TYR A C 1
ATOM 3679 O O . TYR A 1 439 ? 12.996 20.579 -33.586 1.00 82.38 439 TYR A O 1
ATOM 3687 N N . VAL A 1 440 ? 13.045 18.515 -32.684 1.00 78.50 440 VAL A N 1
ATOM 3688 C CA . VAL A 1 440 ? 11.765 18.043 -33.201 1.00 78.50 440 VAL A CA 1
ATOM 3689 C C . VAL A 1 440 ? 10.742 18.129 -32.078 1.00 78.50 440 VAL A C 1
ATOM 3691 O O . VAL A 1 440 ? 10.866 17.428 -31.076 1.00 78.50 440 VAL A O 1
ATOM 3694 N N . HIS A 1 441 ? 9.729 18.965 -32.278 1.00 75.88 441 HIS A N 1
ATOM 3695 C CA . HIS A 1 441 ? 8.634 19.180 -31.337 1.00 75.88 441 HIS A CA 1
ATOM 3696 C C . HIS A 1 441 ? 7.297 18.728 -31.941 1.00 75.88 441 HIS A C 1
ATOM 3698 O O . HIS A 1 441 ? 7.215 18.348 -33.117 1.00 75.88 441 HIS A O 1
ATOM 3704 N N . ASN A 1 442 ? 6.238 18.797 -31.128 1.00 76.69 442 ASN A N 1
ATOM 3705 C CA . ASN A 1 442 ? 4.865 18.442 -31.500 1.00 76.69 442 ASN A CA 1
ATOM 3706 C C . ASN A 1 442 ? 4.738 16.995 -31.999 1.00 76.69 442 ASN A C 1
ATOM 3708 O O . ASN A 1 442 ? 4.172 16.747 -33.065 1.00 76.69 442 ASN A O 1
ATOM 3712 N N . TRP A 1 443 ? 5.294 16.044 -31.243 1.00 80.19 443 TRP A N 1
ATOM 3713 C CA . TRP A 1 443 ? 5.077 14.626 -31.507 1.00 80.19 443 TRP A CA 1
ATOM 3714 C C . TRP A 1 443 ? 3.594 14.287 -31.341 1.00 80.19 443 TRP A C 1
ATOM 3716 O O . TRP A 1 443 ? 2.995 14.579 -30.312 1.00 80.19 443 TRP A O 1
ATOM 3726 N N . GLY A 1 444 ? 2.999 13.670 -32.356 1.00 77.38 444 GLY A N 1
ATOM 3727 C CA . GLY A 1 444 ? 1.602 13.255 -32.334 1.00 77.38 444 GLY A CA 1
ATOM 3728 C C . GLY A 1 444 ? 1.326 12.124 -33.315 1.00 77.38 444 GLY A C 1
ATOM 3729 O O . GLY A 1 444 ? 2.115 11.864 -34.229 1.00 77.38 444 GLY A O 1
ATOM 3730 N N . LYS A 1 445 ? 0.201 11.431 -33.124 1.00 84.38 445 LYS A N 1
ATOM 3731 C CA . LYS A 1 445 ? -0.244 10.366 -34.034 1.00 84.38 445 LYS A CA 1
ATOM 3732 C C . LYS A 1 445 ? -0.633 10.960 -35.393 1.00 84.38 445 LYS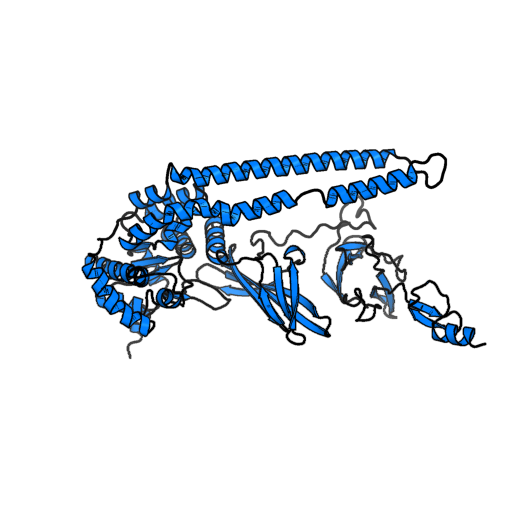 A C 1
ATOM 3734 O O . LYS A 1 445 ? -1.387 11.925 -35.469 1.00 84.38 445 LYS A O 1
ATOM 3739 N N . HIS A 1 446 ? -0.123 10.354 -36.457 1.00 83.81 446 HIS A N 1
ATOM 3740 C CA . HIS A 1 446 ? -0.388 10.693 -37.850 1.00 83.81 446 HIS A CA 1
ATOM 3741 C C . HIS A 1 446 ? -0.802 9.427 -38.599 1.00 83.81 446 HIS A C 1
ATOM 3743 O O . HIS A 1 446 ? -0.156 8.386 -38.460 1.00 83.81 446 HIS A O 1
ATOM 3749 N N . GLU A 1 447 ? -1.886 9.491 -39.364 1.00 87.50 447 GLU A N 1
ATOM 3750 C CA . GLU A 1 447 ? -2.366 8.355 -40.156 1.00 87.50 447 GLU A CA 1
ATOM 3751 C C . GLU A 1 447 ? -1.407 8.054 -41.311 1.00 87.50 447 GLU A C 1
ATOM 3753 O O . GLU A 1 447 ? -0.823 8.962 -41.902 1.00 87.50 447 GLU A O 1
ATOM 3758 N N . ILE A 1 448 ? -1.227 6.771 -41.625 1.00 90.19 448 ILE A N 1
ATOM 3759 C CA . ILE A 1 448 ? -0.415 6.338 -42.764 1.00 90.19 448 ILE A CA 1
ATOM 3760 C C . ILE A 1 448 ? -1.240 5.470 -43.703 1.00 90.19 448 ILE A C 1
ATOM 3762 O O . ILE A 1 448 ? -1.981 4.589 -43.267 1.00 90.19 448 ILE A O 1
ATOM 3766 N N . GLU A 1 449 ? -1.069 5.673 -45.005 1.00 91.12 449 GLU A N 1
ATOM 3767 C CA . GLU A 1 449 ? -1.624 4.764 -46.004 1.00 91.12 449 GLU A CA 1
ATOM 3768 C C . GLU A 1 449 ? -0.709 3.545 -46.126 1.00 91.12 449 GLU A C 1
ATOM 3770 O O . GLU A 1 449 ? 0.451 3.649 -46.529 1.00 91.12 449 GLU A O 1
ATOM 3775 N N . ASN A 1 450 ? -1.217 2.380 -45.739 1.00 88.88 450 ASN A N 1
ATOM 3776 C CA . ASN A 1 450 ? -0.452 1.144 -45.742 1.00 88.88 450 ASN A CA 1
ATOM 3777 C C . ASN A 1 450 ? -0.763 0.311 -46.988 1.00 88.88 450 ASN A C 1
ATOM 3779 O O . ASN A 1 450 ? -1.891 -0.138 -47.174 1.00 88.88 450 ASN A O 1
ATOM 3783 N N . GLU A 1 451 ? 0.244 0.091 -47.831 1.00 89.06 451 GLU A N 1
ATOM 3784 C CA . GLU A 1 451 ? 0.111 -0.705 -49.056 1.00 89.06 451 GLU A CA 1
ATOM 3785 C C . GLU A 1 451 ? 0.187 -2.217 -48.796 1.00 89.06 451 GLU A C 1
ATOM 3787 O O . GLU A 1 451 ? -0.190 -3.016 -49.656 1.00 89.06 451 GLU A O 1
ATOM 3792 N N . PHE A 1 452 ? 0.654 -2.638 -47.615 1.00 81.94 452 PHE A N 1
ATOM 3793 C CA . PHE A 1 452 ? 0.673 -4.052 -47.268 1.00 81.94 452 PHE A CA 1
ATOM 3794 C C . PHE A 1 452 ? -0.761 -4.578 -47.097 1.00 81.94 452 PHE A C 1
ATOM 3796 O O . PHE A 1 452 ? -1.573 -3.959 -46.407 1.00 81.94 452 PHE A O 1
ATOM 3803 N N . PRO A 1 453 ? -1.081 -5.767 -47.634 1.00 76.44 453 PRO A N 1
ATOM 3804 C CA . PRO A 1 453 ? -2.391 -6.364 -47.423 1.00 76.44 453 PRO A CA 1
ATOM 3805 C C . PRO A 1 453 ? -2.602 -6.691 -45.937 1.00 76.44 453 PRO A C 1
ATOM 3807 O O . PRO A 1 453 ? -1.657 -7.059 -45.239 1.00 76.44 453 PRO A O 1
ATOM 3810 N N . HIS A 1 454 ? -3.851 -6.621 -45.461 1.00 73.25 454 HIS A N 1
ATOM 3811 C CA . HIS A 1 454 ? -4.209 -6.840 -44.046 1.00 73.25 454 HIS A CA 1
ATOM 3812 C C . HIS A 1 454 ? -3.685 -8.162 -43.454 1.00 73.25 454 HIS A C 1
ATOM 3814 O O . HIS A 1 454 ? -3.416 -8.255 -42.264 1.00 73.25 454 HIS A O 1
ATOM 3820 N N . ASN A 1 455 ? -3.497 -9.196 -44.277 1.00 70.94 455 ASN A N 1
ATOM 3821 C CA . ASN A 1 455 ? -2.962 -10.490 -43.845 1.00 70.94 455 ASN A CA 1
ATOM 3822 C C . ASN A 1 455 ? -1.426 -10.522 -43.691 1.00 70.94 455 ASN A C 1
ATOM 3824 O O . ASN A 1 455 ? -0.870 -11.546 -43.291 1.00 70.94 455 ASN A O 1
ATOM 3828 N N . HIS A 1 456 ? -0.726 -9.441 -44.034 1.00 77.88 456 HIS A N 1
ATOM 3829 C CA . HIS A 1 456 ? 0.718 -9.327 -43.911 1.00 77.88 456 HIS A CA 1
ATOM 3830 C C . HIS A 1 456 ? 1.116 -8.802 -42.527 1.00 77.88 456 HIS A C 1
ATOM 3832 O O . HIS A 1 456 ? 0.458 -7.934 -41.966 1.00 77.88 456 HIS A O 1
ATOM 3838 N N . VAL A 1 457 ? 2.261 -9.248 -41.996 1.00 74.75 457 VAL A N 1
ATOM 3839 C CA . VAL A 1 457 ? 2.752 -8.845 -40.658 1.00 74.75 457 VAL A CA 1
ATOM 3840 C C . VAL A 1 457 ? 2.937 -7.324 -40.525 1.00 74.75 457 VAL A C 1
ATOM 3842 O O . VAL A 1 457 ? 2.831 -6.786 -39.424 1.00 74.75 457 VAL A O 1
ATOM 3845 N N . ASN A 1 458 ? 3.188 -6.631 -41.642 1.00 82.25 458 ASN A N 1
ATOM 3846 C CA . ASN A 1 458 ? 3.301 -5.169 -41.690 1.00 82.25 458 ASN A CA 1
ATOM 3847 C C . ASN A 1 458 ? 1.976 -4.456 -42.040 1.00 82.25 458 ASN A C 1
ATOM 3849 O O . ASN A 1 458 ? 1.943 -3.233 -41.995 1.00 82.25 458 ASN A O 1
ATOM 3853 N N . GLY A 1 459 ? 0.900 -5.179 -42.370 1.00 80.56 459 GLY A N 1
ATOM 3854 C CA . GLY A 1 459 ? -0.421 -4.615 -42.699 1.00 80.56 459 GLY A CA 1
ATOM 3855 C C . GLY A 1 459 ? -1.160 -4.017 -41.495 1.00 80.56 459 GLY A C 1
ATOM 3856 O O . GLY A 1 459 ? -2.078 -3.227 -41.665 1.00 80.56 459 GLY A O 1
ATOM 3857 N N . LYS A 1 460 ? -0.711 -4.337 -40.274 1.00 79.88 460 LYS A N 1
ATOM 3858 C CA . LYS A 1 460 ? -1.274 -3.835 -39.009 1.00 79.88 460 LYS A CA 1
ATOM 3859 C C . LYS A 1 460 ? -0.975 -2.360 -38.704 1.00 79.88 460 LYS A C 1
ATOM 3861 O O . LYS A 1 460 ? -1.497 -1.819 -37.738 1.00 79.88 460 LYS A O 1
ATOM 3866 N N . TYR A 1 461 ? -0.067 -1.726 -39.445 1.00 84.25 461 TYR A N 1
ATOM 3867 C CA . TYR A 1 461 ? 0.364 -0.356 -39.157 1.00 84.25 461 TYR A CA 1
ATOM 3868 C C . TYR A 1 461 ? -0.543 0.650 -39.868 1.00 84.25 461 TYR A C 1
ATOM 3870 O O . TYR A 1 461 ? -0.458 0.785 -41.084 1.00 84.25 461 TYR A O 1
ATOM 3878 N N . SER A 1 462 ? -1.396 1.346 -39.117 1.00 83.31 462 SER A N 1
ATOM 3879 C CA . SER A 1 462 ? -2.322 2.373 -39.629 1.00 83.31 462 SER A CA 1
ATOM 3880 C C . SER A 1 462 ? -1.952 3.799 -39.210 1.00 83.31 462 SER A C 1
ATOM 3882 O O . SER A 1 462 ? -2.402 4.765 -39.821 1.00 83.31 462 SER A O 1
ATOM 3884 N N . THR A 1 463 ? -1.092 3.948 -38.200 1.00 86.44 463 THR A N 1
ATOM 3885 C CA . THR A 1 463 ? -0.618 5.246 -37.707 1.00 86.44 463 THR A CA 1
ATOM 3886 C C . THR A 1 463 ? 0.874 5.219 -37.394 1.00 86.44 463 THR A C 1
ATOM 3888 O O . THR A 1 463 ? 1.447 4.168 -37.097 1.00 86.44 463 THR A O 1
ATOM 3891 N N . VAL A 1 464 ? 1.491 6.395 -37.387 1.00 87.56 464 VAL A N 1
ATOM 3892 C CA . VAL A 1 464 ? 2.872 6.635 -36.976 1.00 87.56 464 VAL A CA 1
ATOM 3893 C C . VAL A 1 464 ? 2.941 7.845 -36.047 1.00 87.56 464 VAL A C 1
ATOM 3895 O O . VAL A 1 464 ? 2.137 8.764 -36.167 1.00 87.56 464 VAL A O 1
ATOM 3898 N N . ILE A 1 465 ? 3.901 7.879 -35.124 1.00 85.88 465 ILE A N 1
ATOM 3899 C CA . ILE A 1 465 ? 4.173 9.090 -34.340 1.00 85.88 465 ILE A CA 1
ATOM 3900 C C . ILE A 1 465 ? 5.040 10.012 -35.196 1.00 85.88 465 ILE A C 1
ATOM 3902 O O . ILE A 1 465 ? 6.125 9.613 -35.619 1.00 85.88 465 ILE A O 1
ATOM 3906 N N . SER A 1 466 ? 4.574 11.228 -35.460 1.00 88.81 466 SER A N 1
ATOM 3907 C CA . SER A 1 466 ? 5.282 12.222 -36.265 1.00 88.81 466 SER A CA 1
ATOM 3908 C C . SER A 1 466 ? 5.472 13.529 -35.507 1.00 88.81 466 SER A C 1
ATOM 3910 O O . SER A 1 466 ? 4.625 13.888 -34.699 1.00 88.81 466 SER A O 1
ATOM 3912 N N . GLY A 1 467 ? 6.571 14.225 -35.770 1.00 87.56 467 GLY A N 1
ATOM 3913 C CA . GLY A 1 467 ? 6.892 15.540 -35.224 1.00 87.56 467 GLY A CA 1
ATOM 3914 C C . GLY A 1 467 ? 7.564 16.400 -36.290 1.00 87.56 467 GLY A C 1
ATOM 3915 O O . GLY A 1 467 ? 7.950 15.905 -37.351 1.00 87.56 467 GLY A O 1
ATOM 3916 N N . SER A 1 468 ? 7.700 17.699 -36.041 1.00 87.75 468 SER A N 1
ATOM 3917 C CA . SER A 1 468 ? 8.332 18.625 -36.991 1.00 87.75 468 SER A CA 1
ATOM 3918 C C . SER A 1 468 ? 9.511 19.340 -36.352 1.00 87.75 468 SER A C 1
ATOM 3920 O O . SER A 1 468 ? 9.465 19.704 -35.181 1.00 87.75 468 SER A O 1
ATOM 3922 N N . CYS A 1 469 ? 10.578 19.547 -37.125 1.00 85.12 469 CYS A N 1
ATOM 3923 C CA . CYS A 1 469 ? 11.702 20.351 -36.662 1.00 85.12 469 CYS A CA 1
ATOM 3924 C C . CYS A 1 469 ? 11.299 21.825 -36.528 1.00 85.12 469 CYS A C 1
ATOM 3926 O O . CYS A 1 469 ? 10.803 22.416 -37.487 1.00 85.12 469 CYS A O 1
ATOM 3928 N N . ASP A 1 470 ? 11.600 22.444 -35.390 1.00 82.62 470 ASP A N 1
ATOM 3929 C CA . ASP A 1 470 ? 11.274 23.850 -35.120 1.00 82.62 470 ASP A CA 1
ATOM 3930 C C . ASP A 1 470 ? 11.949 24.839 -36.073 1.00 82.62 470 ASP A C 1
ATOM 3932 O O . ASP A 1 470 ? 11.424 25.921 -36.340 1.00 82.62 470 ASP A O 1
ATOM 3936 N N . TRP A 1 471 ? 13.126 24.485 -36.593 1.00 84.31 471 TRP A N 1
ATOM 3937 C CA . TRP A 1 471 ? 13.901 25.376 -37.448 1.00 84.31 471 TRP A CA 1
ATOM 3938 C C . TRP A 1 471 ? 13.643 25.176 -38.940 1.00 84.31 471 TRP A C 1
ATOM 3940 O O . TRP A 1 471 ? 13.410 26.146 -39.660 1.00 84.31 471 TRP A O 1
ATOM 3950 N N . CYS A 1 472 ? 13.721 23.935 -39.425 1.00 84.31 472 CYS A N 1
ATOM 3951 C CA . CYS A 1 472 ? 13.591 23.641 -40.855 1.00 84.31 472 CYS A CA 1
ATOM 3952 C C . CYS A 1 472 ? 12.224 23.072 -41.250 1.00 84.31 472 CYS A C 1
ATOM 3954 O O . CYS A 1 472 ? 12.011 22.797 -42.427 1.00 84.31 472 CYS A O 1
ATOM 3956 N N . SER A 1 473 ? 11.319 22.868 -40.285 1.00 84.88 473 SER A N 1
ATOM 3957 C CA . SER A 1 473 ? 9.987 22.275 -40.487 1.00 84.88 473 SER A CA 1
ATOM 3958 C C . SER A 1 473 ? 10.001 20.885 -41.128 1.00 84.88 473 SER A C 1
ATOM 3960 O O . SER A 1 473 ? 8.970 20.397 -41.582 1.00 84.88 473 SER A O 1
ATOM 3962 N N . THR A 1 474 ? 11.158 20.215 -41.145 1.00 88.62 474 THR A N 1
ATOM 3963 C CA . THR A 1 474 ? 11.266 18.851 -41.653 1.00 88.62 474 THR A CA 1
ATOM 3964 C C . THR A 1 474 ? 10.437 17.904 -40.796 1.00 88.62 474 THR A C 1
ATOM 3966 O O . THR A 1 474 ? 10.583 17.871 -39.569 1.00 88.62 474 THR A O 1
ATOM 3969 N N . LEU A 1 475 ? 9.606 17.106 -41.464 1.00 89.31 475 LEU A N 1
ATOM 3970 C CA . LEU A 1 475 ? 8.832 16.036 -40.854 1.00 89.31 475 LEU A CA 1
ATOM 3971 C C . LEU A 1 475 ? 9.769 14.932 -40.363 1.00 89.31 475 LEU A C 1
ATOM 3973 O O . LEU A 1 475 ? 10.635 14.472 -41.102 1.00 89.31 475 LEU A O 1
ATOM 3977 N N . HIS A 1 476 ? 9.561 14.481 -39.137 1.00 90.69 476 HIS A N 1
ATOM 3978 C CA . HIS A 1 476 ? 10.211 13.314 -38.563 1.00 90.69 476 HIS A CA 1
ATOM 3979 C C . HIS A 1 476 ? 9.141 12.324 -38.133 1.00 90.69 476 HIS A C 1
ATOM 3981 O O . HIS A 1 476 ? 8.094 12.729 -37.638 1.00 90.69 476 HIS A O 1
ATOM 3987 N N . ILE A 1 477 ? 9.401 11.031 -38.295 1.00 91.12 477 ILE A N 1
ATOM 3988 C CA . ILE A 1 477 ? 8.487 9.973 -37.854 1.00 91.12 477 ILE A CA 1
ATOM 3989 C C . ILE A 1 477 ? 9.235 8.926 -37.032 1.00 91.12 477 ILE A C 1
ATOM 3991 O O . ILE A 1 477 ? 10.377 8.593 -37.349 1.00 91.12 47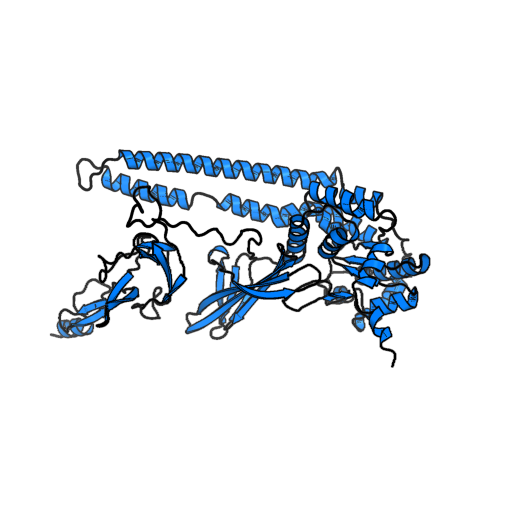7 ILE A O 1
ATOM 3995 N N . ARG A 1 478 ? 8.594 8.366 -36.005 1.00 88.81 478 ARG A N 1
ATOM 3996 C CA . ARG A 1 478 ? 9.084 7.188 -35.278 1.00 88.81 478 ARG A CA 1
ATOM 3997 C C . ARG A 1 478 ? 8.534 5.938 -35.942 1.00 88.81 478 ARG A C 1
ATOM 3999 O O . ARG A 1 478 ? 7.326 5.748 -35.992 1.00 88.81 478 ARG A O 1
ATOM 4006 N N . CYS A 1 479 ? 9.405 5.070 -36.440 1.00 86.00 479 CYS A N 1
ATOM 4007 C CA . CYS A 1 479 ? 8.990 3.844 -37.111 1.00 86.00 479 CYS A CA 1
ATOM 4008 C C . CYS A 1 479 ? 8.091 2.985 -36.195 1.00 86.00 479 CYS A C 1
ATOM 4010 O O . CYS A 1 479 ? 8.534 2.613 -35.110 1.00 86.00 479 CYS A O 1
ATOM 4012 N N . PRO A 1 480 ? 6.892 2.560 -36.632 1.00 83.19 480 PRO A N 1
ATOM 4013 C CA . PRO A 1 480 ? 5.970 1.784 -35.802 1.00 83.19 480 PRO A CA 1
ATOM 4014 C C . PRO A 1 480 ? 6.447 0.341 -35.536 1.00 83.19 480 PRO A C 1
ATOM 4016 O O . PRO A 1 480 ? 5.821 -0.398 -34.782 1.00 83.19 480 PRO A O 1
ATOM 4019 N N . LYS A 1 481 ? 7.549 -0.095 -36.166 1.00 84.44 481 LYS A N 1
ATOM 4020 C CA . LYS A 1 481 ? 8.143 -1.428 -35.973 1.00 84.44 481 LYS A CA 1
ATOM 4021 C C . LYS A 1 481 ? 9.386 -1.432 -35.088 1.00 84.44 481 LYS A C 1
ATOM 4023 O O . LYS A 1 481 ? 9.584 -2.386 -34.346 1.00 84.44 481 LYS A O 1
ATOM 4028 N N . CYS A 1 482 ? 10.260 -0.436 -35.220 1.00 78.06 482 CYS A N 1
ATOM 4029 C CA . CYS A 1 482 ? 11.549 -0.407 -34.516 1.00 78.06 482 CYS A CA 1
ATOM 4030 C C . CYS A 1 482 ? 11.824 0.902 -33.774 1.00 78.06 482 CYS A C 1
ATOM 4032 O O . CYS A 1 482 ? 12.930 1.077 -33.274 1.00 78.06 482 CYS A O 1
ATOM 4034 N N . HIS A 1 483 ? 10.857 1.822 -33.749 1.00 81.69 483 HIS A N 1
ATOM 4035 C CA . HIS A 1 483 ? 10.891 3.114 -33.056 1.00 81.69 483 HIS A CA 1
ATOM 4036 C C . HIS A 1 483 ? 12.022 4.066 -33.468 1.00 81.69 483 HIS A C 1
ATOM 4038 O O . HIS A 1 483 ? 12.162 5.135 -32.883 1.00 81.69 483 HIS A O 1
ATOM 4044 N N . SER A 1 484 ? 12.801 3.733 -34.504 1.00 81.56 484 SER A N 1
ATOM 4045 C CA . SER A 1 484 ? 13.826 4.642 -35.014 1.00 81.56 484 SER A CA 1
ATOM 4046 C C . SER A 1 484 ? 13.168 5.906 -35.565 1.00 81.56 484 SER A C 1
ATOM 4048 O O . SER A 1 484 ? 12.132 5.833 -36.233 1.00 81.56 484 SER A O 1
ATOM 4050 N N . VAL A 1 485 ? 13.771 7.059 -35.296 1.00 86.75 485 VAL A N 1
ATOM 4051 C CA . VAL A 1 485 ? 13.369 8.325 -35.911 1.00 86.75 485 VAL A CA 1
ATOM 4052 C C . VAL A 1 485 ? 13.834 8.317 -37.367 1.00 86.75 485 VAL A C 1
ATOM 4054 O O . VAL A 1 485 ? 14.886 7.772 -37.667 1.00 86.75 485 VAL A O 1
ATOM 4057 N N . ASN A 1 486 ? 13.015 8.837 -38.277 1.00 88.62 486 ASN A N 1
ATOM 4058 C CA . ASN A 1 486 ? 13.319 8.945 -39.701 1.00 88.62 486 ASN A CA 1
ATOM 4059 C C . ASN A 1 486 ? 12.911 10.344 -40.179 1.00 88.62 486 ASN A C 1
ATOM 4061 O O . ASN A 1 486 ? 11.759 10.739 -39.983 1.00 88.62 486 ASN A O 1
ATOM 4065 N N . SER A 1 487 ? 13.826 11.078 -40.814 1.00 90.19 487 SER A N 1
ATOM 4066 C CA . SER A 1 487 ? 13.564 12.408 -41.388 1.00 90.19 487 SER A CA 1
ATOM 4067 C C . SER A 1 487 ? 12.949 12.324 -42.797 1.00 90.19 487 SER A C 1
ATOM 4069 O O . SER A 1 487 ? 13.301 11.455 -43.597 1.00 90.19 487 SER A O 1
ATOM 4071 N N . PHE A 1 488 ? 12.046 13.245 -43.134 1.00 88.62 488 PHE A N 1
ATOM 4072 C CA . PHE A 1 488 ? 11.416 13.377 -44.455 1.00 88.62 488 PHE A CA 1
ATOM 4073 C C . PHE A 1 488 ? 11.480 14.834 -44.933 1.00 88.62 488 PHE A C 1
ATOM 4075 O O . PHE A 1 488 ? 10.465 15.548 -44.888 1.00 88.62 488 PHE A O 1
ATOM 4082 N N . PRO A 1 489 ? 12.664 15.311 -45.369 1.00 84.25 489 PRO A N 1
ATOM 4083 C CA . PRO A 1 489 ? 12.807 16.658 -45.909 1.00 84.25 489 PRO A CA 1
ATOM 4084 C C . PRO A 1 489 ? 11.967 16.827 -47.181 1.00 84.25 489 PRO A C 1
ATOM 4086 O O . PRO A 1 489 ? 11.720 15.880 -47.923 1.00 84.25 489 PRO A O 1
ATOM 4089 N N . GLU A 1 490 ? 11.524 18.052 -47.469 1.00 80.44 490 GLU A N 1
ATOM 4090 C CA . GLU A 1 490 ? 10.697 18.313 -48.659 1.00 80.44 490 GLU A CA 1
ATOM 4091 C C . GLU A 1 490 ? 11.403 17.954 -49.972 1.00 80.44 490 GLU A C 1
ATOM 4093 O O . GLU A 1 490 ? 10.747 17.570 -50.939 1.00 80.44 490 GLU A O 1
ATOM 4098 N N . SER A 1 491 ? 12.735 18.029 -50.004 1.00 77.81 491 SER A N 1
ATOM 4099 C CA . SER A 1 491 ? 13.552 17.675 -51.166 1.00 77.81 491 SER A CA 1
ATOM 4100 C C . SER A 1 491 ? 13.461 16.202 -51.562 1.00 77.81 491 SER A C 1
ATOM 4102 O O . SER A 1 491 ? 13.669 15.906 -52.735 1.00 77.81 491 SER A O 1
ATOM 4104 N N . SER A 1 492 ? 13.144 15.300 -50.627 1.00 75.25 492 SER A N 1
ATOM 4105 C CA . SER A 1 492 ? 12.952 13.867 -50.888 1.00 75.25 492 SER A CA 1
ATOM 4106 C C . SER A 1 492 ? 11.473 13.472 -50.962 1.00 75.25 492 SER A C 1
ATOM 4108 O O . SER A 1 492 ? 11.121 12.294 -50.872 1.00 75.25 492 SER A O 1
ATOM 4110 N N . SER A 1 493 ? 10.577 14.448 -51.153 1.00 77.69 493 SER A N 1
ATOM 4111 C CA . SER A 1 493 ? 9.163 14.163 -51.396 1.00 77.69 493 SER A CA 1
ATOM 4112 C C . SER A 1 493 ? 9.007 13.290 -52.643 1.00 77.69 493 SER A C 1
ATOM 4114 O O . SER A 1 493 ? 9.608 13.543 -53.686 1.00 77.69 493 SER A O 1
ATOM 4116 N N . ASN A 1 494 ? 8.143 12.287 -52.546 1.00 81.69 494 ASN A N 1
ATOM 4117 C CA . ASN A 1 494 ? 7.888 11.235 -53.527 1.00 81.69 494 ASN A CA 1
ATOM 4118 C C . ASN A 1 494 ? 9.016 10.205 -53.706 1.00 81.69 494 ASN A C 1
ATOM 4120 O O . ASN A 1 494 ? 8.886 9.325 -54.561 1.00 81.69 494 ASN A O 1
ATOM 4124 N N . GLU A 1 495 ? 10.077 10.246 -52.899 1.00 84.75 495 GLU A N 1
ATOM 4125 C CA . GLU A 1 495 ? 11.090 9.192 -52.868 1.00 84.75 495 GLU A CA 1
ATOM 4126 C C . GLU A 1 495 ? 10.754 8.135 -51.811 1.00 84.75 495 GLU A C 1
ATOM 4128 O O . GLU A 1 495 ? 10.255 8.429 -50.723 1.00 84.75 495 GLU A O 1
ATOM 4133 N N . LYS A 1 496 ? 11.024 6.873 -52.147 1.00 86.88 496 LYS A N 1
ATOM 4134 C CA . LYS A 1 496 ? 10.897 5.750 -51.219 1.00 86.88 496 LYS A CA 1
ATOM 4135 C C . LYS A 1 496 ? 12.143 5.699 -50.336 1.00 86.88 496 LYS A C 1
ATOM 4137 O O . LYS A 1 496 ? 13.249 5.553 -50.853 1.00 86.88 496 LYS A O 1
ATOM 4142 N N . LYS A 1 497 ? 11.959 5.766 -49.019 1.00 88.12 497 LYS A N 1
ATOM 4143 C CA . LYS A 1 497 ? 13.026 5.744 -48.011 1.00 88.12 497 LYS A CA 1
ATOM 4144 C C . LYS A 1 497 ? 12.926 4.476 -47.166 1.00 88.12 497 LYS A C 1
ATOM 4146 O O . LYS A 1 497 ? 11.867 4.173 -46.622 1.00 88.12 497 LYS A O 1
ATOM 4151 N N . GLU A 1 498 ? 14.019 3.723 -47.070 1.00 90.69 498 GLU A N 1
ATOM 4152 C CA . GLU A 1 498 ? 14.114 2.604 -46.125 1.00 90.69 498 GLU A CA 1
ATOM 4153 C C . GLU A 1 498 ? 14.216 3.138 -44.696 1.00 90.69 498 GLU A C 1
ATOM 4155 O O . GLU A 1 498 ? 14.861 4.156 -44.448 1.00 90.69 498 GLU A O 1
ATOM 4160 N N . CYS A 1 499 ? 13.587 2.443 -43.753 1.00 87.56 499 CYS A N 1
ATOM 4161 C CA . CYS A 1 499 ? 13.673 2.771 -42.344 1.00 87.56 499 CYS A CA 1
ATOM 4162 C C . CYS A 1 499 ? 15.123 2.716 -41.836 1.00 87.56 499 CYS A C 1
ATOM 4164 O O . CYS A 1 499 ? 15.772 1.671 -41.898 1.00 87.56 499 CYS A O 1
ATOM 4166 N N . GLU A 1 500 ? 15.592 3.804 -41.230 1.00 85.44 500 GLU A N 1
ATOM 4167 C CA . GLU A 1 500 ? 16.959 3.965 -40.718 1.00 85.44 500 GLU A CA 1
ATOM 4168 C C . GLU A 1 500 ? 17.307 2.971 -39.598 1.00 85.44 500 GLU A C 1
ATOM 4170 O O . GLU A 1 500 ? 18.464 2.593 -39.426 1.00 85.44 500 GLU A O 1
ATOM 4175 N N . GLY A 1 501 ? 16.303 2.457 -38.880 1.00 75.12 501 GLY A N 1
ATOM 4176 C CA . GLY A 1 501 ? 16.472 1.384 -37.898 1.00 75.12 501 GLY A CA 1
ATOM 4177 C C . GLY A 1 501 ? 16.750 0.003 -38.509 1.00 75.12 501 GLY A C 1
ATOM 4178 O O . GLY A 1 501 ? 16.967 -0.957 -37.769 1.00 75.12 501 GLY A O 1
ATOM 4179 N N . GLY A 1 502 ? 16.729 -0.127 -39.842 1.00 80.31 502 GLY A N 1
ATOM 4180 C CA . GLY A 1 502 ? 17.032 -1.370 -40.558 1.00 80.31 502 GLY A CA 1
ATOM 4181 C C . GLY A 1 502 ? 15.986 -2.469 -40.356 1.00 80.31 502 GLY A C 1
ATOM 4182 O O . GLY A 1 502 ? 16.303 -3.656 -40.409 1.00 80.31 502 GLY A O 1
ATOM 4183 N N . CYS A 1 503 ? 14.735 -2.096 -40.076 1.00 77.81 503 CYS A N 1
ATOM 4184 C CA . CYS A 1 503 ? 13.652 -3.050 -39.820 1.00 77.81 503 CYS A CA 1
ATOM 4185 C C . CYS A 1 503 ? 12.970 -3.588 -41.096 1.00 77.81 503 CYS A C 1
ATOM 4187 O O . CYS A 1 503 ? 12.032 -4.392 -40.993 1.00 77.81 503 CYS A O 1
ATOM 4189 N N . GLY A 1 504 ? 13.426 -3.143 -42.273 1.00 81.56 504 GLY A N 1
ATOM 4190 C CA . GLY A 1 504 ? 12.911 -3.533 -43.588 1.00 81.56 504 GLY A CA 1
ATOM 4191 C C . GLY A 1 504 ? 11.564 -2.907 -43.964 1.00 81.56 504 GLY A C 1
ATOM 4192 O O . GLY A 1 504 ? 10.893 -3.427 -44.846 1.00 81.56 504 GLY A O 1
ATOM 4193 N N . LEU A 1 505 ? 11.125 -1.847 -43.275 1.00 88.25 505 LEU A N 1
ATOM 4194 C CA . LEU A 1 505 ? 9.978 -1.040 -43.709 1.00 88.25 505 LEU A CA 1
ATOM 4195 C C . LEU A 1 505 ? 10.435 0.079 -44.643 1.00 88.25 505 LEU A C 1
ATOM 4197 O O . LEU A 1 505 ? 11.506 0.652 -44.438 1.00 88.25 505 LEU A O 1
ATOM 4201 N N . PHE A 1 506 ? 9.590 0.425 -45.611 1.00 90.75 506 PHE A N 1
ATOM 4202 C CA . PHE A 1 506 ? 9.819 1.534 -46.527 1.00 90.75 506 PHE A CA 1
ATOM 4203 C C . PHE A 1 506 ? 8.706 2.560 -46.413 1.00 90.75 506 PHE A C 1
ATOM 4205 O O . PHE A 1 506 ? 7.535 2.217 -46.502 1.00 90.75 506 PHE A O 1
ATOM 4212 N N . PHE A 1 507 ? 9.075 3.822 -46.267 1.00 92.00 507 PHE A N 1
ATOM 4213 C CA . PHE A 1 507 ? 8.141 4.931 -46.151 1.00 92.00 507 PHE A CA 1
ATOM 4214 C C . PHE A 1 507 ? 8.288 5.873 -47.340 1.00 92.00 507 PHE A C 1
ATOM 4216 O O . PHE A 1 507 ? 9.365 5.990 -47.928 1.00 92.00 507 PHE A O 1
ATOM 4223 N N . LYS A 1 508 ? 7.212 6.574 -47.681 1.00 91.31 508 LYS A N 1
ATOM 4224 C CA . LYS A 1 508 ? 7.208 7.595 -48.727 1.00 91.31 508 LYS A CA 1
ATOM 4225 C C . LYS A 1 508 ? 6.322 8.754 -48.298 1.00 91.31 508 LYS A C 1
ATOM 4227 O O . LYS A 1 508 ? 5.175 8.545 -47.924 1.00 91.31 508 LYS A O 1
ATOM 4232 N N . ARG A 1 509 ? 6.847 9.975 -48.378 1.00 88.50 509 ARG A N 1
ATOM 4233 C CA . ARG A 1 509 ? 6.062 11.204 -48.218 1.00 88.50 509 ARG A CA 1
ATOM 4234 C C . ARG A 1 509 ? 5.637 11.674 -49.604 1.00 88.50 509 ARG A C 1
ATOM 4236 O O . ARG A 1 509 ? 6.487 12.127 -50.361 1.00 88.50 509 ARG A O 1
ATOM 4243 N N . GLU A 1 510 ? 4.366 11.548 -49.956 1.00 86.56 510 GLU A N 1
ATOM 4244 C CA . GLU A 1 510 ? 3.828 12.062 -51.219 1.00 86.56 510 GLU A CA 1
ATOM 4245 C C . GLU A 1 510 ? 3.286 13.472 -51.023 1.00 86.56 510 GLU A C 1
ATOM 4247 O O . GLU A 1 510 ? 2.525 13.712 -50.096 1.00 86.56 510 GLU A O 1
ATOM 4252 N N . ALA A 1 511 ? 3.705 14.414 -51.867 1.00 79.12 511 ALA A N 1
ATOM 4253 C CA . ALA A 1 511 ? 3.255 15.803 -51.789 1.00 79.12 511 ALA A CA 1
ATOM 4254 C C . ALA A 1 511 ? 2.184 16.077 -52.853 1.00 79.12 511 ALA A C 1
ATOM 4256 O O . ALA A 1 511 ? 2.431 15.868 -54.044 1.00 79.12 511 ALA A O 1
ATOM 4257 N N . GLU A 1 512 ? 1.033 16.602 -52.437 1.00 71.56 512 GLU A N 1
ATOM 4258 C CA . GLU A 1 512 ? -0.046 17.038 -53.321 1.00 71.56 512 GLU A CA 1
ATOM 4259 C C . GLU A 1 512 ? -0.072 18.570 -53.405 1.00 71.56 512 GLU A C 1
ATOM 4261 O O . GLU A 1 512 ? -0.266 19.286 -52.420 1.00 71.56 512 GLU A O 1
ATOM 4266 N N . TYR A 1 513 ? 0.143 19.104 -54.611 1.00 58.84 513 TYR A N 1
ATOM 4267 C CA . TYR A 1 513 ? 0.075 20.545 -54.856 1.00 58.84 513 TYR A CA 1
ATOM 4268 C C . TYR A 1 513 ? -1.352 20.940 -55.240 1.00 58.84 513 TYR A C 1
ATOM 4270 O O . TYR A 1 513 ? -1.770 20.759 -56.387 1.00 58.84 513 TYR A O 1
ATOM 4278 N N . SER A 1 514 ? -2.093 21.515 -54.293 1.00 54.16 514 SER A N 1
ATOM 4279 C CA . SER A 1 514 ? -3.386 22.140 -54.581 1.00 54.16 514 SER A CA 1
ATOM 4280 C C . SER A 1 514 ? -3.203 23.474 -55.327 1.00 54.16 514 SER A C 1
ATOM 4282 O O . SER A 1 514 ? -2.194 24.169 -55.176 1.00 54.16 514 SER A O 1
ATOM 4284 N N . SER A 1 515 ? -4.194 23.869 -56.136 1.00 53.56 515 SER A N 1
ATOM 4285 C CA . SER A 1 515 ? -4.201 25.128 -56.909 1.00 53.56 515 SER A CA 1
ATOM 4286 C C . SER A 1 515 ? -4.155 26.403 -56.055 1.00 53.56 515 SER A C 1
ATOM 4288 O O . SER A 1 515 ? -4.004 27.501 -56.596 1.00 53.56 515 SER A O 1
ATOM 4290 N N . ASP A 1 516 ? -4.262 26.250 -54.736 1.00 51.81 516 ASP A N 1
ATOM 4291 C CA . ASP A 1 516 ? -4.524 27.317 -53.776 1.00 51.81 516 ASP A CA 1
ATOM 4292 C C . ASP A 1 516 ? -3.269 27.648 -52.939 1.00 51.81 516 ASP A C 1
ATOM 4294 O O . ASP A 1 516 ? -3.295 28.535 -52.087 1.00 51.81 516 ASP A O 1
ATOM 4298 N N . GLY A 1 517 ? -2.140 26.982 -53.223 1.00 48.91 517 GLY A N 1
ATOM 4299 C CA . GLY A 1 517 ? -0.825 27.290 -52.649 1.00 48.91 517 GLY A CA 1
ATOM 4300 C C . GLY A 1 517 ? -0.524 26.637 -51.297 1.00 48.91 517 GLY A C 1
ATOM 4301 O O . GLY A 1 517 ? 0.526 26.929 -50.729 1.00 48.91 517 GLY A O 1
ATOM 4302 N N . PHE A 1 518 ? -1.393 25.753 -50.798 1.00 45.34 518 PHE A N 1
ATOM 4303 C CA . PHE A 1 518 ? -1.116 24.900 -49.638 1.00 45.34 518 PHE A CA 1
ATOM 4304 C C . PHE A 1 518 ? -0.622 23.525 -50.106 1.00 45.34 518 PHE A C 1
ATOM 4306 O O . PHE A 1 518 ? -1.272 22.879 -50.933 1.00 45.34 518 PHE A O 1
ATOM 4313 N N . SER A 1 519 ? 0.540 23.104 -49.600 1.00 57.56 519 SER A N 1
ATOM 4314 C CA . SER A 1 519 ? 1.089 21.761 -49.803 1.00 57.56 519 SER A CA 1
ATOM 4315 C C . SER A 1 519 ? 0.527 20.817 -48.741 1.00 57.56 519 SER A C 1
ATOM 4317 O O . SER A 1 519 ? 0.902 20.923 -47.572 1.00 57.56 519 SER A O 1
ATOM 4319 N N . GLU A 1 520 ? -0.352 19.903 -49.139 1.00 70.19 520 GLU A N 1
ATOM 4320 C CA . GLU A 1 520 ? -0.720 18.752 -48.310 1.00 70.19 520 GLU A CA 1
ATOM 4321 C C . GLU A 1 520 ? 0.218 17.591 -48.647 1.00 70.19 520 GLU A C 1
ATOM 4323 O O . GLU A 1 520 ? 0.780 17.521 -49.745 1.00 70.19 520 GLU A O 1
ATOM 4328 N N . TYR A 1 521 ? 0.462 16.715 -47.678 1.00 83.06 521 TYR A N 1
ATOM 4329 C CA . TYR A 1 521 ? 1.250 15.514 -47.905 1.00 83.06 521 TYR A CA 1
ATOM 4330 C C . TYR A 1 521 ? 0.552 14.304 -47.298 1.00 83.06 521 TYR A C 1
ATOM 4332 O O . TYR A 1 521 ? -0.090 14.412 -46.257 1.00 83.06 521 TYR A O 1
ATOM 4340 N N . THR A 1 522 ? 0.756 13.157 -47.932 1.00 86.25 522 THR A N 1
ATOM 4341 C CA . THR A 1 522 ? 0.299 11.854 -47.459 1.00 86.25 522 THR A CA 1
ATOM 4342 C C . THR A 1 522 ? 1.517 10.997 -47.167 1.00 86.25 522 THR A C 1
ATOM 4344 O O . THR A 1 522 ? 2.446 10.919 -47.977 1.00 86.25 522 THR A O 1
ATOM 4347 N N . LEU A 1 523 ? 1.542 10.354 -46.003 1.00 90.25 523 LEU A N 1
ATOM 4348 C CA . LEU A 1 523 ? 2.605 9.426 -45.653 1.00 90.25 523 LEU A CA 1
ATOM 4349 C C . LEU A 1 523 ? 2.169 7.990 -45.950 1.00 90.25 523 LEU A C 1
ATOM 4351 O O . LEU A 1 523 ? 1.135 7.532 -45.471 1.00 90.25 523 LEU A O 1
ATOM 4355 N N . LYS A 1 524 ? 2.980 7.274 -46.727 1.00 91.69 524 LYS A N 1
ATOM 4356 C CA . LYS A 1 524 ? 2.714 5.899 -47.149 1.00 91.69 524 LYS A CA 1
ATOM 4357 C C . LYS A 1 524 ? 3.722 4.926 -46.568 1.00 91.69 524 LYS A C 1
ATOM 4359 O O . LYS A 1 524 ? 4.922 5.213 -46.562 1.00 91.69 524 LYS A O 1
ATOM 4364 N N . LEU A 1 525 ? 3.244 3.762 -46.143 1.00 90.06 525 LEU A N 1
ATOM 4365 C CA . LEU A 1 525 ? 4.058 2.581 -45.889 1.00 90.06 525 LEU A CA 1
ATOM 4366 C C . LEU A 1 525 ? 4.013 1.692 -47.136 1.00 90.06 525 LEU A C 1
ATOM 4368 O O . LEU A 1 525 ? 2.977 1.119 -47.462 1.00 90.06 525 LEU A O 1
ATOM 4372 N N . ILE A 1 526 ? 5.146 1.611 -47.828 1.00 89.69 526 ILE A N 1
ATOM 4373 C CA . ILE A 1 526 ? 5.283 1.002 -49.150 1.00 89.69 526 ILE A CA 1
ATOM 4374 C C . ILE A 1 526 ? 5.565 -0.495 -49.024 1.00 89.69 526 ILE A C 1
ATOM 4376 O O . ILE A 1 526 ? 6.517 -0.889 -48.339 1.00 89.69 526 ILE A O 1
ATOM 4380 N N . ASP A 1 527 ? 4.801 -1.314 -49.748 1.00 84.06 527 ASP A N 1
ATOM 4381 C CA . ASP A 1 527 ? 5.119 -2.731 -49.942 1.00 84.06 527 ASP A CA 1
ATOM 4382 C C . ASP A 1 527 ? 6.134 -2.853 -51.082 1.00 84.06 527 ASP A C 1
ATOM 4384 O O . ASP A 1 527 ? 5.820 -2.731 -52.265 1.00 84.06 527 ASP A O 1
ATOM 4388 N N . ASP A 1 528 ? 7.400 -3.063 -50.727 1.00 75.25 528 ASP A N 1
ATOM 4389 C CA . ASP A 1 528 ? 8.507 -3.116 -51.676 1.00 75.25 528 ASP A CA 1
ATOM 4390 C C . ASP A 1 528 ? 8.480 -4.307 -52.632 1.00 75.25 528 ASP A C 1
ATOM 4392 O O . ASP A 1 528 ? 9.253 -4.319 -53.590 1.00 75.25 528 ASP A O 1
ATOM 4396 N N . ARG A 1 529 ? 7.578 -5.260 -52.395 1.00 73.19 529 ARG A N 1
ATOM 4397 C CA . ARG A 1 529 ? 7.353 -6.423 -53.249 1.00 73.19 529 ARG A CA 1
ATOM 4398 C C . ARG A 1 529 ? 6.401 -6.116 -54.398 1.00 73.19 529 ARG A C 1
ATOM 4400 O O . ARG A 1 529 ? 6.330 -6.902 -55.331 1.00 73.19 529 ARG A O 1
ATOM 4407 N N . LEU A 1 530 ? 5.644 -5.018 -54.354 1.00 69.94 530 LEU A N 1
ATOM 4408 C CA . LEU A 1 530 ? 4.744 -4.656 -55.449 1.00 69.94 530 LEU A CA 1
ATOM 4409 C C . LEU A 1 530 ? 5.553 -4.175 -56.663 1.00 69.94 530 LEU A C 1
ATOM 4411 O O . LEU A 1 530 ? 6.275 -3.179 -56.602 1.00 69.94 530 LEU A O 1
ATOM 4415 N N . ALA A 1 531 ? 5.422 -4.887 -57.781 1.00 68.88 531 ALA A N 1
ATOM 4416 C CA . ALA A 1 531 ? 6.077 -4.585 -59.048 1.00 68.88 531 ALA A CA 1
ATOM 4417 C C . ALA A 1 531 ? 5.065 -4.576 -60.202 1.00 68.88 531 ALA A C 1
ATOM 4419 O O . ALA A 1 531 ? 4.070 -5.301 -60.197 1.00 68.88 531 ALA A O 1
ATOM 4420 N N . ALA A 1 532 ? 5.328 -3.770 -61.233 1.00 74.00 532 ALA A N 1
ATOM 4421 C CA . ALA A 1 532 ? 4.545 -3.795 -62.465 1.00 74.00 532 ALA A CA 1
ATOM 4422 C C . ALA A 1 532 ? 5.044 -4.916 -63.385 1.00 74.00 532 ALA A C 1
ATOM 4424 O O . ALA A 1 532 ? 6.229 -4.989 -63.718 1.00 74.00 532 ALA A O 1
ATOM 4425 N N . CYS A 1 533 ? 4.134 -5.775 -63.840 1.00 74.19 533 CYS A N 1
ATOM 4426 C CA . CYS A 1 533 ? 4.450 -6.833 -64.791 1.00 74.19 533 CYS A CA 1
ATOM 4427 C C . CYS A 1 533 ? 4.940 -6.236 -66.114 1.00 74.19 533 CYS A C 1
ATOM 4429 O O . CYS A 1 533 ? 4.204 -5.518 -66.791 1.00 74.19 533 CYS A O 1
ATOM 4431 N N . GLY A 1 534 ? 6.149 -6.601 -66.546 1.00 73.06 534 GLY A N 1
ATOM 4432 C CA . GLY A 1 534 ? 6.735 -6.126 -67.802 1.00 73.06 534 GLY A CA 1
ATOM 4433 C C . GLY A 1 534 ? 5.974 -6.557 -69.063 1.00 73.06 534 GLY A C 1
ATOM 4434 O O . GLY A 1 534 ? 6.225 -6.012 -70.136 1.00 73.06 534 GLY A O 1
ATOM 4435 N N . SER A 1 535 ? 5.048 -7.520 -68.954 1.00 75.75 535 SER A N 1
ATOM 4436 C CA . SER A 1 535 ? 4.243 -8.023 -70.075 1.00 75.75 535 SER A CA 1
ATOM 4437 C C . SER A 1 535 ? 2.859 -7.370 -70.174 1.00 75.75 535 SER A C 1
ATOM 4439 O O . SER A 1 535 ? 2.485 -6.897 -71.246 1.00 75.75 535 SER A O 1
ATOM 4441 N N . CYS A 1 536 ? 2.100 -7.313 -69.073 1.00 78.94 536 CYS A N 1
ATOM 4442 C CA . CYS A 1 536 ? 0.721 -6.807 -69.078 1.00 78.94 536 CYS A CA 1
ATOM 4443 C C . CYS A 1 536 ? 0.543 -5.440 -68.407 1.00 78.94 536 CYS A C 1
ATOM 4445 O O . CYS A 1 536 ? -0.518 -4.840 -68.545 1.00 78.94 536 CYS A O 1
ATOM 4447 N N . GLY A 1 537 ? 1.558 -4.944 -67.696 1.00 71.69 537 GLY A N 1
ATOM 4448 C CA . GLY A 1 537 ? 1.507 -3.677 -66.967 1.00 71.69 537 GLY A CA 1
ATOM 4449 C C . GLY A 1 537 ? 0.703 -3.710 -65.664 1.00 71.69 537 GLY A C 1
ATOM 4450 O O . GLY A 1 537 ? 0.633 -2.684 -64.998 1.00 71.69 537 GLY A O 1
ATOM 4451 N N . ASN A 1 538 ? 0.114 -4.851 -65.284 1.00 78.38 538 ASN A N 1
ATOM 4452 C CA . ASN A 1 538 ? -0.602 -4.990 -64.012 1.00 78.38 538 ASN A CA 1
ATOM 4453 C C . ASN A 1 538 ? 0.376 -5.120 -62.836 1.00 78.38 538 ASN A C 1
ATOM 4455 O O . ASN A 1 538 ? 1.422 -5.760 -62.971 1.00 78.38 538 ASN A O 1
ATOM 4459 N N . GLU A 1 539 ? 0.004 -4.564 -61.686 1.00 74.38 539 GLU A N 1
ATOM 4460 C CA . GLU A 1 539 ? 0.748 -4.699 -60.430 1.00 74.38 539 GLU A CA 1
ATOM 4461 C C . GLU A 1 539 ? 0.579 -6.106 -59.838 1.00 74.38 539 GLU A C 1
ATOM 4463 O O . GLU A 1 539 ? -0.513 -6.679 -59.854 1.00 74.38 539 GLU A O 1
ATOM 4468 N N . PHE A 1 540 ? 1.672 -6.680 -59.339 1.00 75.56 540 PHE A N 1
ATOM 4469 C CA . PHE A 1 540 ? 1.697 -7.974 -58.660 1.00 75.56 540 PHE A CA 1
ATOM 4470 C C . PHE A 1 540 ? 2.790 -7.993 -57.586 1.00 75.56 540 PHE A C 1
ATOM 4472 O O . PHE A 1 540 ? 3.689 -7.155 -57.589 1.00 75.56 540 PHE A O 1
ATOM 4479 N N . VAL A 1 541 ? 2.709 -8.949 -56.661 1.00 70.00 541 VAL A N 1
ATOM 4480 C CA . VAL A 1 541 ? 3.718 -9.141 -55.611 1.00 70.00 541 VAL A CA 1
ATOM 4481 C C . VAL A 1 541 ? 4.851 -10.001 -56.175 1.00 70.00 541 VAL A C 1
ATOM 4483 O O . VAL A 1 541 ? 4.674 -11.199 -56.391 1.00 70.00 541 VAL A O 1
ATOM 4486 N N . ASP A 1 542 ? 6.005 -9.393 -56.418 1.00 67.19 542 ASP A N 1
ATOM 4487 C CA . ASP A 1 542 ? 7.223 -10.060 -56.854 1.00 67.19 542 ASP A CA 1
ATOM 4488 C C . ASP A 1 542 ? 7.999 -10.597 -55.642 1.00 67.19 542 ASP A C 1
ATOM 4490 O O . ASP A 1 542 ? 8.669 -9.867 -54.911 1.00 67.19 542 ASP A O 1
ATOM 4494 N N . VAL A 1 543 ? 7.860 -11.901 -55.397 1.00 61.84 543 VAL A N 1
ATOM 4495 C CA . VAL A 1 543 ? 8.474 -12.591 -54.251 1.00 61.84 543 VAL A CA 1
ATOM 4496 C C . VAL A 1 543 ? 9.866 -13.151 -54.599 1.00 61.84 543 VAL A C 1
ATOM 4498 O O . VAL A 1 543 ? 10.655 -13.420 -53.694 1.00 61.84 543 VAL A O 1
ATOM 4501 N N . GLU A 1 544 ? 10.194 -13.307 -55.891 1.00 59.41 544 GLU A N 1
ATOM 4502 C CA . GLU A 1 544 ? 11.412 -13.993 -56.371 1.00 59.41 544 GLU A CA 1
ATOM 4503 C C . GLU A 1 544 ? 12.307 -13.152 -57.312 1.00 59.41 544 GLU A C 1
ATOM 4505 O O . GLU A 1 544 ? 13.388 -13.607 -57.692 1.00 59.41 544 GLU A O 1
ATOM 4510 N N . GLY A 1 545 ? 11.922 -11.917 -57.653 1.00 60.09 545 GLY A N 1
ATOM 4511 C CA . GLY A 1 545 ? 12.641 -11.052 -58.599 1.00 60.09 545 GLY A CA 1
ATOM 4512 C C . GLY A 1 545 ? 12.244 -11.270 -60.066 1.00 60.09 545 GLY A C 1
ATOM 4513 O O . GLY A 1 545 ? 13.033 -10.983 -60.975 1.00 60.09 545 GLY A O 1
ATOM 4514 N N . ASN A 1 546 ? 11.058 -11.822 -60.315 1.00 61.22 546 ASN A N 1
ATOM 4515 C CA . ASN A 1 546 ? 10.551 -12.123 -61.647 1.00 61.22 546 ASN A CA 1
ATOM 4516 C C . ASN A 1 546 ? 9.919 -10.866 -62.249 1.00 61.22 546 ASN A C 1
ATOM 4518 O O . ASN A 1 546 ? 9.012 -10.280 -61.687 1.00 61.22 546 ASN A O 1
ATOM 4522 N N . SER A 1 547 ? 10.340 -10.441 -63.444 1.00 62.94 547 SER A N 1
ATOM 4523 C CA . SER A 1 547 ? 9.825 -9.208 -64.075 1.00 62.94 547 SER A CA 1
ATOM 4524 C C . SER A 1 547 ? 8.413 -9.337 -64.688 1.00 62.94 547 SER A C 1
ATOM 4526 O O . SER A 1 547 ? 8.002 -8.476 -65.470 1.00 62.94 547 SER A O 1
ATOM 4528 N N . ILE A 1 548 ? 7.691 -10.431 -64.427 1.00 71.19 548 ILE A N 1
ATOM 4529 C CA . ILE A 1 548 ? 6.423 -10.810 -65.070 1.00 71.19 548 ILE A CA 1
ATOM 4530 C C . ILE A 1 548 ? 5.510 -11.450 -64.007 1.00 71.19 548 ILE A C 1
ATOM 4532 O O . ILE A 1 548 ? 5.990 -12.234 -63.199 1.00 71.19 548 ILE A O 1
ATOM 4536 N N . CYS A 1 549 ? 4.211 -11.122 -63.998 1.00 75.75 549 CYS A N 1
ATOM 4537 C CA . CYS A 1 549 ? 3.253 -11.684 -63.039 1.00 75.75 549 CYS A CA 1
ATOM 4538 C C . CYS A 1 549 ? 2.900 -13.148 -63.338 1.00 75.75 549 CYS A C 1
ATOM 4540 O O . CYS A 1 549 ? 2.945 -13.566 -64.493 1.00 75.75 549 CYS A O 1
ATOM 4542 N N . GLU A 1 550 ? 2.449 -13.880 -62.317 1.00 73.31 550 GLU A N 1
ATOM 4543 C CA . GLU A 1 550 ? 2.140 -15.322 -62.361 1.00 73.31 550 GLU A CA 1
ATOM 4544 C C . GLU A 1 550 ? 1.223 -15.704 -63.543 1.00 73.31 550 GLU A C 1
ATOM 4546 O O . GLU A 1 550 ? 1.544 -16.600 -64.313 1.00 73.31 550 GLU A O 1
ATOM 4551 N N . ASN A 1 551 ? 0.166 -14.924 -63.808 1.00 73.69 551 ASN A N 1
ATOM 4552 C CA . ASN A 1 551 ? -0.720 -15.144 -64.963 1.00 73.69 551 ASN A CA 1
ATOM 4553 C C . ASN A 1 551 ? -0.000 -15.017 -66.321 1.00 73.69 551 ASN A C 1
ATOM 4555 O O . ASN A 1 551 ? -0.298 -15.738 -67.267 1.00 73.69 551 ASN A O 1
ATOM 4559 N N . CYS A 1 552 ? 0.926 -14.063 -66.447 1.00 73.38 552 CYS A N 1
ATOM 4560 C CA . CYS A 1 552 ? 1.700 -13.871 -67.675 1.00 73.38 552 CYS A CA 1
ATOM 4561 C C . CYS A 1 552 ? 2.857 -14.871 -67.792 1.00 73.38 552 CYS A C 1
ATOM 4563 O O . CYS A 1 552 ? 3.303 -15.141 -68.905 1.00 73.38 552 CYS A O 1
ATOM 4565 N N . GLU A 1 553 ? 3.348 -15.400 -66.671 1.00 74.44 553 GLU A N 1
ATOM 4566 C CA . GLU A 1 553 ? 4.332 -16.479 -66.618 1.00 74.44 553 GLU A CA 1
ATOM 4567 C C . GLU A 1 553 ? 3.702 -17.820 -67.027 1.00 74.44 553 GLU A C 1
ATOM 4569 O O . GLU A 1 553 ? 4.276 -18.542 -67.844 1.00 74.44 553 GLU A O 1
ATOM 4574 N N . GLU A 1 554 ? 2.481 -18.108 -66.567 1.00 71.00 554 GLU A N 1
ATOM 4575 C CA . GLU A 1 554 ? 1.675 -19.249 -67.021 1.00 71.00 554 GLU A CA 1
ATOM 4576 C C . GLU A 1 554 ? 1.375 -19.165 -68.529 1.00 71.00 554 GLU A C 1
ATOM 4578 O O . GLU A 1 554 ? 1.664 -20.111 -69.264 1.00 71.00 554 GLU A O 1
ATOM 4583 N N . ASP A 1 555 ? 0.937 -18.003 -69.032 1.00 69.19 555 ASP A N 1
ATOM 4584 C CA . ASP A 1 555 ? 0.698 -17.769 -70.470 1.00 69.19 555 ASP A CA 1
ATOM 4585 C C . ASP A 1 555 ? 1.968 -17.895 -71.344 1.00 69.19 555 ASP A C 1
ATOM 4587 O O . ASP A 1 555 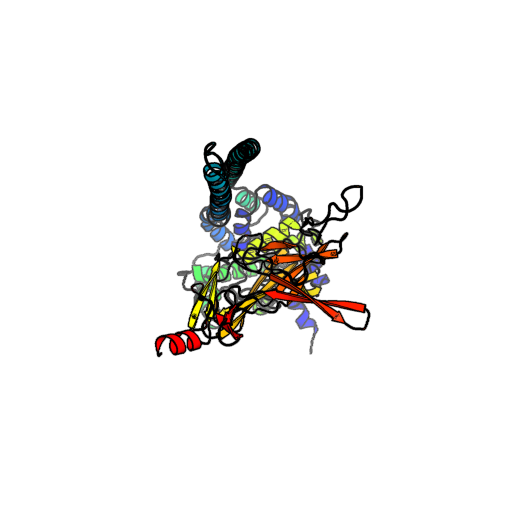? 1.880 -18.145 -72.555 1.00 69.19 555 ASP A O 1
ATO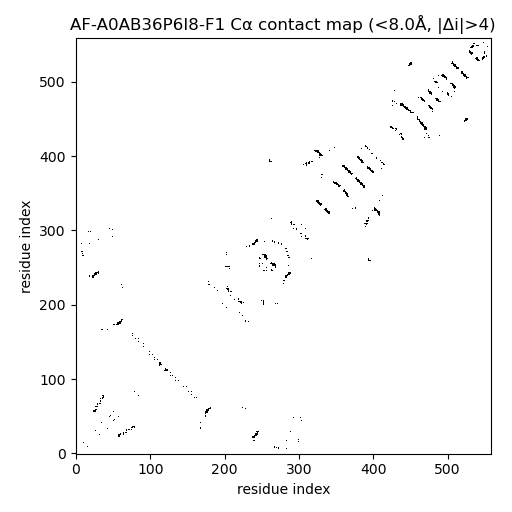M 4591 N N . TYR A 1 556 ? 3.157 -17.677 -70.769 1.00 65.06 556 TYR A N 1
ATOM 4592 C CA . TYR A 1 556 ? 4.443 -17.856 -71.453 1.00 65.06 556 TYR A CA 1
ATOM 4593 C C . TYR A 1 556 ? 4.893 -19.320 -71.463 1.00 65.06 556 TYR A C 1
ATOM 4595 O O . TYR A 1 556 ? 5.476 -19.767 -72.451 1.00 65.06 556 TYR A O 1
ATOM 4603 N N . ASN A 1 557 ? 4.629 -20.053 -70.379 1.00 63.16 557 ASN A N 1
ATOM 4604 C CA . ASN A 1 557 ? 4.984 -21.464 -70.228 1.00 63.16 557 ASN A CA 1
ATOM 4605 C C . ASN A 1 557 ? 4.044 -22.408 -71.002 1.00 63.16 557 ASN A C 1
ATOM 4607 O O . ASN A 1 557 ? 4.454 -23.521 -71.334 1.00 63.16 557 ASN A O 1
ATOM 4611 N N . ASP A 1 558 ? 2.834 -21.955 -71.348 1.00 55.56 558 ASP A N 1
ATOM 4612 C CA . ASP A 1 558 ? 1.852 -22.692 -72.159 1.00 55.56 558 ASP A CA 1
ATOM 4613 C C . ASP A 1 558 ? 1.991 -22.488 -73.692 1.00 55.56 558 ASP A C 1
ATOM 4615 O O . ASP A 1 558 ? 1.140 -22.954 -74.462 1.00 55.56 558 ASP A O 1
ATOM 4619 N N . LYS A 1 559 ? 3.058 -21.826 -74.174 1.00 50.34 559 LYS A N 1
ATOM 4620 C CA . LYS A 1 559 ? 3.338 -21.604 -75.613 1.00 50.34 559 LYS A CA 1
ATOM 4621 C C . LYS A 1 559 ? 4.453 -22.454 -76.213 1.00 50.34 559 LYS A C 1
ATOM 4623 O O . LYS A 1 559 ? 5.529 -22.586 -75.593 1.00 50.34 559 LYS A O 1
#

Sequence (559 aa):
MDEEKIKLYQIDKEKEVRLWETAVFVFDSSALLDFYYLPTKTRENIYSETFTHLEKRLWIPAHVEYEFLKNREKIIPKPISERYKDLKDEICKVKPSFTKEIQKRVDDISRQTLKDDKHPHIEQTHIVEIKAQIESFEKELKKFEDNILLQIKDAEQEILNVRLDDDVLKAIKLHFSVGKEYSYEKIIEISVEGKHRYEFKIPPGYGDHFKGEKKGTQIFGDLIIWKQILEYSKENGTPIIFITNDIKKDEDWCYLDKKNGEDRILAPREELIKEIYDFSKTEFWMYNLPQFLFHAKEYLKSNIPEQTIQYISQYVNTKSVKGNYLKFKCDNCGKIHSYHKSEFDLDFEIIETTQRSMGAENHYQALESFECECGNEISASFELWEYPVGAHNNDSVEIEGGELIETFYFTIDFFEDDYHEDFVSCEECDGNKDGVGNYVHNWGKHEIENEFPHNHVNGKYSTVISGSCDWCSTLHIRCPKCHSVNSFPESSSNEKKECEGGCGLFFKREAEYSSDGFSEYTLKLIDDRLAACGSCGNEFVDVEGNSICENCEEDYNDK

Organism: NCBI:txid29533